Protein AF-0000000067831171 (afdb_homodimer)

Structure (mmCIF, N/CA/C/O backbone):
data_AF-0000000067831171-model_v1
#
loop_
_entity.id
_entity.type
_entity.pdbx_description
1 polymer 'Carbonic anhydrase'
#
loop_
_atom_site.group_PDB
_atom_site.id
_atom_site.type_symbol
_atom_site.label_atom_id
_atom_site.label_alt_id
_atom_site.label_comp_id
_atom_site.label_asym_id
_atom_site.label_entity_id
_atom_site.label_seq_id
_atom_site.pdbx_PDB_ins_code
_atom_site.Cartn_x
_atom_site.Cartn_y
_atom_site.Cartn_z
_atom_site.occupancy
_atom_site.B_iso_or_equiv
_atom_site.auth_seq_id
_atom_site.auth_comp_id
_atom_site.auth_asym_id
_atom_site.auth_atom_id
_atom_site.pdbx_PDB_model_num
ATOM 1 N N . MET A 1 1 ? 14.625 19.688 0.281 1 83.62 1 MET A N 1
ATOM 2 C CA . MET A 1 1 ? 13.586 20.047 -0.681 1 83.62 1 MET A CA 1
ATOM 3 C C . MET A 1 1 ? 12.711 18.844 -1.007 1 83.62 1 MET A C 1
ATOM 5 O O . MET A 1 1 ? 13.195 17.703 -1.062 1 83.62 1 MET A O 1
ATOM 9 N N . PHE A 1 2 ? 11.375 19.156 -1.141 1 91.62 2 PHE A N 1
ATOM 10 C CA . PHE A 1 2 ? 10.445 18.125 -1.581 1 91.62 2 PHE A CA 1
ATOM 11 C C . PHE A 1 2 ? 10.883 17.531 -2.922 1 91.62 2 PHE A C 1
ATOM 13 O O . PHE A 1 2 ? 11.359 18.266 -3.793 1 91.62 2 PHE A O 1
ATOM 20 N N . PRO A 1 3 ? 10.758 16.188 -3.084 1 93.25 3 PRO A N 1
ATOM 21 C CA . PRO A 1 3 ? 11.289 15.586 -4.309 1 93.25 3 PRO A CA 1
ATOM 22 C C . PRO A 1 3 ? 10.695 16.203 -5.574 1 93.25 3 PRO A C 1
ATOM 24 O O . PRO A 1 3 ? 9.477 16.25 -5.723 1 93.25 3 PRO A O 1
ATOM 27 N N . GLN A 1 4 ? 11.547 16.5 -6.492 1 91.19 4 GLN A N 1
ATOM 28 C CA . GLN A 1 4 ? 11.133 17.172 -7.723 1 91.19 4 GLN A CA 1
ATOM 29 C C . GLN A 1 4 ? 10.242 16.266 -8.562 1 91.19 4 GLN A C 1
ATOM 31 O O . GLN A 1 4 ? 9.305 16.734 -9.211 1 91.19 4 GLN A O 1
ATOM 36 N N . VAL A 1 5 ? 10.516 15 -8.562 1 91 5 VAL A N 1
ATOM 37 C CA . VAL A 1 5 ? 9.75 14.055 -9.359 1 91 5 VAL A CA 1
ATOM 38 C C . VAL A 1 5 ? 8.281 14.094 -8.938 1 91 5 VAL A C 1
ATOM 40 O O . VAL A 1 5 ? 7.383 13.984 -9.773 1 91 5 VAL A O 1
ATOM 43 N N . LEU A 1 6 ? 8.055 14.273 -7.68 1 94.56 6 LEU A N 1
ATOM 44 C CA . LEU A 1 6 ? 6.691 14.312 -7.172 1 94.56 6 LEU A CA 1
ATOM 45 C C . LEU A 1 6 ? 6.039 15.664 -7.473 1 94.56 6 LEU A C 1
ATOM 47 O O . LEU A 1 6 ? 4.867 15.719 -7.855 1 94.56 6 LEU A O 1
ATOM 51 N N . THR A 1 7 ? 6.809 16.688 -7.32 1 92 7 THR A N 1
ATOM 52 C CA . THR A 1 7 ? 6.273 18.016 -7.625 1 92 7 THR A CA 1
ATOM 53 C C . THR A 1 7 ? 5.902 18.109 -9.102 1 92 7 THR A C 1
ATOM 55 O O . THR A 1 7 ? 4.84 18.625 -9.445 1 92 7 THR A O 1
ATOM 58 N N . ASP A 1 8 ? 6.773 17.672 -9.945 1 91.25 8 ASP A N 1
ATOM 59 C CA . ASP A 1 8 ? 6.516 17.688 -11.383 1 91.25 8 ASP A CA 1
ATOM 60 C C . ASP A 1 8 ? 5.297 16.828 -11.734 1 91.25 8 ASP A C 1
ATOM 62 O O . ASP A 1 8 ? 4.461 17.234 -12.547 1 91.25 8 ASP A O 1
ATOM 66 N N . GLY A 1 9 ? 5.258 15.68 -11.156 1 92.38 9 GLY A N 1
ATOM 67 C CA . GLY A 1 9 ? 4.117 14.812 -11.391 1 92.38 9 GLY A CA 1
ATOM 68 C C . GLY A 1 9 ? 2.805 15.414 -10.938 1 92.38 9 GLY A C 1
ATOM 69 O O . GLY A 1 9 ? 1.793 15.312 -11.633 1 92.38 9 GLY A O 1
ATOM 70 N N . TYR A 1 10 ? 2.869 16.078 -9.859 1 93.94 10 TYR A N 1
ATOM 71 C CA . TYR A 1 10 ? 1.674 16.719 -9.328 1 93.94 10 TYR A CA 1
ATOM 72 C C . TYR A 1 10 ? 1.211 17.844 -10.258 1 93.94 10 TYR A C 1
ATOM 74 O O . TYR A 1 10 ? 0.01 18.016 -10.477 1 93.94 10 TYR A O 1
ATOM 82 N N . ARG A 1 11 ? 2.07 18.531 -10.781 1 90.94 11 ARG A N 1
ATOM 83 C CA . ARG A 1 11 ? 1.728 19.562 -11.75 1 90.94 11 ARG A CA 1
ATOM 84 C C . ARG A 1 11 ? 1.021 18.969 -12.961 1 90.94 11 ARG A C 1
ATOM 86 O O . ARG A 1 11 ? 0.036 19.531 -13.453 1 90.94 11 ARG A O 1
ATOM 93 N N . SER A 1 12 ? 1.526 17.906 -13.414 1 90.06 12 SER A N 1
ATOM 94 C CA . SER A 1 12 ? 0.893 17.219 -14.531 1 90.06 12 SER A CA 1
ATOM 95 C C . SER A 1 12 ? -0.513 16.75 -14.164 1 90.06 12 SER A C 1
ATOM 97 O O . SER A 1 12 ? -1.437 16.844 -14.977 1 90.06 12 SER A O 1
ATOM 99 N N . PHE A 1 13 ? -0.634 16.281 -13.031 1 90.56 13 PHE A N 1
ATOM 100 C CA . PHE A 1 13 ? -1.93 15.859 -12.516 1 90.56 13 PHE A CA 1
ATOM 101 C C . PHE A 1 13 ? -2.922 17.016 -12.531 1 90.56 13 PHE A C 1
ATOM 103 O O . PHE A 1 13 ? -4.043 16.875 -13.016 1 90.56 13 PHE A O 1
ATOM 110 N N . LEU A 1 14 ? -2.488 18.094 -12.07 1 89.56 14 LEU A N 1
ATOM 111 C CA . LEU A 1 14 ? -3.346 19.281 -12.008 1 89.56 14 LEU A CA 1
ATOM 112 C C . LEU A 1 14 ? -3.76 19.719 -13.406 1 89.56 14 LEU A C 1
ATOM 114 O O . LEU A 1 14 ? -4.898 20.156 -13.609 1 89.56 14 LEU A O 1
ATOM 118 N N . GLY A 1 15 ? -2.881 19.609 -14.25 1 88.19 15 GLY A N 1
ATOM 119 C CA . GLY A 1 15 ? -3.111 20.156 -15.578 1 88.19 15 GLY A CA 1
ATOM 120 C C . GLY A 1 15 ? -3.811 19.188 -16.516 1 88.19 15 GLY A C 1
ATOM 121 O O . GLY A 1 15 ? -4.457 19.594 -17.469 1 88.19 15 GLY A O 1
ATOM 122 N N . GLU A 1 16 ? -3.695 17.922 -16.281 1 88 16 GLU A N 1
ATOM 123 C CA . GLU A 1 16 ? -4.156 16.953 -17.266 1 88 16 GLU A CA 1
ATOM 124 C C . GLU A 1 16 ? -5.242 16.047 -16.672 1 88 16 GLU A C 1
ATOM 126 O O . GLU A 1 16 ? -6.375 16.031 -17.172 1 88 16 GLU A O 1
ATOM 131 N N . ARG A 1 17 ? -5.031 15.453 -15.625 1 85.88 17 ARG A N 1
ATOM 132 C CA . ARG A 1 17 ? -5.934 14.422 -15.125 1 85.88 17 ARG A CA 1
ATOM 133 C C . ARG A 1 17 ? -7.078 15.039 -14.328 1 85.88 17 ARG A C 1
ATOM 135 O O . ARG A 1 17 ? -8.242 14.711 -14.555 1 85.88 17 ARG A O 1
ATOM 142 N N . LEU A 1 18 ? -6.742 15.945 -13.469 1 87.69 18 LEU A N 1
ATOM 143 C CA . LEU A 1 18 ? -7.734 16.469 -12.531 1 87.69 18 LEU A CA 1
ATOM 144 C C . LEU A 1 18 ? -8.867 17.172 -13.281 1 87.69 18 LEU A C 1
ATOM 146 O O . LEU A 1 18 ? -10.039 16.953 -12.977 1 87.69 18 LEU A O 1
ATOM 150 N N . PRO A 1 19 ? -8.539 17.953 -14.242 1 88.81 19 PRO A N 1
ATOM 151 C CA . PRO A 1 19 ? -9.648 18.609 -14.938 1 88.81 19 PRO A CA 1
ATOM 152 C C . PRO A 1 19 ? -10.664 17.609 -15.492 1 88.81 19 PRO A C 1
ATOM 154 O O . PRO A 1 19 ? -11.867 17.875 -15.484 1 88.81 19 PRO A O 1
ATOM 157 N N . ASN A 1 20 ? -10.234 16.5 -15.891 1 89.06 20 ASN A N 1
ATOM 158 C CA . ASN A 1 20 ? -11.117 15.492 -16.469 1 89.06 20 ASN A CA 1
ATOM 159 C C . ASN A 1 20 ? -11.82 14.68 -15.391 1 89.06 20 ASN A C 1
ATOM 161 O O . ASN A 1 20 ? -12.852 14.047 -15.648 1 89.06 20 ASN A O 1
ATOM 165 N N . GLU A 1 21 ? -11.273 14.75 -14.188 1 91.31 21 GLU A N 1
ATOM 166 C CA . GLU A 1 21 ? -11.836 13.922 -13.125 1 91.31 21 GLU A CA 1
ATOM 167 C C . GLU A 1 21 ? -12.312 14.781 -11.953 1 91.31 21 GLU A C 1
ATOM 169 O O . GLU A 1 21 ? -12.578 14.266 -10.867 1 91.31 21 GLU A O 1
ATOM 174 N N . ARG A 1 22 ? -12.438 16.016 -12.062 1 91.5 22 ARG A N 1
ATOM 175 C CA . ARG A 1 22 ? -12.742 16.969 -10.992 1 91.5 22 ARG A CA 1
ATOM 176 C C . ARG A 1 22 ? -14.062 16.609 -10.312 1 91.5 22 ARG A C 1
ATOM 178 O O . ARG A 1 22 ? -14.148 16.594 -9.086 1 91.5 22 ARG A O 1
ATOM 185 N N . ARG A 1 23 ? -15.086 16.406 -11.086 1 92.88 23 ARG A N 1
ATOM 186 C CA . ARG A 1 23 ? -16.391 16.078 -10.531 1 92.88 23 ARG A CA 1
ATOM 187 C C . ARG A 1 23 ? -16.344 14.812 -9.695 1 92.88 23 ARG A C 1
ATOM 189 O O . ARG A 1 23 ? -16.984 14.719 -8.641 1 92.88 23 ARG A O 1
ATOM 196 N N . LYS A 1 24 ? -15.617 13.891 -10.219 1 93.12 24 LYS A N 1
ATOM 197 C CA . LYS A 1 24 ? -15.469 12.633 -9.5 1 93.12 24 LYS A CA 1
ATOM 198 C C . LYS A 1 24 ? -14.773 12.852 -8.156 1 93.12 24 LYS A C 1
ATOM 200 O O . LYS A 1 24 ? -15.227 12.328 -7.129 1 93.12 24 LYS A O 1
ATOM 205 N N . TYR A 1 25 ? -13.703 13.609 -8.102 1 93.88 25 TYR A N 1
ATOM 206 C CA . TYR A 1 25 ? -12.992 13.914 -6.871 1 93.88 25 TYR A CA 1
ATOM 207 C C . TYR A 1 25 ? -13.883 14.695 -5.906 1 93.88 25 TYR A C 1
ATOM 209 O O . TYR A 1 25 ? -13.891 14.422 -4.703 1 93.88 25 TYR A O 1
ATOM 217 N N . GLU A 1 26 ? -14.633 15.617 -6.438 1 94.12 26 GLU A N 1
ATOM 218 C CA . GLU A 1 26 ? -15.547 16.391 -5.613 1 94.12 26 GLU A CA 1
ATOM 219 C C . GLU A 1 26 ? -16.594 15.5 -4.961 1 94.12 26 GLU A C 1
ATOM 221 O O . GLU A 1 26 ? -16.844 15.594 -3.756 1 94.12 26 GLU A O 1
ATOM 226 N N . MET A 1 27 ? -17.172 14.664 -5.762 1 94.88 27 MET A N 1
ATOM 227 C CA . MET A 1 27 ? -18.203 13.758 -5.262 1 94.88 27 MET A CA 1
ATOM 228 C C . MET A 1 27 ? -17.641 12.805 -4.215 1 94.88 27 MET A C 1
ATOM 230 O O . MET A 1 27 ? -18.219 12.641 -3.143 1 94.88 27 MET A O 1
ATOM 234 N N . LEU A 1 28 ? -16.516 12.258 -4.504 1 94.56 28 LEU A N 1
ATOM 235 C CA . LEU A 1 28 ? -15.883 11.305 -3.594 1 94.56 28 LEU A CA 1
ATOM 236 C C . LEU A 1 28 ? -15.453 11.992 -2.303 1 94.56 28 LEU A C 1
ATOM 238 O O . LEU A 1 28 ? -15.477 11.383 -1.231 1 94.56 28 LEU A O 1
ATOM 242 N N . GLY A 1 29 ? -15.023 13.227 -2.451 1 93.06 29 GLY A N 1
ATOM 243 C CA . GLY A 1 29 ? -14.68 13.992 -1.265 1 93.06 29 GLY A CA 1
ATOM 244 C C . GLY A 1 29 ? -15.852 14.219 -0.333 1 93.06 29 GLY A C 1
ATOM 245 O O . GLY A 1 29 ? -15.703 14.164 0.889 1 93.06 29 GLY A O 1
ATOM 246 N N . LYS A 1 30 ? -17.031 14.375 -0.871 1 92.5 30 LYS A N 1
ATOM 247 C CA . LYS A 1 30 ? -18.234 14.695 -0.104 1 92.5 30 LYS A CA 1
ATOM 248 C C . LYS A 1 30 ? -18.938 13.422 0.374 1 92.5 30 LYS A C 1
ATOM 250 O O . LYS A 1 30 ? -19.391 13.352 1.516 1 92.5 30 LYS A O 1
ATOM 255 N N . GLU A 1 31 ? -18.938 12.453 -0.505 1 93.5 31 GLU A N 1
ATOM 256 C CA . GLU A 1 31 ? -19.781 11.289 -0.244 1 93.5 31 GLU A CA 1
ATOM 257 C C . GLU A 1 31 ? -18.969 10.141 0.346 1 93.5 31 GLU A C 1
ATOM 259 O O . GLU A 1 31 ? -19.547 9.195 0.9 1 93.5 31 GLU A O 1
ATOM 264 N N . GLY A 1 32 ? -17.703 10.234 0.22 1 94.25 32 GLY A N 1
ATOM 265 C CA . GLY A 1 32 ? -16.875 9.141 0.695 1 94.25 32 GLY A CA 1
ATOM 266 C C . GLY A 1 32 ? -16.547 8.125 -0.383 1 94.25 32 GLY A C 1
ATOM 267 O O . GLY A 1 32 ? -16.797 8.367 -1.566 1 94.25 32 GLY A O 1
ATOM 268 N N . GLN A 1 33 ? -15.961 7.035 0.021 1 94.5 33 GLN A N 1
ATOM 269 C CA . GLN A 1 33 ? -15.555 5.988 -0.912 1 94.5 33 GLN A CA 1
ATOM 270 C C . GLN A 1 33 ? -16.391 4.73 -0.729 1 94.5 33 GLN A C 1
ATOM 272 O O . GLN A 1 33 ? -16.797 4.406 0.39 1 94.5 33 GLN A O 1
ATOM 277 N N . GLU A 1 34 ? -16.594 4.023 -1.844 1 95.44 34 GLU A N 1
ATOM 278 C CA . GLU A 1 34 ? -17.281 2.734 -1.829 1 95.44 34 GLU A CA 1
ATOM 279 C C . GLU A 1 34 ? -16.688 1.78 -2.861 1 95.44 34 GLU A C 1
ATOM 281 O O . GLU A 1 34 ? -17.391 1.276 -3.732 1 95.44 34 GLU A O 1
ATOM 286 N N . PRO A 1 35 ? -15.391 1.488 -2.742 1 97.44 35 PRO A N 1
ATOM 287 C CA . PRO A 1 35 ? -14.781 0.54 -3.678 1 97.44 35 PRO A CA 1
ATOM 288 C C . PRO A 1 35 ? -15.336 -0.875 -3.529 1 97.44 35 PRO A C 1
ATOM 290 O O . PRO A 1 35 ? -15.648 -1.306 -2.416 1 97.44 35 PRO A O 1
ATOM 293 N N . GLU A 1 36 ? -15.398 -1.591 -4.602 1 97.31 36 GLU A N 1
ATOM 294 C CA . GLU A 1 36 ? -15.875 -2.969 -4.551 1 97.31 36 GLU A CA 1
ATOM 295 C C . GLU A 1 36 ? -14.719 -3.951 -4.418 1 97.31 36 GLU A C 1
ATOM 297 O O . GLU A 1 36 ? -14.922 -5.121 -4.09 1 97.31 36 GLU A O 1
ATOM 302 N N . VAL A 1 37 ? -13.484 -3.475 -4.641 1 98.5 37 VAL A N 1
ATOM 303 C CA . VAL A 1 37 ? -12.32 -4.355 -4.676 1 98.5 37 VAL A CA 1
ATOM 304 C C . VAL A 1 37 ? -11.289 -3.893 -3.648 1 98.5 37 VAL A C 1
ATOM 306 O O . VAL A 1 37 ? -10.984 -2.701 -3.562 1 98.5 37 VAL A O 1
ATOM 309 N N . LEU A 1 38 ? -10.82 -4.758 -2.799 1 98.81 38 LEU A N 1
ATOM 310 C CA . LEU A 1 38 ? -9.555 -4.621 -2.076 1 98.81 38 LEU A CA 1
ATOM 311 C C . LEU A 1 38 ? -8.422 -5.305 -2.83 1 98.81 38 LEU A C 1
ATOM 313 O O . LEU A 1 38 ? -8.5 -6.5 -3.127 1 98.81 38 LEU A O 1
ATOM 317 N N . LEU A 1 39 ? -7.457 -4.562 -3.219 1 98.88 39 LEU A N 1
ATOM 318 C CA . LEU A 1 39 ? -6.277 -5.133 -3.859 1 98.88 39 LEU A CA 1
ATOM 319 C C . LEU A 1 39 ? -5.082 -5.121 -2.912 1 98.88 39 LEU A C 1
ATOM 321 O O . LEU A 1 39 ? -4.758 -4.086 -2.328 1 98.88 39 LEU A O 1
ATOM 325 N N . ILE A 1 40 ? -4.496 -6.25 -2.664 1 98.81 40 ILE A N 1
ATOM 326 C CA . ILE A 1 40 ? -3.297 -6.398 -1.846 1 98.81 40 ILE A CA 1
ATOM 327 C C . ILE A 1 40 ? -2.092 -6.676 -2.74 1 98.81 40 ILE A C 1
ATOM 329 O O . ILE A 1 40 ? -1.961 -7.773 -3.291 1 98.81 40 ILE A O 1
ATOM 333 N N . GLY A 1 41 ? -1.218 -5.707 -2.873 1 98.75 41 GLY A N 1
ATOM 334 C CA . GLY A 1 41 ? -0.057 -5.812 -3.744 1 98.75 41 GLY A CA 1
ATOM 335 C C . GLY A 1 41 ? 1.251 -5.535 -3.027 1 98.75 41 GLY A C 1
ATOM 336 O O . GLY A 1 41 ? 1.271 -5.344 -1.811 1 98.75 41 GLY A O 1
ATOM 337 N N . CYS A 1 42 ? 2.312 -5.543 -3.801 1 98.69 42 CYS A N 1
ATOM 338 C CA . CYS A 1 42 ? 3.646 -5.332 -3.25 1 98.69 42 CYS A CA 1
ATOM 339 C C . CYS A 1 42 ? 4.004 -3.852 -3.244 1 98.69 42 CYS A C 1
ATOM 341 O O . CYS A 1 42 ? 3.531 -3.09 -4.09 1 98.69 42 CYS A O 1
ATOM 343 N N . CYS A 1 43 ? 4.852 -3.447 -2.371 1 98.56 43 CYS A N 1
ATOM 344 C CA . CYS A 1 43 ? 5.406 -2.1 -2.318 1 98.56 43 CYS A CA 1
ATOM 345 C C . CYS A 1 43 ? 6.195 -1.785 -3.582 1 98.56 43 CYS A C 1
ATOM 347 O O . CYS A 1 43 ? 6.461 -0.62 -3.881 1 98.56 43 CYS A O 1
ATOM 349 N N . ASP A 1 44 ? 6.57 -2.693 -4.375 1 98.44 44 ASP A N 1
ATOM 350 C CA . ASP A 1 44 ? 7.477 -2.621 -5.516 1 98.44 44 ASP A CA 1
ATOM 351 C C . ASP A 1 44 ? 7.09 -1.483 -6.457 1 98.44 44 ASP A C 1
ATOM 353 O O . ASP A 1 44 ? 5.922 -1.351 -6.828 1 98.44 44 ASP A O 1
ATOM 357 N N . SER A 1 45 ? 8.031 -0.673 -6.816 1 98.12 45 SER A N 1
ATOM 358 C CA . SER A 1 45 ? 7.801 0.537 -7.598 1 98.12 45 SER A CA 1
ATOM 359 C C . SER A 1 45 ? 7.398 0.2 -9.031 1 98.12 45 SER A C 1
ATOM 361 O O . SER A 1 45 ? 6.938 1.071 -9.773 1 98.12 45 SER A O 1
ATOM 363 N N . ARG A 1 46 ? 7.531 -1.017 -9.43 1 96.62 46 ARG A N 1
ATOM 364 C CA . ARG A 1 46 ? 7.301 -1.418 -10.812 1 96.62 46 ARG A CA 1
ATOM 365 C C . ARG A 1 46 ? 5.891 -1.976 -10.992 1 96.62 46 ARG A C 1
ATOM 367 O O . ARG A 1 46 ? 5.441 -2.188 -12.117 1 96.62 46 ARG A O 1
ATOM 374 N N . VAL A 1 47 ? 5.125 -2.16 -9.906 1 96.81 47 VAL A N 1
ATOM 375 C CA . VAL A 1 47 ? 3.848 -2.857 -10 1 96.81 47 VAL A CA 1
ATOM 376 C C . VAL A 1 47 ? 2.764 -2.053 -9.289 1 96.81 47 VAL A C 1
ATOM 378 O O . VAL A 1 47 ? 2.08 -2.57 -8.406 1 96.81 47 VAL A O 1
ATOM 381 N N . ALA A 1 48 ? 2.477 -0.86 -9.742 1 96.25 48 ALA A N 1
ATOM 382 C CA . ALA A 1 48 ? 1.436 -0.015 -9.164 1 96.25 48 ALA A CA 1
ATOM 383 C C . ALA A 1 48 ? 0.049 -0.472 -9.609 1 96.25 48 ALA A C 1
ATOM 385 O O . ALA A 1 48 ? -0.282 -0.412 -10.797 1 96.25 48 ALA A O 1
ATOM 386 N N . PRO A 1 49 ? -0.796 -0.83 -8.68 1 97.62 49 PRO A N 1
ATOM 387 C CA . PRO A 1 49 ? -2.096 -1.404 -9.039 1 97.62 49 PRO A CA 1
ATOM 388 C C . PRO A 1 49 ? -2.947 -0.458 -9.883 1 97.62 49 PRO A C 1
ATOM 390 O O . PRO A 1 49 ? -3.484 -0.862 -10.914 1 97.62 49 PRO A O 1
ATOM 393 N N . GLU A 1 50 ? -3.066 0.809 -9.484 1 96.06 50 GLU A N 1
ATOM 394 C CA . GLU A 1 50 ? -3.955 1.748 -10.156 1 96.06 50 GLU A CA 1
ATOM 395 C C . GLU A 1 50 ? -3.482 2.029 -11.586 1 96.06 50 GLU A C 1
ATOM 397 O O . GLU A 1 50 ? -4.289 2.357 -12.453 1 96.06 50 GLU A O 1
ATOM 402 N N . VAL A 1 51 ? -2.18 1.855 -11.812 1 94 51 VAL A N 1
ATOM 403 C CA . VAL A 1 51 ? -1.622 2.064 -13.141 1 94 51 VAL A CA 1
ATOM 404 C C . VAL A 1 51 ? -1.878 0.832 -14.008 1 94 51 VAL A C 1
ATOM 406 O O . VAL A 1 51 ? -2.383 0.946 -15.125 1 94 51 VAL A O 1
ATOM 409 N N . ILE A 1 52 ? -1.6 -0.346 -13.508 1 94.56 52 ILE A N 1
ATOM 410 C CA . ILE A 1 52 ? -1.745 -1.605 -14.234 1 94.56 52 ILE A CA 1
ATOM 411 C C . ILE A 1 52 ? -3.211 -1.82 -14.609 1 94.56 52 ILE A C 1
ATOM 413 O O . ILE A 1 52 ? -3.516 -2.268 -15.711 1 94.56 52 ILE A O 1
ATOM 417 N N . PHE A 1 53 ? -4.09 -1.43 -13.719 1 96 53 PHE A N 1
ATOM 418 C CA . PHE A 1 53 ? -5.5 -1.726 -13.938 1 96 53 PHE A CA 1
ATOM 419 C C . PHE A 1 53 ? -6.254 -0.473 -14.367 1 96 53 PHE A C 1
ATOM 421 O O . PHE A 1 53 ? -7.48 -0.492 -14.492 1 96 53 PHE A O 1
ATOM 428 N N . ASN A 1 54 ? -5.523 0.603 -14.516 1 92.75 54 ASN A N 1
ATOM 429 C CA . ASN A 1 54 ? -6.094 1.854 -15 1 92.75 54 ASN A CA 1
ATOM 430 C C . ASN A 1 54 ? -7.359 2.23 -14.234 1 92.75 54 ASN A C 1
ATOM 432 O O . ASN A 1 54 ? -8.391 2.539 -14.836 1 92.75 54 ASN A O 1
ATOM 436 N N . THR A 1 55 ? -7.266 2.135 -12.953 1 93.38 55 THR A N 1
ATOM 437 C CA . THR A 1 55 ? -8.43 2.453 -12.141 1 93.38 55 THR A CA 1
ATOM 438 C C . THR A 1 55 ? -8.453 3.938 -11.781 1 93.38 55 THR A C 1
ATOM 440 O O . THR A 1 55 ? -7.398 4.551 -11.594 1 93.38 55 THR A O 1
ATOM 443 N N . GLY A 1 56 ? -9.641 4.5 -11.742 1 90.5 56 GLY A N 1
ATOM 444 C CA . GLY A 1 56 ? -9.828 5.867 -11.273 1 90.5 56 GLY A CA 1
ATOM 445 C C . GLY A 1 56 ? -10.039 5.957 -9.773 1 90.5 56 GLY A C 1
ATOM 446 O O . GLY A 1 56 ? -10.117 4.934 -9.094 1 90.5 56 GLY A O 1
ATOM 447 N N . PRO A 1 57 ? -10.148 7.203 -9.273 1 94.06 57 PRO A N 1
ATOM 448 C CA . PRO A 1 57 ? -10.383 7.391 -7.836 1 94.06 57 PRO A CA 1
ATOM 449 C C . PRO A 1 57 ? -11.664 6.719 -7.355 1 94.06 57 PRO A C 1
ATOM 451 O O . PRO A 1 57 ? -12.703 6.809 -8.023 1 94.06 57 PRO A O 1
ATOM 454 N N . GLY A 1 58 ? -11.547 5.973 -6.27 1 95.5 58 GLY A N 1
ATOM 455 C CA . GLY A 1 58 ? -12.719 5.383 -5.645 1 95.5 58 GLY A CA 1
ATOM 456 C C . GLY A 1 58 ? -12.969 3.949 -6.066 1 95.5 58 GLY A C 1
ATOM 457 O O . GLY A 1 58 ? -13.82 3.268 -5.504 1 95.5 58 GLY A O 1
ATOM 458 N N . GLN A 1 59 ? -12.141 3.393 -6.898 1 95.75 59 GLN A N 1
ATOM 459 C CA . GLN A 1 59 ? -12.508 2.119 -7.504 1 95.75 59 GLN A CA 1
ATOM 460 C C . GLN A 1 59 ? -11.867 0.95 -6.762 1 95.75 59 GLN A C 1
ATOM 462 O O . GLN A 1 59 ? -12.453 -0.131 -6.672 1 95.75 59 GLN A O 1
ATOM 467 N N . ILE A 1 60 ? -10.625 1.122 -6.285 1 97.75 60 ILE A N 1
ATOM 468 C CA . ILE A 1 60 ? -10.023 0.016 -5.551 1 97.75 60 ILE A CA 1
ATOM 469 C C . ILE A 1 60 ? -9.383 0.538 -4.266 1 97.75 60 ILE A C 1
ATOM 471 O O . ILE A 1 60 ? -8.742 1.594 -4.266 1 97.75 60 ILE A O 1
ATOM 475 N N . PHE A 1 61 ? -9.703 -0.092 -3.123 1 98.62 61 PHE A N 1
ATOM 476 C CA . PHE A 1 61 ? -8.977 0.045 -1.865 1 98.62 61 PHE A CA 1
ATOM 477 C C . PHE A 1 61 ? -7.699 -0.783 -1.886 1 98.62 61 PHE A C 1
ATOM 479 O O . PHE A 1 61 ? -7.727 -1.968 -2.223 1 98.62 61 PHE A O 1
ATOM 486 N N . THR A 1 62 ? -6.48 -0.179 -1.574 1 98.81 62 THR A N 1
ATOM 487 C CA . THR A 1 62 ? -5.23 -0.848 -1.919 1 98.81 62 THR A CA 1
ATOM 488 C C . THR A 1 62 ? -4.32 -0.955 -0.699 1 98.81 62 THR A C 1
ATOM 490 O O . THR A 1 62 ? -4.078 0.038 -0.01 1 98.81 62 THR A O 1
ATOM 493 N N . ILE A 1 63 ? -3.9 -2.104 -0.415 1 98.75 63 ILE A N 1
ATOM 494 C CA . ILE A 1 63 ? -2.828 -2.369 0.539 1 98.75 63 ILE A CA 1
ATOM 495 C C . ILE A 1 63 ? -1.533 -2.67 -0.213 1 98.75 63 ILE A C 1
ATOM 497 O O . ILE A 1 63 ? -1.528 -3.447 -1.169 1 98.75 63 ILE A O 1
ATOM 501 N N . ARG A 1 64 ? -0.469 -2.027 0.148 1 98.56 64 ARG A N 1
ATOM 502 C CA . ARG A 1 64 ? 0.844 -2.316 -0.418 1 98.56 64 ARG A CA 1
ATOM 503 C C . ARG A 1 64 ? 1.86 -2.613 0.68 1 98.56 64 ARG A C 1
ATOM 505 O O . ARG A 1 64 ? 2.172 -1.744 1.495 1 98.56 64 ARG A O 1
ATOM 512 N N . ASN A 1 65 ? 2.346 -3.795 0.721 1 98.06 65 ASN A N 1
ATOM 513 C CA . ASN A 1 65 ? 3.398 -4.238 1.627 1 98.06 65 ASN A CA 1
ATOM 514 C C . ASN A 1 65 ? 4.438 -5.094 0.905 1 98.06 65 ASN A C 1
ATOM 516 O O . ASN A 1 65 ? 4.332 -5.316 -0.303 1 98.06 65 ASN A O 1
ATOM 520 N N . VAL A 1 66 ? 5.48 -5.496 1.66 1 97.44 66 VAL A N 1
ATOM 521 C CA . VAL A 1 66 ? 6.535 -6.289 1.038 1 97.44 66 VAL A CA 1
ATOM 522 C C . VAL A 1 66 ? 5.977 -7.648 0.617 1 97.44 66 VAL A C 1
ATOM 524 O O . VAL A 1 66 ? 5.461 -8.398 1.447 1 97.44 66 VAL A O 1
ATOM 527 N N . ALA A 1 67 ? 5.984 -7.93 -0.677 1 97.94 67 ALA A N 1
ATOM 528 C CA . ALA A 1 67 ? 5.707 -9.242 -1.264 1 97.94 67 ALA A CA 1
ATOM 529 C C . ALA A 1 67 ? 4.215 -9.555 -1.215 1 97.94 67 ALA A C 1
ATOM 531 O O . ALA A 1 67 ? 3.818 -10.719 -1.32 1 97.94 67 ALA A O 1
ATOM 532 N N . ASN A 1 68 ? 3.41 -8.516 -0.928 1 98.38 68 ASN A N 1
ATOM 533 C CA . ASN A 1 68 ? 1.964 -8.695 -0.968 1 98.38 68 ASN A CA 1
ATOM 534 C C . ASN A 1 68 ? 1.514 -9.82 -0.037 1 98.38 68 ASN A C 1
ATOM 536 O O . ASN A 1 68 ? 0.691 -10.656 -0.418 1 98.38 68 ASN A O 1
ATOM 540 N N . ILE A 1 69 ? 1.99 -9.867 1.125 1 98.12 69 ILE A N 1
ATOM 541 C CA . ILE A 1 69 ? 1.741 -10.977 2.039 1 98.12 69 ILE A CA 1
ATOM 542 C C . ILE A 1 69 ? 0.538 -10.656 2.922 1 98.12 69 ILE A C 1
ATOM 544 O O . ILE A 1 69 ? 0.406 -9.539 3.422 1 98.12 69 ILE A O 1
ATOM 548 N N . VAL A 1 70 ? -0.306 -11.641 3.094 1 98.06 70 VAL A N 1
ATOM 549 C CA . VAL A 1 70 ? -1.363 -11.625 4.098 1 98.06 70 VAL A CA 1
ATOM 550 C C . VAL A 1 70 ? -0.975 -12.523 5.273 1 98.06 70 VAL A C 1
ATOM 552 O O . VAL A 1 70 ? -0.819 -13.734 5.109 1 98.06 70 VAL A O 1
ATOM 555 N N . PRO A 1 71 ? -0.746 -11.938 6.414 1 95.94 71 PRO A N 1
ATOM 556 C CA . PRO A 1 71 ? -0.522 -12.789 7.582 1 95.94 71 PRO A CA 1
ATOM 557 C C . PRO A 1 71 ? -1.791 -13.5 8.047 1 95.94 71 PRO A C 1
ATOM 559 O O . PRO A 1 71 ? -2.9 -13.039 7.758 1 95.94 71 PRO A O 1
ATOM 562 N N . PRO A 1 72 ? -1.629 -14.68 8.727 1 95.31 72 PRO A N 1
ATOM 563 C CA . PRO A 1 72 ? -2.816 -15.25 9.367 1 95.31 72 PRO A CA 1
ATOM 564 C C . PRO A 1 72 ? -3.402 -14.344 10.445 1 95.31 72 PRO A C 1
ATOM 566 O O . PRO A 1 72 ? -2.693 -13.5 11 1 95.31 72 PRO A O 1
ATOM 569 N N . SER A 1 73 ? -4.668 -14.539 10.641 1 93.44 73 SER A N 1
ATOM 570 C CA . SER A 1 73 ? -5.312 -13.789 11.711 1 93.44 73 SER A CA 1
ATOM 571 C C . SER A 1 73 ? -4.672 -14.086 13.062 1 93.44 73 SER A C 1
ATOM 573 O O . SER A 1 73 ? -4.551 -15.25 13.453 1 93.44 73 SER A O 1
ATOM 575 N N . GLN A 1 74 ? -4.152 -13.094 13.703 1 87.75 74 GLN A N 1
ATOM 576 C CA . GLN A 1 74 ? -3.582 -13.188 15.047 1 87.75 74 GLN A CA 1
ATOM 577 C C . GLN A 1 74 ? -4.086 -12.055 15.938 1 87.75 74 GLN A C 1
ATOM 579 O O . GLN A 1 74 ? -3.41 -11.039 16.094 1 87.75 74 GLN A O 1
ATOM 584 N N . PRO A 1 75 ? -5.191 -12.234 16.562 1 81.56 75 PRO A N 1
ATOM 585 C CA . PRO A 1 75 ? -5.738 -11.172 17.422 1 81.56 75 PRO A CA 1
ATOM 586 C C . PRO A 1 75 ? -4.973 -11.023 18.734 1 81.56 75 PRO A C 1
ATOM 588 O O . PRO A 1 75 ? -5.48 -11.398 19.797 1 81.56 75 PRO A O 1
ATOM 591 N N . ASP A 1 76 ? -3.746 -10.492 18.656 1 78.25 76 ASP A N 1
ATOM 592 C CA . ASP A 1 76 ? -2.879 -10.398 19.828 1 78.25 76 ASP A CA 1
ATOM 593 C C . ASP A 1 76 ? -2.715 -8.945 20.281 1 78.25 76 ASP A C 1
ATOM 595 O O . ASP A 1 76 ? -1.895 -8.648 21.156 1 78.25 76 ASP A O 1
ATOM 599 N N . GLY A 1 77 ? -3.426 -8.031 19.656 1 73.19 77 GLY A N 1
ATOM 600 C CA . GLY A 1 77 ? -3.393 -6.629 20.031 1 73.19 77 GLY A CA 1
ATOM 601 C C . GLY A 1 77 ? -2.188 -5.891 19.484 1 73.19 77 GLY A C 1
ATOM 602 O O . GLY A 1 77 ? -2.027 -4.691 19.719 1 73.19 77 GLY A O 1
ATOM 603 N N . ALA A 1 78 ? -1.36 -6.535 18.672 1 77.94 78 ALA A N 1
ATOM 604 C CA . ALA A 1 78 ? -0.192 -5.879 18.094 1 77.94 78 ALA A CA 1
ATOM 605 C C . ALA A 1 78 ? -0.593 -4.977 16.938 1 77.94 78 ALA A C 1
ATOM 607 O O . ALA A 1 78 ? -1.776 -4.863 16.609 1 77.94 78 ALA A O 1
ATOM 608 N N . TYR A 1 79 ? 0.346 -4.207 16.438 1 78.88 79 TYR A N 1
ATOM 609 C CA . TYR A 1 79 ? 0.075 -3.246 15.375 1 78.88 79 TYR A CA 1
ATOM 610 C C . TYR A 1 79 ? 0.154 -3.914 14.008 1 78.88 79 TYR A C 1
ATOM 612 O O . TYR A 1 79 ? 1.114 -3.707 13.266 1 78.88 79 TYR A O 1
ATOM 620 N N . HIS A 1 80 ? -0.916 -4.547 13.688 1 88.19 80 HIS A N 1
ATOM 621 C CA . HIS A 1 80 ? -1.009 -5.273 12.43 1 88.19 80 HIS A CA 1
ATOM 622 C C . HIS A 1 80 ? -1.573 -4.391 11.32 1 88.19 80 HIS A C 1
ATOM 624 O O . HIS A 1 80 ? -2.781 -4.395 11.078 1 88.19 80 HIS A O 1
ATOM 630 N N . GLY A 1 81 ? -0.697 -3.77 10.625 1 92.62 81 GLY A N 1
ATOM 631 C CA . GLY A 1 81 ? -1.137 -2.84 9.602 1 92.62 81 GLY A CA 1
ATOM 632 C C . GLY A 1 81 ? -1.951 -3.504 8.5 1 92.62 81 GLY A C 1
ATOM 633 O O . GLY A 1 81 ? -3.02 -3.012 8.133 1 92.62 81 GLY A O 1
ATOM 634 N N . THR A 1 82 ? -1.477 -4.637 8.016 1 96.19 82 THR A N 1
ATOM 635 C CA . THR A 1 82 ? -2.154 -5.336 6.93 1 96.19 82 THR A CA 1
ATOM 636 C C . THR A 1 82 ? -3.514 -5.855 7.391 1 96.19 82 THR A C 1
ATOM 638 O O . THR A 1 82 ? -4.527 -5.621 6.73 1 96.19 82 THR A O 1
ATOM 641 N N . SER A 1 83 ? -3.613 -6.488 8.555 1 95.62 83 SER A N 1
ATOM 642 C CA . SER A 1 83 ? -4.855 -7.051 9.07 1 95.62 83 SER A CA 1
ATOM 643 C C . SER A 1 83 ? -5.883 -5.961 9.352 1 95.62 83 SER A C 1
ATOM 645 O O . SER A 1 83 ? -7.082 -6.164 9.148 1 95.62 83 SER A O 1
ATOM 647 N N . SER A 1 84 ? -5.43 -4.863 9.844 1 95.31 84 SER A N 1
ATOM 648 C CA . SER A 1 84 ? -6.32 -3.738 10.117 1 95.31 84 SER A CA 1
ATOM 649 C C . SER A 1 84 ? -6.965 -3.219 8.844 1 95.31 84 SER A C 1
ATOM 651 O O . SER A 1 84 ? -8.156 -2.918 8.82 1 95.31 84 SER A O 1
ATOM 653 N N . ALA A 1 85 ? -6.16 -3.102 7.832 1 97.5 85 ALA A N 1
ATOM 654 C CA . ALA A 1 85 ? -6.664 -2.623 6.547 1 97.5 85 ALA A CA 1
ATOM 655 C C . ALA A 1 85 ? -7.668 -3.607 5.953 1 97.5 85 ALA A C 1
ATOM 657 O O . ALA A 1 85 ? -8.695 -3.201 5.398 1 97.5 85 ALA A O 1
ATOM 658 N N . ILE A 1 86 ? -7.363 -4.863 6.078 1 97.88 86 ILE A N 1
ATOM 659 C CA . ILE A 1 86 ? -8.266 -5.906 5.598 1 97.88 86 ILE A CA 1
ATOM 660 C C . ILE A 1 86 ? -9.594 -5.824 6.344 1 97.88 86 ILE A C 1
ATOM 662 O O . ILE A 1 86 ? -10.664 -5.863 5.73 1 97.88 86 ILE A O 1
ATOM 666 N N . GLU A 1 87 ? -9.555 -5.715 7.645 1 96.62 87 GLU A N 1
ATOM 667 C CA . GLU A 1 87 ? -10.75 -5.605 8.477 1 96.62 87 GLU A CA 1
ATOM 668 C C . GLU A 1 87 ? -11.602 -4.414 8.055 1 96.62 87 GLU A C 1
ATOM 670 O O . GLU A 1 87 ? -12.82 -4.543 7.898 1 96.62 87 GLU A O 1
ATOM 675 N N . PHE A 1 88 ? -11 -3.297 7.859 1 96.94 88 PHE A N 1
ATOM 676 C CA . PHE A 1 88 ? -11.727 -2.1 7.453 1 96.94 88 PHE A CA 1
ATOM 677 C C . PHE A 1 88 ? -12.391 -2.307 6.098 1 96.94 88 PHE A C 1
ATOM 679 O O . PHE A 1 88 ? -13.562 -1.966 5.914 1 96.94 88 PHE A O 1
ATOM 686 N N . ALA A 1 89 ? -11.648 -2.824 5.137 1 97.94 89 ALA A N 1
ATOM 687 C CA . ALA A 1 89 ? -12.148 -3.029 3.781 1 97.94 89 ALA A CA 1
ATOM 688 C C . ALA A 1 89 ? -13.383 -3.932 3.783 1 97.94 89 ALA A C 1
ATOM 690 O O . ALA A 1 89 ? -14.367 -3.645 3.104 1 97.94 89 ALA A O 1
ATOM 691 N N . VAL A 1 90 ? -13.344 -5 4.574 1 98.12 90 VAL A N 1
ATOM 692 C CA . VAL A 1 90 ? -14.391 -6.016 4.52 1 98.12 90 VAL A CA 1
ATOM 693 C C . VAL A 1 90 ? -15.562 -5.598 5.402 1 98.12 90 VAL A C 1
ATOM 695 O O . VAL A 1 90 ? -16.719 -5.699 4.996 1 98.12 90 VAL A O 1
ATOM 698 N N . GLN A 1 91 ? -15.297 -5.051 6.57 1 96.75 91 GLN A N 1
ATOM 699 C CA . GLN A 1 91 ? -16.344 -4.852 7.566 1 96.75 91 GLN A CA 1
ATOM 700 C C . GLN A 1 91 ? -16.938 -3.451 7.461 1 96.75 91 GLN A C 1
ATOM 702 O O . GLN A 1 91 ? -18.094 -3.236 7.828 1 96.75 91 GLN A O 1
ATOM 707 N N . ALA A 1 92 ? -16.172 -2.523 7.047 1 95.25 92 ALA A N 1
ATOM 708 C CA . ALA A 1 92 ? -16.672 -1.149 6.973 1 95.25 92 ALA A CA 1
ATOM 709 C C . ALA A 1 92 ? -17.047 -0.776 5.543 1 95.25 92 ALA A C 1
ATOM 711 O O . ALA A 1 92 ? -18.156 -0.325 5.285 1 95.25 92 ALA A O 1
ATOM 712 N N . LEU A 1 93 ? -16.125 -1.001 4.578 1 96.5 93 LEU A N 1
ATOM 713 C CA . LEU A 1 93 ? -16.375 -0.61 3.195 1 96.5 93 LEU A CA 1
ATOM 714 C C . LEU A 1 93 ? -17.219 -1.662 2.475 1 96.5 93 LEU A C 1
ATOM 716 O O . LEU A 1 93 ? -17.797 -1.385 1.426 1 96.5 93 LEU A O 1
ATOM 720 N N . LYS A 1 94 ? -17.234 -2.9 3.012 1 97.5 94 LYS A N 1
ATOM 721 C CA . LYS A 1 94 ? -18.031 -4.004 2.48 1 97.5 94 LYS A CA 1
ATOM 722 C C . LYS A 1 94 ? -17.641 -4.312 1.038 1 97.5 94 LYS A C 1
ATOM 724 O O . LYS A 1 94 ? -18.516 -4.406 0.164 1 97.5 94 LYS A O 1
ATOM 729 N N . VAL A 1 95 ? -16.375 -4.453 0.786 1 98.38 95 VAL A N 1
ATOM 730 C CA . VAL A 1 95 ? -15.906 -4.82 -0.542 1 98.38 95 VAL A CA 1
ATOM 731 C C . VAL A 1 95 ? -16.469 -6.188 -0.935 1 98.38 95 VAL A C 1
ATOM 733 O O . VAL A 1 95 ? -16.797 -7 -0.07 1 98.38 95 VAL A O 1
ATOM 736 N N . LYS A 1 96 ? -16.469 -6.422 -2.232 1 98.5 96 LYS A N 1
ATOM 737 C CA . LYS A 1 96 ? -17.062 -7.66 -2.748 1 98.5 96 LYS A CA 1
ATOM 738 C C . LYS A 1 96 ? -15.969 -8.617 -3.232 1 98.5 96 LYS A C 1
ATOM 740 O O . LYS A 1 96 ? -16.219 -9.805 -3.426 1 98.5 96 LYS A O 1
ATOM 745 N N . HIS A 1 97 ? -14.797 -8.055 -3.467 1 98.56 97 HIS A N 1
ATOM 746 C CA . HIS A 1 97 ? -13.672 -8.836 -3.969 1 98.56 97 HIS A CA 1
ATOM 747 C C . HIS A 1 97 ? -12.383 -8.484 -3.23 1 98.56 97 HIS A C 1
ATOM 749 O O . HIS A 1 97 ? -12.141 -7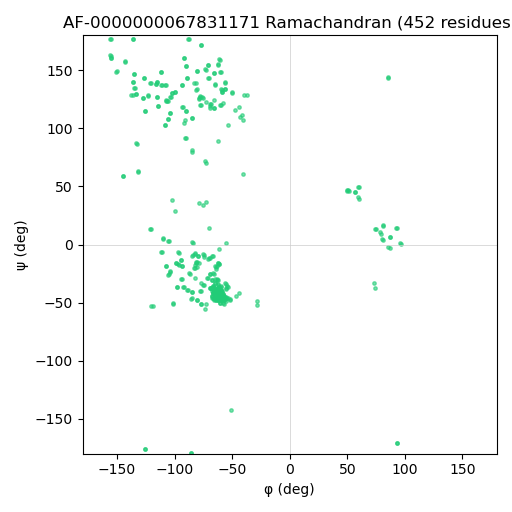.312 -2.916 1 98.56 97 HIS A O 1
ATOM 755 N N . ILE A 1 98 ? -11.578 -9.477 -2.93 1 98.88 98 ILE A N 1
ATOM 756 C CA . ILE A 1 98 ? -10.18 -9.273 -2.555 1 98.88 98 ILE A CA 1
ATOM 757 C C . ILE A 1 98 ? -9.266 -9.898 -3.605 1 98.88 98 ILE A C 1
ATOM 759 O O . ILE A 1 98 ? -9.453 -11.055 -3.984 1 98.88 98 ILE A O 1
ATOM 763 N N . VAL A 1 99 ? -8.375 -9.133 -4.098 1 98.75 99 VAL A N 1
ATOM 764 C CA . VAL A 1 99 ? -7.387 -9.617 -5.059 1 98.75 99 VAL A CA 1
ATOM 765 C C . VAL A 1 99 ? -5.992 -9.555 -4.449 1 98.75 99 VAL A C 1
ATOM 767 O O . VAL A 1 99 ? -5.531 -8.484 -4.043 1 98.75 99 VAL A O 1
ATOM 770 N N . VAL A 1 100 ? -5.332 -10.672 -4.32 1 98.88 100 VAL A N 1
ATOM 771 C CA . VAL A 1 100 ? -3.912 -10.703 -3.992 1 98.88 100 VAL A CA 1
ATOM 772 C C . VAL A 1 100 ? -3.084 -10.688 -5.273 1 98.88 100 VAL A C 1
ATOM 774 O O . VAL A 1 100 ? -3.145 -11.625 -6.074 1 98.88 100 VAL A O 1
ATOM 777 N N . LEU A 1 101 ? -2.35 -9.617 -5.445 1 98.81 101 LEU A N 1
ATOM 778 C CA . LEU A 1 101 ? -1.589 -9.422 -6.672 1 98.81 101 LEU A CA 1
ATOM 779 C C . LEU A 1 101 ? -0.094 -9.586 -6.418 1 98.81 101 LEU A C 1
ATOM 781 O O . LEU A 1 101 ? 0.558 -8.672 -5.91 1 98.81 101 LEU A O 1
ATOM 785 N N . GLY A 1 102 ? 0.463 -10.75 -6.82 1 98.69 102 GLY A N 1
ATOM 786 C CA . GLY A 1 102 ? 1.905 -10.938 -6.816 1 98.69 102 GLY A CA 1
ATOM 787 C C . GLY A 1 102 ? 2.574 -10.43 -8.078 1 98.69 102 GLY A C 1
ATOM 788 O O . GLY A 1 102 ? 1.91 -9.898 -8.969 1 98.69 102 GLY A O 1
ATOM 789 N N . HIS A 1 103 ? 3.871 -10.594 -8.109 1 98.5 103 HIS A N 1
ATOM 790 C CA . HIS A 1 103 ? 4.562 -10.141 -9.312 1 98.5 103 HIS A CA 1
ATOM 791 C C . HIS A 1 103 ? 5.875 -10.898 -9.508 1 98.5 103 HIS A C 1
ATOM 793 O O . HIS A 1 103 ? 6.414 -11.469 -8.555 1 98.5 103 HIS A O 1
ATOM 799 N N . ALA A 1 104 ? 6.355 -10.867 -10.688 1 97.62 104 ALA A N 1
ATOM 800 C CA . ALA A 1 104 ? 7.586 -11.555 -11.062 1 97.62 104 ALA A CA 1
ATOM 801 C C . ALA A 1 104 ? 8.805 -10.875 -10.438 1 97.62 104 ALA A C 1
ATOM 803 O O . ALA A 1 104 ? 8.852 -9.648 -10.336 1 97.62 104 ALA A O 1
ATOM 804 N N . THR A 1 105 ? 9.797 -11.734 -10.031 1 96.5 105 THR A N 1
ATOM 805 C CA . THR A 1 105 ? 11.078 -11.312 -9.5 1 96.5 105 THR A CA 1
ATOM 806 C C . THR A 1 105 ? 10.891 -10.469 -8.234 1 96.5 105 THR A C 1
ATOM 808 O O . THR A 1 105 ? 11.531 -9.43 -8.078 1 96.5 105 THR A O 1
ATOM 811 N N . CYS A 1 106 ? 9.992 -10.867 -7.469 1 97.25 106 CYS A N 1
ATOM 812 C CA . CYS A 1 106 ? 9.711 -10.18 -6.215 1 97.25 106 CYS A CA 1
ATOM 813 C C . CYS A 1 106 ? 10.867 -10.352 -5.23 1 97.25 106 CYS A C 1
ATOM 815 O O . CYS A 1 106 ? 11.164 -11.469 -4.805 1 97.25 106 CYS A O 1
ATOM 817 N N . GLY A 1 107 ? 11.453 -9.273 -4.805 1 94.88 107 GLY A N 1
ATOM 818 C CA . GLY A 1 107 ? 12.594 -9.32 -3.902 1 94.88 107 GLY A CA 1
ATOM 819 C C . GLY A 1 107 ? 12.273 -9.977 -2.57 1 94.88 107 GLY A C 1
ATOM 820 O O . GLY A 1 107 ? 13.094 -10.703 -2.016 1 94.88 107 GLY A O 1
ATOM 821 N N . GLY A 1 108 ? 11.125 -9.711 -1.985 1 96.06 108 GLY A N 1
ATOM 822 C CA . GLY A 1 108 ? 10.727 -10.32 -0.728 1 96.06 108 GLY A CA 1
ATOM 823 C C . GLY A 1 108 ? 10.602 -11.836 -0.813 1 96.06 108 GLY A C 1
ATOM 824 O O . GLY A 1 108 ? 11.062 -12.555 0.074 1 96.06 108 GLY A O 1
ATOM 825 N N . ILE A 1 109 ? 9.977 -12.312 -1.853 1 97.94 109 ILE A N 1
ATOM 826 C CA . ILE A 1 109 ? 9.828 -13.75 -2.053 1 97.94 109 ILE A CA 1
ATOM 827 C C . ILE A 1 109 ? 11.195 -14.383 -2.289 1 97.94 109 ILE A C 1
ATOM 829 O O . ILE A 1 109 ? 11.477 -15.477 -1.797 1 97.94 109 ILE A O 1
ATOM 833 N N . LYS A 1 110 ? 12.016 -13.68 -3.051 1 96.44 110 LYS A N 1
ATOM 834 C CA . LYS A 1 110 ? 13.375 -14.156 -3.301 1 96.44 110 LYS A CA 1
ATOM 835 C C . LYS A 1 110 ? 14.156 -14.289 -2 1 96.44 110 LYS A C 1
ATOM 837 O O . LYS A 1 110 ? 14.836 -15.289 -1.776 1 96.44 110 LYS A O 1
ATOM 842 N N . ALA A 1 111 ? 14.07 -13.305 -1.179 1 94.94 111 ALA A N 1
ATOM 843 C CA . ALA A 1 111 ? 14.766 -13.336 0.107 1 94.94 111 ALA A CA 1
ATOM 844 C C . ALA A 1 111 ? 14.281 -14.508 0.958 1 94.94 111 ALA A C 1
ATOM 846 O O . ALA A 1 111 ? 15.086 -15.172 1.612 1 94.94 111 ALA A O 1
ATOM 847 N N . ALA A 1 112 ? 13.062 -14.75 0.98 1 94.75 112 ALA A N 1
ATOM 848 C CA . ALA A 1 112 ? 12.492 -15.844 1.769 1 94.75 112 ALA A CA 1
ATOM 849 C C . ALA A 1 112 ? 12.922 -17.203 1.221 1 94.75 112 ALA A C 1
ATOM 851 O O . ALA A 1 112 ? 13.242 -18.109 1.985 1 94.75 112 ALA A O 1
ATOM 852 N N . GLY A 1 113 ? 12.875 -17.344 -0.035 1 95.31 113 GLY A N 1
ATOM 853 C CA . GLY A 1 113 ? 13.109 -18.641 -0.676 1 95.31 113 GLY A CA 1
ATOM 854 C C . GLY A 1 113 ? 14.578 -19.031 -0.703 1 95.31 113 GLY A C 1
ATOM 855 O O . GLY A 1 113 ? 14.914 -20.203 -0.595 1 95.31 113 GLY A O 1
ATOM 856 N N . PHE A 1 114 ? 15.422 -18.031 -0.852 1 94.56 114 PHE A N 1
ATOM 857 C CA . PHE A 1 114 ? 16.828 -18.328 -1.06 1 94.56 114 PHE A CA 1
ATOM 858 C C . PHE A 1 114 ? 17.656 -17.906 0.153 1 94.56 114 PHE A C 1
ATOM 860 O O . PHE A 1 114 ? 18.844 -18.234 0.257 1 94.56 114 PHE A O 1
ATOM 867 N N . GLY A 1 115 ? 17.016 -17.281 1.038 1 91.19 115 GLY A N 1
ATOM 868 C CA . GLY A 1 115 ? 17.734 -16.766 2.189 1 91.19 115 GLY A CA 1
ATOM 869 C C . GLY A 1 115 ? 18.359 -15.398 1.944 1 91.19 115 GLY A C 1
ATOM 870 O O . GLY A 1 115 ? 18.734 -15.078 0.816 1 91.19 115 GLY A O 1
ATOM 871 N N . ALA A 1 116 ? 18.359 -14.578 2.955 1 89.19 116 ALA A N 1
ATOM 872 C CA . ALA A 1 116 ? 18.984 -13.258 2.898 1 89.19 116 ALA A CA 1
ATOM 873 C C . ALA A 1 116 ? 19.5 -12.828 4.273 1 89.19 116 ALA A C 1
ATOM 875 O O . ALA A 1 116 ? 18.922 -13.195 5.297 1 89.19 116 ALA A O 1
ATOM 876 N N . GLU A 1 117 ? 20.516 -12.078 4.285 1 87.5 117 GLU A N 1
ATOM 877 C CA . GLU A 1 117 ? 21.031 -11.523 5.535 1 87.5 117 GLU A CA 1
ATOM 878 C C . GLU A 1 117 ? 20.125 -10.414 6.059 1 87.5 117 GLU A C 1
ATOM 880 O O . GLU A 1 117 ? 19.5 -9.695 5.277 1 87.5 117 GLU A O 1
ATOM 885 N N . PRO A 1 118 ? 20.141 -10.297 7.387 1 86.69 118 PRO A N 1
ATOM 886 C CA . PRO A 1 118 ? 19.359 -9.18 7.941 1 86.69 118 PRO A CA 1
ATOM 887 C C . PRO A 1 118 ? 19.844 -7.82 7.445 1 86.69 118 PRO A C 1
ATOM 889 O O . PRO A 1 118 ? 21.047 -7.629 7.234 1 86.69 118 PRO A O 1
ATOM 892 N N . LEU A 1 119 ? 18.891 -6.934 7.348 1 86.62 119 LEU A N 1
ATOM 893 C CA . LEU A 1 119 ? 19.219 -5.609 6.828 1 86.62 119 LEU A CA 1
ATOM 894 C C . LEU A 1 119 ? 19.531 -4.641 7.965 1 86.62 119 LEU A C 1
ATOM 896 O O . LEU A 1 119 ? 20.078 -3.566 7.734 1 86.62 119 LEU A O 1
ATOM 900 N N . SER A 1 120 ? 19.109 -4.988 9.164 1 84.25 120 SER A N 1
ATOM 901 C CA . SER A 1 120 ? 19.359 -4.23 10.383 1 84.25 120 SER A CA 1
ATOM 902 C C . SER A 1 120 ? 19.297 -5.125 11.617 1 84.25 120 SER A C 1
ATOM 904 O O . SER A 1 120 ? 18.922 -6.297 11.516 1 84.25 120 SER A O 1
ATOM 906 N N . SER A 1 121 ? 19.578 -4.508 12.734 1 83.06 121 SER A N 1
ATOM 907 C CA . SER A 1 121 ? 19.516 -5.258 13.984 1 83.06 121 SER A CA 1
ATOM 908 C C . SER A 1 121 ? 18.078 -5.652 14.328 1 83.06 121 SER A C 1
ATOM 910 O O . SER A 1 121 ? 17.859 -6.699 14.93 1 83.06 121 SER A O 1
ATOM 912 N N . GLY A 1 122 ? 17.172 -4.844 13.93 1 81.62 122 GLY A N 1
ATOM 913 C CA . GLY A 1 122 ? 15.773 -5.148 14.211 1 81.62 122 GLY A CA 1
ATOM 914 C C . GLY A 1 122 ? 15.234 -6.301 13.391 1 81.62 122 GLY A C 1
ATOM 915 O O . GLY A 1 122 ? 14.312 -6.996 13.812 1 81.62 122 GLY A O 1
ATOM 916 N N . ASN A 1 123 ? 15.789 -6.484 12.227 1 86.81 123 ASN A N 1
ATOM 917 C CA . ASN A 1 123 ? 15.453 -7.562 11.297 1 86.81 123 ASN A CA 1
ATOM 918 C C . ASN A 1 123 ? 13.953 -7.637 11.055 1 86.81 123 ASN A C 1
ATOM 920 O O . ASN A 1 123 ? 13.352 -8.711 11.172 1 86.81 123 ASN A O 1
ATOM 924 N N . PHE A 1 124 ? 13.297 -6.535 10.805 1 88.06 124 PHE A N 1
ATOM 925 C CA . PHE A 1 124 ? 11.859 -6.465 10.57 1 88.06 124 PHE A CA 1
ATOM 926 C C . PHE A 1 124 ? 11.477 -7.277 9.336 1 88.06 124 PHE A C 1
ATOM 928 O O . PHE A 1 124 ? 10.516 -8.047 9.367 1 88.06 124 PHE A O 1
ATOM 935 N N . ILE A 1 125 ? 12.266 -7.125 8.297 1 90.06 125 ILE A N 1
ATOM 936 C CA . ILE A 1 125 ? 11.938 -7.773 7.035 1 90.06 125 ILE A CA 1
ATOM 937 C C . ILE A 1 125 ? 12.094 -9.289 7.18 1 90.06 125 ILE A C 1
ATOM 939 O O . ILE A 1 125 ? 11.336 -10.055 6.578 1 90.06 125 ILE A O 1
ATOM 943 N N . GLY A 1 126 ? 13.117 -9.734 7.949 1 89.94 126 GLY A N 1
ATOM 944 C CA . GLY A 1 126 ? 13.273 -11.156 8.188 1 89.94 126 GLY A CA 1
ATOM 945 C C . GLY A 1 126 ? 12.062 -11.789 8.844 1 89.94 126 GLY A C 1
ATOM 946 O O . GLY A 1 126 ? 11.609 -12.852 8.422 1 89.94 126 GLY A O 1
ATOM 947 N N . SER A 1 127 ? 11.602 -11.133 9.875 1 90.12 127 SER A N 1
ATOM 948 C CA . SER A 1 127 ? 10.391 -11.602 10.539 1 90.12 127 SER A CA 1
ATOM 949 C C . SER A 1 127 ? 9.203 -11.609 9.586 1 90.12 127 SER A C 1
ATOM 951 O O . SER A 1 127 ? 8.422 -12.562 9.555 1 90.12 127 SER A O 1
ATOM 953 N N . TRP A 1 128 ? 9.039 -10.625 8.828 1 93 128 TRP A N 1
ATOM 954 C CA . TRP A 1 128 ? 7.91 -10.484 7.918 1 93 128 TRP A CA 1
ATOM 955 C C . TRP A 1 128 ? 7.941 -11.57 6.844 1 93 128 TRP A C 1
ATOM 957 O O . TRP A 1 128 ? 6.945 -12.258 6.621 1 93 128 TRP A O 1
ATOM 967 N N . VAL A 1 129 ? 9.109 -11.805 6.23 1 93.69 129 VAL A N 1
ATOM 968 C CA . VAL A 1 129 ? 9.156 -12.719 5.094 1 93.69 129 VAL A CA 1
ATOM 969 C C . VAL A 1 129 ? 9.172 -14.164 5.594 1 93.69 129 VAL A C 1
ATOM 971 O O . VAL A 1 129 ? 9.023 -15.102 4.809 1 93.69 129 VAL A O 1
ATOM 974 N N . SER A 1 130 ? 9.344 -14.32 6.898 1 93.75 130 SER A N 1
ATOM 975 C CA . SER A 1 130 ? 9.172 -15.664 7.445 1 93.75 130 SER A CA 1
ATOM 976 C C . SER A 1 130 ? 7.758 -16.188 7.219 1 93.75 130 SER A C 1
ATOM 978 O O . SER A 1 130 ? 7.516 -17.391 7.281 1 93.75 130 SER A O 1
ATOM 980 N N . LEU A 1 131 ? 6.867 -15.344 6.926 1 94.69 131 LEU A N 1
ATOM 981 C CA . LEU A 1 131 ? 5.48 -15.695 6.629 1 94.69 131 LEU A CA 1
ATOM 982 C C . LEU A 1 131 ? 5.387 -16.484 5.328 1 94.69 131 LEU A C 1
ATOM 984 O O . LEU A 1 131 ? 4.348 -17.078 5.027 1 94.69 131 LEU A O 1
ATOM 988 N N . VAL A 1 132 ? 6.457 -16.562 4.586 1 96.94 132 VAL A N 1
ATOM 989 C CA . VAL A 1 132 ? 6.5 -17.281 3.322 1 96.94 132 VAL A CA 1
ATOM 990 C C . VAL A 1 132 ? 6.797 -18.766 3.584 1 96.94 132 VAL A C 1
ATOM 992 O O . VAL A 1 132 ? 6.629 -19.594 2.699 1 96.94 132 VAL A O 1
ATOM 995 N N . GLU A 1 133 ? 7.145 -19.125 4.766 1 96.38 133 GLU A N 1
ATOM 996 C CA . GLU A 1 133 ? 7.625 -20.469 5.121 1 96.38 133 GLU A CA 1
ATOM 997 C C . GLU A 1 133 ? 6.609 -21.531 4.742 1 96.38 133 GLU A C 1
ATOM 999 O O . GLU A 1 133 ? 6.973 -22.562 4.176 1 96.38 133 GLU A O 1
ATOM 1004 N N . PRO A 1 134 ? 5.324 -21.344 5.09 1 97.69 134 PRO A N 1
ATOM 1005 C CA . PRO A 1 134 ? 4.367 -22.375 4.688 1 97.69 134 PRO A CA 1
ATOM 1006 C C . PRO A 1 134 ? 4.371 -22.641 3.182 1 97.69 134 PRO A C 1
ATOM 1008 O O . PRO A 1 134 ? 4.168 -23.766 2.742 1 97.69 134 PRO A O 1
ATOM 1011 N N . ALA A 1 135 ? 4.539 -21.609 2.387 1 97.94 135 ALA A N 1
ATOM 1012 C CA . ALA A 1 135 ? 4.598 -21.766 0.935 1 97.94 135 ALA A CA 1
ATOM 1013 C C . ALA A 1 135 ? 5.844 -22.531 0.512 1 97.94 135 ALA A C 1
ATOM 1015 O O . ALA A 1 135 ? 5.785 -23.375 -0.377 1 97.94 135 ALA A O 1
ATOM 1016 N N . THR A 1 136 ? 6.996 -22.234 1.12 1 97.69 136 THR A N 1
ATOM 1017 C CA . THR A 1 136 ? 8.219 -22.969 0.816 1 97.69 136 THR A CA 1
ATOM 1018 C C . THR A 1 136 ? 8.078 -24.438 1.179 1 97.69 136 THR A C 1
ATOM 1020 O O . THR A 1 136 ? 8.547 -25.312 0.449 1 97.69 136 THR A O 1
ATOM 1023 N N . LYS A 1 137 ? 7.473 -24.734 2.26 1 97.69 137 LYS A N 1
ATOM 1024 C CA . LYS A 1 137 ? 7.246 -26.109 2.703 1 97.69 137 LYS A CA 1
ATOM 1025 C C . LYS A 1 137 ? 6.344 -26.844 1.727 1 97.69 137 LYS A C 1
ATOM 1027 O O . LYS A 1 137 ? 6.586 -28.016 1.421 1 97.69 137 LYS A O 1
ATOM 1032 N N . LYS A 1 138 ? 5.305 -26.203 1.287 1 97.62 138 LYS A N 1
ATOM 1033 C CA . LYS A 1 138 ? 4.402 -26.812 0.309 1 97.62 138 LYS A CA 1
ATOM 1034 C C . LYS A 1 138 ? 5.16 -27.234 -0.948 1 97.62 138 LYS A C 1
ATOM 1036 O O . LYS A 1 138 ? 4.934 -28.312 -1.48 1 97.62 138 LYS A O 1
ATOM 1041 N N . LEU A 1 139 ? 6.016 -26.375 -1.426 1 97.62 139 LEU A N 1
ATOM 1042 C CA . LEU A 1 139 ? 6.801 -26.688 -2.617 1 97.62 139 LEU A CA 1
ATOM 1043 C C . LEU A 1 139 ? 7.762 -27.844 -2.35 1 97.62 139 LEU A C 1
ATOM 1045 O O . LEU A 1 139 ? 7.922 -28.734 -3.193 1 97.62 139 LEU A O 1
ATOM 1049 N N . ALA A 1 140 ? 8.375 -27.812 -1.202 1 97.06 140 ALA A N 1
ATOM 1050 C CA . ALA A 1 140 ? 9.305 -28.891 -0.841 1 97.06 140 ALA A CA 1
ATOM 1051 C C . ALA A 1 140 ? 8.586 -30.234 -0.793 1 97.06 140 ALA A C 1
ATOM 1053 O O . ALA A 1 140 ? 9.117 -31.234 -1.272 1 97.06 140 ALA A O 1
ATOM 1054 N N . GLU A 1 141 ? 7.465 -30.25 -0.229 1 97.75 141 GLU A N 1
ATOM 1055 C CA . GLU A 1 141 ? 6.668 -31.469 -0.115 1 97.75 141 GLU A CA 1
ATOM 1056 C C . GLU A 1 141 ? 6.262 -31.984 -1.489 1 97.75 141 GLU A C 1
ATOM 1058 O O . GLU A 1 141 ? 6.098 -33.188 -1.676 1 97.75 141 GLU A O 1
ATOM 1063 N N . ALA A 1 142 ? 6.105 -31.109 -2.422 1 96.62 142 ALA A N 1
ATOM 1064 C CA . ALA A 1 142 ? 5.746 -31.484 -3.785 1 96.62 142 ALA A CA 1
ATOM 1065 C C . ALA A 1 142 ? 6.984 -31.875 -4.59 1 96.62 142 ALA A C 1
ATOM 1067 O O . ALA A 1 142 ? 6.895 -32.125 -5.797 1 96.62 142 ALA A O 1
ATOM 1068 N N . GLY A 1 143 ? 8.195 -31.859 -3.982 1 96.69 143 GLY A N 1
ATOM 1069 C CA . GLY A 1 143 ? 9.422 -32.281 -4.633 1 96.69 143 GLY A CA 1
ATOM 1070 C C . GLY A 1 143 ? 10.18 -31.156 -5.301 1 96.69 143 GLY A C 1
ATOM 1071 O O . GLY A 1 143 ? 11.055 -31.391 -6.137 1 96.69 143 GLY A O 1
ATOM 1072 N N . ASP A 1 144 ? 9.797 -29.906 -4.961 1 96.44 144 ASP A N 1
ATOM 1073 C CA . ASP A 1 144 ? 10.477 -28.75 -5.527 1 96.44 144 ASP A CA 1
ATOM 1074 C C . ASP A 1 144 ? 11.633 -28.297 -4.641 1 96.44 144 ASP A C 1
ATOM 1076 O O . ASP A 1 144 ? 11.773 -28.781 -3.51 1 96.44 144 ASP A O 1
ATOM 1080 N N . SER A 1 145 ? 12.562 -27.531 -5.262 1 95.5 145 SER A N 1
ATOM 1081 C CA . SER A 1 145 ? 13.695 -26.984 -4.512 1 95.5 145 SER A CA 1
ATOM 1082 C C . SER A 1 145 ? 14.258 -25.734 -5.176 1 95.5 145 SER A C 1
ATOM 1084 O O . SER A 1 145 ? 14.016 -25.5 -6.359 1 95.5 145 SER A O 1
ATOM 1086 N N . LYS A 1 146 ? 14.992 -25.031 -4.375 1 94.75 146 LYS A N 1
ATOM 1087 C CA . LYS A 1 146 ? 15.562 -23.781 -4.836 1 94.75 146 LYS A CA 1
ATOM 1088 C C . LYS A 1 146 ? 16.547 -24 -5.984 1 94.75 146 LYS A C 1
ATOM 1090 O O . LYS A 1 146 ? 16.859 -23.078 -6.73 1 94.75 146 LYS A O 1
ATOM 1095 N N . ASP A 1 147 ? 17.047 -25.188 -6.172 1 95.38 147 ASP A N 1
ATOM 1096 C CA . ASP A 1 147 ? 18.016 -25.5 -7.211 1 95.38 147 ASP A CA 1
ATOM 1097 C C . ASP A 1 147 ? 17.328 -25.719 -8.555 1 95.38 147 ASP A C 1
ATOM 1099 O O . ASP A 1 147 ? 17.984 -25.719 -9.602 1 95.38 147 ASP A O 1
ATOM 1103 N N . LYS A 1 148 ? 16.062 -25.922 -8.586 1 96.62 148 LYS A N 1
ATOM 1104 C CA . LYS A 1 148 ? 15.312 -26.156 -9.82 1 96.62 148 LYS A CA 1
ATOM 1105 C C . LYS A 1 148 ? 14.992 -24.844 -10.531 1 96.62 148 LYS A C 1
ATOM 1107 O O . LYS A 1 148 ? 14.648 -23.844 -9.883 1 96.62 148 LYS A O 1
ATOM 1112 N N . GLU A 1 149 ? 15.117 -24.828 -11.82 1 96.44 149 GLU A N 1
ATOM 1113 C CA . GLU A 1 149 ? 14.82 -23.641 -12.633 1 96.44 149 GLU A CA 1
ATOM 1114 C C . GLU A 1 149 ? 13.375 -23.203 -12.453 1 96.44 149 GLU A C 1
ATOM 1116 O O . GLU A 1 149 ? 12.461 -24.031 -12.445 1 96.44 149 GLU A O 1
ATOM 1121 N N . GLY A 1 150 ? 13.188 -21.953 -12.258 1 97.06 150 GLY A N 1
ATOM 1122 C CA . GLY A 1 150 ? 11.852 -21.391 -12.148 1 97.06 150 GLY A CA 1
ATOM 1123 C C . GLY A 1 150 ? 11.305 -21.438 -10.734 1 97.06 150 GLY A C 1
ATOM 1124 O O . GLY A 1 150 ? 10.133 -21.125 -10.508 1 97.06 150 GLY A O 1
ATOM 1125 N N . TYR A 1 151 ? 12.094 -21.828 -9.812 1 97.94 151 TYR A N 1
ATOM 1126 C CA . TYR A 1 151 ? 11.68 -21.969 -8.422 1 97.94 151 TYR A CA 1
ATOM 1127 C C . TYR A 1 151 ? 11.062 -20.688 -7.898 1 97.94 151 TYR A C 1
ATOM 1129 O O . TYR A 1 151 ? 10.016 -20.703 -7.246 1 97.94 151 TYR A O 1
ATOM 1137 N N . LEU A 1 152 ? 11.695 -19.562 -8.164 1 97.94 152 LEU A N 1
ATOM 1138 C CA . LEU A 1 152 ? 11.203 -18.281 -7.656 1 97.94 152 LEU A CA 1
ATOM 1139 C C . LEU A 1 152 ? 9.773 -18.031 -8.125 1 97.94 152 LEU A C 1
ATOM 1141 O O . LEU A 1 152 ? 8.914 -17.641 -7.332 1 97.94 152 LEU A O 1
ATOM 1145 N N . THR A 1 153 ? 9.531 -18.25 -9.391 1 98.12 153 THR A N 1
ATOM 1146 C CA . THR A 1 153 ? 8.195 -18.031 -9.945 1 98.12 153 THR A CA 1
ATOM 1147 C C . THR A 1 153 ? 7.176 -18.953 -9.281 1 98.12 153 THR A C 1
ATOM 1149 O O . THR A 1 153 ? 6.07 -18.531 -8.945 1 98.12 153 THR A O 1
ATOM 1152 N N . ARG A 1 154 ? 7.531 -20.172 -9.156 1 98.31 154 ARG A N 1
ATOM 1153 C CA . ARG A 1 154 ? 6.625 -21.109 -8.508 1 98.31 154 ARG A CA 1
ATOM 1154 C C . ARG A 1 154 ? 6.344 -20.703 -7.066 1 98.31 154 ARG A C 1
ATOM 1156 O O . ARG A 1 154 ? 5.219 -20.844 -6.582 1 98.31 154 ARG A O 1
ATOM 1163 N N . LEU A 1 155 ? 7.371 -20.203 -6.383 1 98.62 155 LEU A N 1
ATOM 1164 C CA . LEU A 1 155 ? 7.184 -19.75 -5.012 1 98.62 155 LEU A CA 1
ATOM 1165 C C . LEU A 1 155 ? 6.285 -18.516 -4.973 1 98.62 155 LEU A C 1
ATOM 1167 O O . LEU A 1 155 ? 5.465 -18.359 -4.062 1 98.62 155 LEU A O 1
ATOM 1171 N N . GLU A 1 156 ? 6.453 -17.594 -5.926 1 98.69 156 GLU A N 1
ATOM 1172 C CA . GLU A 1 156 ? 5.566 -16.438 -6.047 1 98.69 156 GLU A CA 1
ATOM 1173 C C . GLU A 1 156 ? 4.109 -16.875 -6.176 1 98.69 156 GLU A C 1
ATOM 1175 O O . GLU A 1 156 ? 3.238 -16.344 -5.48 1 98.69 156 GLU A O 1
ATOM 1180 N N . TYR A 1 157 ? 3.857 -17.859 -7.023 1 98.69 157 TYR A N 1
ATOM 1181 C CA . TYR A 1 157 ? 2.512 -18.375 -7.215 1 98.69 157 TYR A CA 1
ATOM 1182 C C . TYR A 1 157 ? 1.988 -19.016 -5.934 1 98.69 157 TYR A C 1
ATOM 1184 O O . TYR A 1 157 ? 0.854 -18.766 -5.523 1 98.69 157 TYR A O 1
ATOM 1192 N N . THR A 1 158 ? 2.82 -19.844 -5.359 1 98.56 158 THR A N 1
ATOM 1193 C CA . THR A 1 158 ? 2.422 -20.578 -4.164 1 98.56 158 THR A CA 1
ATOM 1194 C C . THR A 1 158 ? 2.105 -19.625 -3.021 1 98.56 158 THR A C 1
ATOM 1196 O O . THR A 1 158 ? 1.181 -19.859 -2.242 1 98.56 158 THR A O 1
ATOM 1199 N N . MET A 1 159 ? 2.869 -18.547 -2.941 1 98.62 159 MET A N 1
ATOM 1200 C CA . MET A 1 159 ? 2.646 -17.594 -1.862 1 98.62 159 MET A CA 1
ATOM 1201 C C . MET A 1 159 ? 1.318 -16.859 -2.047 1 98.62 159 MET A C 1
ATOM 1203 O O . MET A 1 159 ? 0.651 -16.516 -1.069 1 98.62 159 MET A O 1
ATOM 1207 N N . ILE A 1 160 ? 0.984 -16.562 -3.277 1 98.75 160 ILE A N 1
ATOM 1208 C CA . ILE A 1 160 ? -0.331 -15.977 -3.535 1 98.75 160 ILE A CA 1
ATOM 1209 C C . ILE A 1 160 ? -1.417 -16.906 -2.99 1 98.75 160 ILE A C 1
ATOM 1211 O O . ILE A 1 160 ? -2.334 -16.453 -2.299 1 98.75 160 ILE A O 1
ATOM 1215 N N . GLY A 1 161 ? -1.308 -18.156 -3.27 1 98.5 161 GLY A N 1
ATOM 1216 C CA . GLY A 1 161 ? -2.242 -19.141 -2.729 1 98.5 161 GLY A CA 1
ATOM 1217 C C . GLY A 1 161 ? -2.256 -19.172 -1.211 1 98.5 161 GLY A C 1
ATOM 1218 O O . GLY A 1 161 ? -3.322 -19.25 -0.597 1 98.5 161 GLY A O 1
ATOM 1219 N N . GLN A 1 162 ? -1.096 -19.141 -0.628 1 98.31 162 GLN A N 1
ATOM 1220 C CA . GLN A 1 162 ? -0.983 -19.141 0.827 1 98.31 162 GLN A CA 1
ATOM 1221 C C . GLN A 1 162 ? -1.665 -17.922 1.438 1 98.31 162 GLN A C 1
ATOM 1223 O O . GLN A 1 162 ? -2.314 -18.031 2.482 1 98.31 162 GLN A O 1
ATOM 1228 N N . SER A 1 163 ? -1.445 -16.766 0.823 1 98.69 163 SER A N 1
ATOM 1229 C CA . SER A 1 163 ? -2.102 -15.547 1.298 1 98.69 163 SER A CA 1
ATOM 1230 C C . SER A 1 163 ? -3.619 -15.68 1.236 1 98.69 163 SER A C 1
ATOM 1232 O O . SER A 1 163 ? -4.324 -15.203 2.127 1 98.69 163 SER A O 1
ATOM 1234 N N . LEU A 1 164 ? -4.129 -16.297 0.193 1 98.62 164 LEU A N 1
ATOM 1235 C CA . LEU A 1 164 ? -5.562 -16.547 0.092 1 98.62 164 LEU A CA 1
ATOM 1236 C C . LEU A 1 164 ? -6.039 -17.453 1.22 1 98.62 164 LEU A C 1
ATOM 1238 O O . LEU A 1 164 ? -7.109 -17.234 1.792 1 98.62 164 LEU A O 1
ATOM 1242 N N . GLU A 1 165 ? -5.277 -18.469 1.539 1 98.25 165 GLU A N 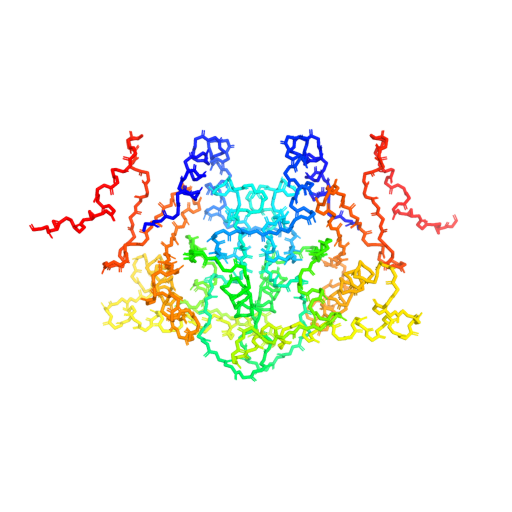1
ATOM 1243 C CA . GLU A 1 165 ? -5.602 -19.344 2.662 1 98.25 165 GLU A CA 1
ATOM 1244 C C . GLU A 1 165 ? -5.586 -18.578 3.982 1 98.25 165 GLU A C 1
ATOM 1246 O O . GLU A 1 165 ? -6.441 -18.797 4.844 1 98.25 165 GLU A O 1
ATOM 1251 N N . ASN A 1 166 ? -4.609 -17.719 4.125 1 98.12 166 ASN A N 1
ATOM 1252 C CA . ASN A 1 166 ? -4.523 -16.922 5.344 1 98.12 166 ASN A CA 1
ATOM 1253 C C . ASN A 1 166 ? -5.742 -16.016 5.5 1 98.12 166 ASN A C 1
ATOM 1255 O O . ASN A 1 166 ? -6.207 -15.773 6.617 1 98.12 166 ASN A O 1
ATOM 1259 N N . LEU A 1 167 ? -6.199 -15.445 4.395 1 98.56 167 LEU A N 1
ATOM 1260 C CA . LEU A 1 167 ? -7.41 -14.625 4.445 1 98.56 167 LEU A CA 1
ATOM 1261 C C . LEU A 1 167 ? -8.562 -15.398 5.078 1 98.56 167 LEU A C 1
ATOM 1263 O O . LEU A 1 167 ? -9.328 -14.836 5.863 1 98.56 167 LEU A O 1
ATOM 1267 N N . MET A 1 168 ? -8.625 -16.656 4.82 1 98.31 168 MET A N 1
ATOM 1268 C CA . MET A 1 168 ? -9.734 -17.484 5.289 1 98.31 168 MET A CA 1
ATOM 1269 C C . MET A 1 168 ? -9.609 -17.766 6.781 1 98.31 168 MET A C 1
ATOM 1271 O O . MET A 1 168 ? -10.539 -18.297 7.398 1 98.31 168 MET A O 1
ATOM 1275 N N . THR A 1 169 ? -8.516 -17.438 7.406 1 97.38 169 THR A N 1
ATOM 1276 C CA . THR A 1 169 ? -8.359 -17.609 8.844 1 97.38 169 THR A CA 1
ATOM 1277 C C . THR A 1 169 ? -9.055 -16.5 9.609 1 97.38 169 THR A C 1
ATOM 1279 O O . THR A 1 169 ? -9.227 -16.578 10.828 1 97.38 169 THR A O 1
ATOM 1282 N N . PHE A 1 170 ? -9.391 -15.43 8.938 1 96.69 170 PHE A N 1
ATOM 1283 C CA . PHE A 1 170 ? -10.211 -14.383 9.547 1 96.69 170 PHE A CA 1
ATOM 1284 C C . PHE A 1 170 ? -11.68 -14.789 9.555 1 96.69 170 PHE A C 1
ATOM 1286 O O . PHE A 1 170 ? -12.266 -15.039 8.5 1 96.69 170 PHE A O 1
ATOM 1293 N N . ASP A 1 171 ? -12.32 -14.773 10.688 1 96.44 171 ASP A N 1
ATOM 1294 C CA . ASP A 1 171 ? -13.703 -15.219 10.812 1 96.44 171 ASP A CA 1
ATOM 1295 C C . ASP A 1 171 ? -14.633 -14.391 9.922 1 96.44 171 ASP A C 1
ATOM 1297 O O . ASP A 1 171 ? -15.5 -14.938 9.234 1 96.44 171 ASP A O 1
ATOM 1301 N N . PHE A 1 172 ? -14.438 -13.109 9.93 1 95.75 172 PHE A N 1
ATOM 1302 C CA . PHE A 1 172 ? -15.352 -12.25 9.188 1 95.75 172 PHE A CA 1
ATOM 1303 C C . PHE A 1 172 ? -15.18 -12.445 7.684 1 95.75 172 PHE A C 1
ATOM 1305 O O . PHE A 1 172 ? -16.109 -12.195 6.906 1 95.75 172 PHE A O 1
ATOM 1312 N N . ILE A 1 173 ? -13.992 -12.891 7.234 1 98.12 173 ILE A N 1
ATOM 1313 C CA . ILE A 1 173 ? -13.781 -13.188 5.82 1 98.12 173 ILE A CA 1
ATOM 1314 C C . ILE A 1 173 ? -14.422 -14.531 5.477 1 98.12 173 ILE A C 1
ATOM 1316 O O . ILE A 1 173 ? -15.156 -14.641 4.492 1 98.12 173 ILE A O 1
ATOM 1320 N N . ARG A 1 174 ? -14.094 -15.484 6.254 1 98.06 174 ARG A N 1
ATOM 1321 C CA . ARG A 1 174 ? -14.672 -16.812 6.035 1 98.06 174 ARG A CA 1
ATOM 1322 C C . ARG A 1 174 ? -16.188 -16.734 5.938 1 98.06 174 ARG A C 1
ATOM 1324 O O . ARG A 1 174 ? -16.781 -17.297 5.012 1 98.06 174 ARG A O 1
ATOM 1331 N N . GLU A 1 175 ? -16.828 -16.047 6.863 1 97.88 175 GLU A N 1
ATOM 1332 C CA . GLU A 1 175 ? -18.266 -15.906 6.898 1 97.88 175 GLU A CA 1
ATOM 1333 C C . GLU A 1 175 ? -18.797 -15.211 5.641 1 97.88 175 GLU A C 1
ATOM 1335 O O . GLU A 1 175 ? -19.797 -15.633 5.062 1 97.88 175 GLU A O 1
ATOM 1340 N N . ALA A 1 176 ? -18.125 -14.156 5.273 1 98.12 176 ALA A N 1
ATOM 1341 C CA . ALA A 1 176 ? -18.547 -13.406 4.094 1 98.12 176 ALA A CA 1
ATOM 1342 C C . ALA A 1 176 ? -18.406 -14.242 2.83 1 98.12 176 ALA A C 1
ATOM 1344 O O . ALA A 1 176 ? -19.25 -14.18 1.938 1 98.12 176 ALA A O 1
ATOM 1345 N N . VAL A 1 177 ? -17.344 -15.023 2.703 1 98.38 177 VAL A N 1
ATOM 1346 C CA . VAL A 1 177 ? -17.109 -15.883 1.548 1 98.38 177 VAL A CA 1
ATOM 1347 C C . VAL A 1 177 ? -18.172 -16.984 1.493 1 98.38 177 VAL A C 1
ATOM 1349 O O . VAL A 1 177 ? -18.766 -17.234 0.442 1 98.38 177 VAL A O 1
ATOM 1352 N N . GLU A 1 178 ? -18.406 -17.609 2.562 1 98.19 178 GLU A N 1
ATOM 1353 C CA . GLU A 1 178 ? -19.391 -18.688 2.633 1 98.19 178 GLU A CA 1
ATOM 1354 C C . GLU A 1 178 ? -20.797 -18.188 2.324 1 98.19 178 GLU A C 1
ATOM 1356 O O . GLU A 1 178 ? -21.609 -18.906 1.751 1 98.19 178 GLU A O 1
ATOM 1361 N N . ALA A 1 179 ? -21.078 -16.953 2.633 1 98 179 ALA A N 1
ATOM 1362 C CA . ALA A 1 179 ? -22.375 -16.344 2.381 1 98 179 ALA A CA 1
ATOM 1363 C C . ALA A 1 179 ? -22.484 -15.852 0.938 1 98 179 ALA A C 1
ATOM 1365 O O . ALA A 1 179 ? -23.531 -15.391 0.51 1 98 179 ALA A O 1
ATOM 1366 N N . GLY A 1 180 ? -21.422 -15.891 0.199 1 97.56 180 GLY A N 1
ATOM 1367 C CA . GLY A 1 180 ? -21.422 -15.477 -1.196 1 97.56 180 GLY A CA 1
ATOM 1368 C C . GLY A 1 180 ? -21.312 -13.977 -1.379 1 97.56 180 GLY A C 1
ATOM 1369 O O . GLY A 1 180 ? -21.562 -13.461 -2.469 1 97.56 180 GLY A O 1
ATOM 1370 N N . LYS A 1 181 ? -20.906 -13.273 -0.342 1 98.06 181 LYS A N 1
ATOM 1371 C CA . LYS A 1 181 ? -20.859 -11.812 -0.367 1 98.06 181 LYS A CA 1
ATOM 1372 C C . LYS A 1 181 ? -19.438 -11.328 -0.7 1 98.06 181 LYS A C 1
ATOM 1374 O O . LYS A 1 181 ? -19.25 -10.156 -1.042 1 98.06 181 LYS A O 1
ATOM 1379 N N . LEU A 1 182 ? -18.469 -12.188 -0.565 1 98.5 182 LEU A N 1
ATOM 1380 C CA . LEU A 1 182 ? -17.062 -11.867 -0.796 1 98.5 182 LEU A CA 1
ATOM 1381 C C . LEU A 1 182 ? -16.375 -12.961 -1.607 1 98.5 182 LEU A C 1
ATOM 1383 O O . LEU A 1 182 ? -16.578 -14.148 -1.352 1 98.5 182 LEU A O 1
ATOM 1387 N N . HIS A 1 183 ? -15.594 -12.547 -2.611 1 98.44 183 HIS A N 1
ATOM 1388 C CA . HIS A 1 183 ? -14.844 -13.477 -3.451 1 98.44 183 HIS A CA 1
ATOM 1389 C C . HIS A 1 183 ? -13.352 -13.188 -3.395 1 98.44 183 HIS A C 1
ATOM 1391 O O . HIS A 1 183 ? -12.938 -12.023 -3.369 1 98.44 183 HIS A O 1
ATOM 1397 N N . LEU A 1 184 ? -12.586 -14.211 -3.34 1 98.62 184 LEU A N 1
ATOM 1398 C CA . LEU A 1 184 ? -11.133 -14.078 -3.248 1 98.62 184 LEU A CA 1
ATOM 1399 C C . LEU A 1 184 ? -10.469 -14.477 -4.559 1 98.62 184 LEU A C 1
ATOM 1401 O O . LEU A 1 184 ? -10.852 -15.477 -5.176 1 98.62 184 LEU A O 1
ATOM 1405 N N . HIS A 1 185 ? -9.453 -13.672 -4.977 1 98.38 185 HIS A N 1
ATOM 1406 C CA . HIS A 1 185 ? -8.773 -13.898 -6.246 1 98.38 185 HIS A CA 1
ATOM 1407 C C . HIS A 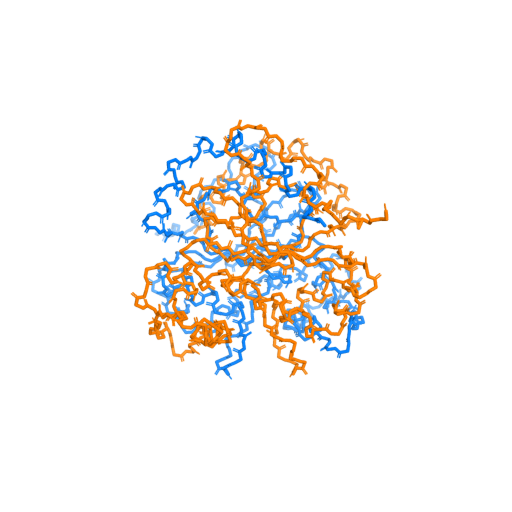1 185 ? -7.262 -13.773 -6.09 1 98.38 185 HIS A C 1
ATOM 1409 O O . HIS A 1 185 ? -6.777 -13.016 -5.242 1 98.38 185 HIS A O 1
ATOM 1415 N N . GLY A 1 186 ? -6.551 -14.555 -6.852 1 98.56 186 GLY A N 1
ATOM 1416 C CA . GLY A 1 186 ? -5.113 -14.414 -6.996 1 98.56 186 GLY A CA 1
ATOM 1417 C C . GLY A 1 186 ? -4.688 -14.023 -8.398 1 98.56 186 GLY A C 1
ATOM 1418 O O . GLY A 1 186 ? -5.27 -14.477 -9.383 1 98.56 186 GLY A O 1
ATOM 1419 N N . ALA A 1 187 ? -3.738 -13.156 -8.5 1 98.38 187 ALA A N 1
ATOM 1420 C CA . ALA A 1 187 ? -3.188 -12.742 -9.789 1 98.38 187 ALA A CA 1
ATOM 1421 C C . ALA A 1 187 ? -1.683 -12.508 -9.695 1 98.38 187 ALA A C 1
ATOM 1423 O O . ALA A 1 187 ? -1.141 -12.352 -8.602 1 98.38 187 ALA A O 1
ATOM 1424 N N . HIS A 1 188 ? -1.051 -12.586 -10.828 1 98.44 188 HIS A N 1
ATOM 1425 C CA . HIS A 1 188 ? 0.394 -12.422 -10.93 1 98.44 188 HIS A CA 1
ATOM 1426 C C . HIS A 1 188 ? 0.76 -11.562 -12.141 1 98.44 188 HIS A C 1
ATOM 1428 O O . HIS A 1 188 ? 0.291 -11.812 -13.25 1 98.44 188 HIS A O 1
ATOM 1434 N N . PHE A 1 189 ? 1.56 -10.547 -11.898 1 97.75 189 PHE A N 1
ATOM 1435 C CA . PHE A 1 189 ? 1.944 -9.617 -12.945 1 97.75 189 PHE A CA 1
ATOM 1436 C C . PHE A 1 189 ? 3.398 -9.828 -13.352 1 97.75 189 PHE A C 1
ATOM 1438 O O . PHE A 1 189 ? 4.297 -9.758 -12.516 1 97.75 189 PHE A O 1
ATOM 1445 N N . GLY A 1 190 ? 3.625 -10.062 -14.641 1 96.69 190 GLY A N 1
ATOM 1446 C CA . GLY A 1 190 ? 4.977 -10.133 -15.172 1 96.69 190 GLY A CA 1
ATOM 1447 C C . GLY A 1 190 ? 5.543 -8.773 -15.531 1 96.69 190 GLY A C 1
ATOM 1448 O O . GLY A 1 190 ? 5.215 -8.211 -16.578 1 96.69 190 GLY A O 1
ATOM 1449 N N . ILE A 1 191 ? 6.488 -8.336 -14.734 1 95.44 191 ILE A N 1
ATOM 1450 C CA . ILE A 1 191 ? 7.02 -6.988 -14.883 1 95.44 191 ILE A CA 1
ATOM 1451 C C . ILE A 1 191 ? 7.637 -6.832 -16.281 1 95.44 191 ILE A C 1
ATOM 1453 O O . ILE A 1 191 ? 7.312 -5.887 -17 1 95.44 191 ILE A O 1
ATOM 1457 N N . GLU A 1 192 ? 8.484 -7.723 -16.703 1 93.75 192 GLU A N 1
ATOM 1458 C CA . GLU A 1 192 ? 9.211 -7.621 -17.969 1 93.75 192 GLU A CA 1
ATOM 1459 C C . GLU A 1 192 ? 8.258 -7.691 -19.156 1 93.75 192 GLU A C 1
ATOM 1461 O O . GLU A 1 192 ? 8.453 -6.996 -20.156 1 93.75 192 GLU A O 1
ATOM 1466 N N . THR A 1 193 ? 7.199 -8.445 -19.031 1 91.75 193 THR A N 1
ATOM 1467 C CA . THR A 1 193 ? 6.344 -8.734 -20.188 1 91.75 193 THR A CA 1
ATOM 1468 C C . THR A 1 193 ? 5.062 -7.91 -20.125 1 91.75 193 THR A C 1
ATOM 1470 O O . THR A 1 193 ? 4.383 -7.734 -21.141 1 91.75 193 THR A O 1
ATOM 1473 N N . GLY A 1 194 ? 4.719 -7.496 -18.938 1 93.06 194 GLY A N 1
ATOM 1474 C CA . GLY A 1 194 ? 3.432 -6.852 -18.75 1 93.06 194 GLY A CA 1
ATOM 1475 C C . GLY A 1 194 ? 2.277 -7.836 -18.672 1 93.06 194 GLY A C 1
ATOM 1476 O O . GLY A 1 194 ? 1.112 -7.434 -18.656 1 93.06 194 GLY A O 1
ATOM 1477 N N . GLU A 1 195 ? 2.539 -9.086 -18.594 1 94.06 195 GLU A N 1
ATOM 1478 C CA . GLU A 1 195 ? 1.505 -10.109 -18.625 1 94.06 195 GLU A CA 1
ATOM 1479 C C . GLU A 1 195 ? 0.841 -10.273 -17.266 1 94.06 195 GLU A C 1
ATOM 1481 O O . GLU A 1 195 ? 1.522 -10.32 -16.234 1 94.06 195 GLU A O 1
ATOM 1486 N N . LEU A 1 196 ? -0.465 -10.328 -17.281 1 96.5 196 LEU A N 1
ATOM 1487 C CA . LEU A 1 196 ? -1.256 -10.648 -16.094 1 96.5 196 LEU A CA 1
ATOM 1488 C C . LEU A 1 196 ? -1.777 -12.078 -16.156 1 96.5 196 LEU A C 1
ATOM 1490 O O . LEU A 1 196 ? -2.379 -12.484 -17.156 1 96.5 196 LEU A O 1
ATOM 1494 N N . ARG A 1 197 ? -1.523 -12.82 -15.141 1 97 197 ARG A N 1
ATOM 1495 C CA . ARG A 1 197 ? -2.059 -14.172 -15.008 1 97 197 ARG A CA 1
ATOM 1496 C C . ARG A 1 197 ? -2.996 -14.273 -13.805 1 97 197 ARG A C 1
ATOM 1498 O O . ARG A 1 197 ? -2.73 -13.68 -12.758 1 97 197 ARG A O 1
ATOM 1505 N N . ILE A 1 198 ? -4.086 -14.945 -13.977 1 97.31 198 ILE A N 1
ATOM 1506 C CA . ILE A 1 198 ? -5.086 -15.086 -12.93 1 97.31 198 ILE A CA 1
ATOM 1507 C C . ILE A 1 198 ? -5.121 -16.531 -12.438 1 97.31 198 ILE A C 1
ATOM 1509 O O . ILE A 1 198 ? -5.059 -17.469 -13.234 1 97.31 198 ILE A O 1
ATOM 1513 N N . ARG A 1 199 ? -5.207 -16.641 -11.156 1 97.5 199 ARG A N 1
ATOM 1514 C CA . ARG A 1 199 ? -5.25 -17.969 -10.539 1 97.5 199 ARG A CA 1
ATOM 1515 C C . ARG A 1 199 ? -6.621 -18.609 -10.719 1 97.5 199 ARG A C 1
ATOM 1517 O O . ARG A 1 199 ? -7.648 -17.984 -10.414 1 97.5 199 ARG A O 1
ATOM 1524 N N . ASN A 1 200 ? -6.633 -19.797 -11.25 1 95.31 200 ASN A N 1
ATOM 1525 C CA . ASN A 1 200 ? -7.848 -20.594 -11.258 1 95.31 200 ASN A CA 1
ATOM 1526 C C . ASN A 1 200 ? -8.219 -21.062 -9.859 1 95.31 200 ASN A C 1
ATOM 1528 O O . ASN A 1 200 ? -7.461 -21.797 -9.219 1 95.31 200 ASN A O 1
ATOM 1532 N N . PRO A 1 201 ? -9.367 -20.672 -9.375 1 92.19 201 PRO A N 1
ATOM 1533 C CA . PRO A 1 201 ? -9.719 -21 -7.988 1 92.19 201 PRO A CA 1
ATOM 1534 C C . PRO A 1 201 ? -9.852 -22.5 -7.75 1 92.19 201 PRO A C 1
ATOM 1536 O O . PRO A 1 201 ? -9.727 -22.969 -6.617 1 92.19 201 PRO A O 1
ATOM 1539 N N . ASN A 1 202 ? -10.062 -23.328 -8.758 1 92.25 202 ASN A N 1
ATOM 1540 C CA . ASN A 1 202 ? -10.273 -24.75 -8.609 1 92.25 202 ASN A CA 1
ATOM 1541 C C . ASN A 1 202 ? -8.969 -25.531 -8.711 1 92.25 202 ASN A C 1
ATOM 1543 O O . ASN A 1 202 ? -8.734 -26.469 -7.953 1 92.25 202 ASN A O 1
ATOM 1547 N N . THR A 1 203 ? -8.07 -25.094 -9.57 1 94 203 THR A N 1
ATOM 1548 C CA . THR A 1 203 ? -6.875 -25.875 -9.828 1 94 203 THR A CA 1
ATOM 1549 C C . THR A 1 203 ? -5.652 -25.266 -9.156 1 94 203 THR A C 1
ATOM 1551 O O . THR A 1 203 ? -4.645 -25.938 -8.945 1 94 203 THR A O 1
ATOM 1554 N N . GLY A 1 204 ? -5.711 -23.938 -8.93 1 94.81 204 GLY A N 1
ATOM 1555 C CA . GLY A 1 204 ? -4.566 -23.219 -8.383 1 94.81 204 GLY A CA 1
ATOM 1556 C C . GLY A 1 204 ? -3.572 -22.781 -9.445 1 94.81 204 GLY A C 1
ATOM 1557 O O . GLY A 1 204 ? -2.586 -22.109 -9.133 1 94.81 204 GLY A O 1
ATOM 1558 N N . GLU A 1 205 ? -3.842 -23.141 -10.68 1 95.69 205 GLU A N 1
ATOM 1559 C CA . GLU A 1 205 ? -2.949 -22.781 -11.773 1 95.69 205 GLU A CA 1
ATOM 1560 C C . GLU A 1 205 ? -3.189 -21.344 -12.234 1 95.69 205 GLU A C 1
ATOM 1562 O O . GLU A 1 205 ? -4.312 -20.844 -12.172 1 95.69 205 GLU A O 1
ATOM 1567 N N . PHE A 1 206 ? -2.141 -20.75 -12.688 1 96.75 206 PHE A N 1
ATOM 1568 C CA . PHE A 1 206 ? -2.234 -19.375 -13.195 1 96.75 206 PHE A CA 1
ATOM 1569 C C . PHE A 1 206 ? -2.318 -19.359 -14.711 1 96.75 206 PHE A C 1
ATOM 1571 O O . PHE A 1 206 ? -1.507 -20 -15.391 1 96.75 206 PHE A O 1
ATOM 1578 N N . GLU A 1 207 ? -3.312 -18.594 -15.227 1 94 207 GLU A N 1
ATOM 1579 C CA . GLU A 1 207 ? -3.533 -18.516 -16.672 1 94 207 GLU A CA 1
ATOM 1580 C C . GLU A 1 207 ? -3.559 -17.078 -17.156 1 94 207 GLU A C 1
ATOM 1582 O O . GLU A 1 207 ? -4.062 -16.188 -16.453 1 94 207 GLU A O 1
ATOM 1587 N N . SER A 1 208 ? -3.031 -16.859 -18.297 1 90.88 208 SER A N 1
ATOM 1588 C CA . SER A 1 208 ? -3.006 -15.523 -18.875 1 90.88 208 SER A CA 1
ATOM 1589 C C . SER A 1 208 ? -4.414 -15.023 -19.172 1 90.88 208 SER A C 1
ATOM 1591 O O . SER A 1 208 ? -5.277 -15.789 -19.594 1 90.88 208 SER A O 1
ATOM 1593 N N . VAL A 1 209 ? -4.727 -13.781 -18.875 1 78.38 209 VAL A N 1
ATOM 1594 C CA . VAL A 1 209 ? -6.027 -13.18 -19.141 1 78.38 209 VAL A CA 1
ATOM 1595 C C . VAL A 1 209 ? -6.18 -12.922 -20.641 1 78.38 209 VAL A C 1
ATOM 1597 O O . VAL A 1 209 ? -7.273 -13.047 -21.188 1 78.38 209 VAL A O 1
ATOM 1600 N N . VAL A 1 210 ? -5.191 -12.234 -21.359 1 64.94 210 VAL A N 1
ATOM 1601 C CA . VAL A 1 210 ? -5.344 -11.852 -22.766 1 64.94 210 VAL A CA 1
ATOM 1602 C C . VAL A 1 210 ? -4.781 -12.953 -23.656 1 64.94 210 VAL A C 1
ATOM 1604 O O . VAL A 1 210 ? -3.77 -13.578 -23.328 1 64.94 210 VAL A O 1
ATOM 1607 N N . SER A 1 211 ? -5.691 -13.75 -24.281 1 48.44 211 SER A N 1
ATOM 1608 C CA . SER A 1 211 ? -5.152 -14.578 -25.359 1 48.44 211 SER A CA 1
ATOM 1609 C C . SER A 1 211 ? -4.211 -13.781 -26.25 1 48.44 211 SER A C 1
ATOM 1611 O O . SER A 1 211 ? -4.383 -12.57 -26.422 1 48.44 211 SER A O 1
ATOM 1613 N N . ARG A 1 212 ? -2.906 -14.133 -26.359 1 40.59 212 ARG A N 1
ATOM 1614 C CA . ARG A 1 212 ? -1.964 -13.461 -27.266 1 40.59 212 ARG A CA 1
ATOM 1615 C C . ARG A 1 212 ? -2.68 -12.883 -28.469 1 40.59 212 ARG A C 1
ATOM 1617 O O . ARG A 1 212 ? -2.162 -11.984 -29.141 1 40.59 212 ARG A O 1
ATOM 1624 N N . ASP A 1 213 ? -3.506 -13.633 -29.219 1 37.56 213 ASP A N 1
ATOM 1625 C CA . ASP A 1 213 ? -3.967 -13.211 -30.531 1 37.56 213 ASP A CA 1
ATOM 1626 C C . ASP A 1 213 ? -4.996 -12.094 -30.422 1 37.56 213 ASP A C 1
ATOM 1628 O O . ASP A 1 213 ? -5.688 -11.773 -31.391 1 37.56 213 ASP A O 1
ATOM 1632 N N . GLY A 1 214 ? -5.137 -11.102 -29.656 1 40.06 214 GLY A N 1
ATOM 1633 C CA . GLY A 1 214 ? -6.117 -10.031 -29.578 1 40.06 214 GLY A CA 1
ATOM 1634 C C . GLY A 1 214 ? -7.461 -10.492 -29.047 1 40.06 214 GLY A C 1
ATOM 1635 O O . GLY A 1 214 ? -8.406 -9.703 -28.969 1 40.06 214 GLY A O 1
ATOM 1636 N N . GLN A 1 215 ? -8.008 -11.758 -29.266 1 35.31 215 GLN A N 1
ATOM 1637 C CA . GLN A 1 215 ? -9.359 -12.211 -28.953 1 35.31 215 GLN A CA 1
ATOM 1638 C C . GLN A 1 215 ? -9.539 -12.398 -27.438 1 35.31 215 GLN A C 1
ATOM 1640 O O . GLN A 1 215 ? -8.609 -12.82 -26.75 1 35.31 215 GLN A O 1
ATOM 1645 N N . SER A 1 216 ? -10.555 -11.664 -26.875 1 38.41 216 SER A N 1
ATOM 1646 C CA . SER A 1 216 ? -11.125 -11.625 -25.531 1 38.41 216 SER A CA 1
ATOM 1647 C C . SER A 1 216 ? -11.25 -13.023 -24.938 1 38.41 216 SER A C 1
ATOM 1649 O O . SER A 1 216 ? -11.68 -13.953 -25.625 1 38.41 216 SER A O 1
ATOM 1651 N N . LEU A 1 217 ? -10.562 -13.5 -24.047 1 40.47 217 LEU A N 1
ATOM 1652 C CA . LEU A 1 217 ? -10.836 -14.773 -23.391 1 40.47 217 LEU A CA 1
ATOM 1653 C C . LEU A 1 217 ? -12.32 -14.922 -23.078 1 40.47 217 LEU A C 1
ATOM 1655 O O . LEU A 1 217 ? -12.953 -13.984 -22.594 1 40.47 217 LEU A O 1
ATOM 1659 N N . ALA A 1 218 ? -13.047 -15.844 -23.797 1 33.78 218 ALA A N 1
ATOM 1660 C CA . ALA A 1 218 ? -14.438 -16.266 -23.656 1 33.78 218 ALA A CA 1
ATOM 1661 C C . ALA A 1 218 ? -14.828 -16.391 -22.188 1 33.78 218 ALA A C 1
ATOM 1663 O O . ALA A 1 218 ? -14.055 -16.922 -21.375 1 33.78 218 ALA A O 1
ATOM 1664 N N . ALA A 1 219 ? -15.93 -15.789 -21.672 1 34.25 219 ALA A N 1
ATOM 1665 C CA . ALA A 1 219 ? -16.719 -15.828 -20.453 1 34.25 219 ALA A CA 1
ATOM 1666 C C . ALA A 1 219 ? -16.969 -17.266 -20 1 34.25 219 ALA A C 1
ATOM 1668 O O . ALA A 1 219 ? -17.062 -17.531 -18.797 1 34.25 219 ALA A O 1
ATOM 1669 N N . SER A 1 220 ? -17.281 -18.203 -20.891 1 31.34 220 SER A N 1
ATOM 1670 C CA . SER A 1 220 ? -17.734 -19.562 -20.594 1 31.34 220 SER A CA 1
ATOM 1671 C C . SER A 1 220 ? -16.703 -20.312 -19.766 1 31.34 220 SER A C 1
ATOM 1673 O O . SER A 1 220 ? -17.062 -21.141 -18.922 1 31.34 220 SER A O 1
ATOM 1675 N N . ALA A 1 221 ? -15.375 -20.266 -20.125 1 35.66 221 ALA A N 1
ATOM 1676 C CA . ALA A 1 221 ? -14.359 -21.047 -19.422 1 35.66 221 ALA A CA 1
ATOM 1677 C C . ALA A 1 221 ? -14.102 -20.5 -18.031 1 35.66 221 ALA A C 1
ATOM 1679 O O . ALA A 1 221 ? -13.438 -21.141 -17.203 1 35.66 221 ALA A O 1
ATOM 1680 N N . LEU A 1 222 ? -14.578 -19.344 -17.75 1 35.62 222 LEU A N 1
ATOM 1681 C CA . LEU A 1 222 ? -14.648 -18.797 -16.406 1 35.62 222 LEU A CA 1
ATOM 1682 C C . LEU A 1 222 ? -15.875 -19.312 -15.664 1 35.62 222 LEU A C 1
ATOM 1684 O O . LEU A 1 222 ? -15.953 -19.234 -14.438 1 35.62 222 LEU A O 1
ATOM 1688 N N . ILE A 1 223 ? -17.125 -19.688 -16.438 1 32.97 223 ILE A N 1
ATOM 1689 C CA . ILE A 1 223 ? -18.406 -20.172 -15.938 1 32.97 223 ILE A CA 1
ATOM 1690 C C . ILE A 1 223 ? -18.484 -21.688 -16.078 1 32.97 223 ILE A C 1
ATOM 1692 O O . ILE A 1 223 ? -18.797 -22.203 -17.156 1 32.97 223 ILE A O 1
ATOM 1696 N N . GLY A 1 224 ? -17.547 -22.625 -16.062 1 29.69 224 GLY A N 1
ATOM 1697 C CA . GLY A 1 224 ? -17.891 -23.984 -16.453 1 29.69 224 GLY A CA 1
ATOM 1698 C C . GLY A 1 224 ? -19.047 -24.547 -15.656 1 29.69 224 GLY A C 1
ATOM 1699 O O . GLY A 1 224 ? -19.297 -25.766 -15.695 1 29.69 224 GLY A O 1
ATOM 1700 N N . CYS A 1 225 ? -19.797 -23.969 -14.688 1 29.98 225 CYS A N 1
ATOM 1701 C CA . CYS A 1 225 ? -20.688 -24.922 -14.062 1 29.98 225 CYS A CA 1
ATOM 1702 C C . CYS A 1 225 ? -21.922 -25.188 -14.922 1 29.98 225 CYS A C 1
ATOM 1704 O O . CYS A 1 225 ? -22.969 -24.562 -14.711 1 29.98 225 CYS A O 1
ATOM 1706 N N . THR A 1 226 ? -22 -25.25 -16.328 1 25.56 226 THR A N 1
ATOM 1707 C CA . THR A 1 226 ? -23.359 -25.578 -16.703 1 25.56 226 THR A CA 1
ATOM 1708 C C . THR A 1 226 ? -2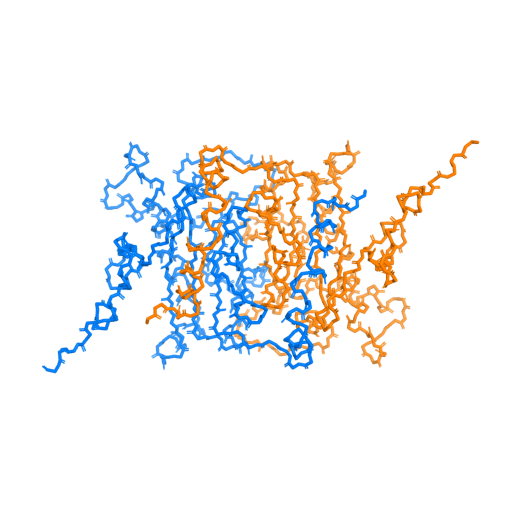3.703 -27.031 -16.328 1 25.56 226 THR A C 1
ATOM 1710 O O . THR A 1 226 ? -23.453 -27.953 -17.109 1 25.56 226 THR A O 1
ATOM 1713 N N . ALA A 1 227 ? -23.188 -27.953 -15.586 1 24.94 227 ALA A N 1
ATOM 1714 C CA . ALA A 1 227 ? -23.922 -29.219 -15.68 1 24.94 227 ALA A CA 1
ATOM 1715 C C . ALA A 1 227 ? -25.359 -29.062 -15.18 1 24.94 227 ALA A C 1
ATOM 1717 O O . ALA A 1 227 ? -25.578 -28.812 -14 1 24.94 227 ALA A O 1
ATOM 1718 N N . ALA A 1 228 ? -26.344 -28.719 -15.953 1 19.56 228 ALA A N 1
ATOM 1719 C CA . ALA A 1 228 ? -27.609 -29.406 -15.703 1 19.56 228 ALA A CA 1
ATOM 1720 C C . ALA A 1 228 ? -27.531 -30.859 -16.188 1 19.56 228 ALA A C 1
ATOM 1722 O O . ALA A 1 228 ? -27.016 -31.125 -17.266 1 19.56 228 ALA A O 1
ATOM 1723 N N . MET B 1 1 ? -15.922 -14.867 -10.539 1 83.38 1 MET B N 1
ATOM 1724 C CA . MET B 1 1 ? -15.234 -14.242 -11.672 1 83.38 1 MET B CA 1
ATOM 1725 C C . MET B 1 1 ? -14.344 -13.102 -11.211 1 83.38 1 MET B C 1
ATOM 1727 O O . MET B 1 1 ? -14.688 -12.375 -10.273 1 83.38 1 MET B O 1
ATOM 1731 N N . PHE B 1 2 ? -13.133 -13.047 -11.883 1 91.75 2 PHE B N 1
ATOM 1732 C CA . PHE B 1 2 ? -12.234 -11.922 -11.633 1 91.75 2 PHE B CA 1
ATOM 1733 C C . PHE B 1 2 ? -12.938 -10.602 -11.906 1 91.75 2 PHE B C 1
ATOM 1735 O O . PHE B 1 2 ? -13.727 -10.492 -12.852 1 91.75 2 PHE B O 1
ATOM 1742 N N . PRO B 1 3 ? -12.711 -9.578 -11.039 1 93.38 3 PRO B N 1
ATOM 1743 C CA . PRO B 1 3 ? -13.477 -8.344 -11.195 1 93.38 3 PRO B CA 1
ATOM 1744 C C . PRO B 1 3 ? -13.328 -7.73 -12.586 1 93.38 3 PRO B C 1
ATOM 1746 O O . PRO B 1 3 ? -12.211 -7.504 -13.047 1 93.38 3 PRO B O 1
ATOM 1749 N N . GLN B 1 4 ? -14.422 -7.355 -13.133 1 91.38 4 GLN B N 1
ATOM 1750 C CA . GLN B 1 4 ? -14.445 -6.824 -14.492 1 91.38 4 GLN B CA 1
ATOM 1751 C C . GLN B 1 4 ? -13.711 -5.492 -14.578 1 91.38 4 GLN B C 1
ATOM 1753 O O . GLN B 1 4 ? -13.047 -5.203 -15.578 1 91.38 4 GLN B O 1
ATOM 1758 N N . VAL B 1 5 ? -13.82 -4.695 -13.562 1 91.31 5 VAL B N 1
ATOM 1759 C CA . VAL B 1 5 ? -13.18 -3.385 -13.555 1 91.31 5 VAL B CA 1
ATOM 1760 C C . VAL B 1 5 ? -11.672 -3.545 -13.719 1 91.31 5 VAL B C 1
ATOM 1762 O O . VAL B 1 5 ? -11.023 -2.738 -14.398 1 91.31 5 VAL B O 1
ATOM 1765 N N . LEU B 1 6 ? -11.141 -4.574 -13.148 1 94.75 6 LEU B N 1
ATOM 1766 C CA . LEU B 1 6 ? -9.703 -4.809 -13.242 1 94.75 6 LEU B CA 1
ATOM 1767 C C . LEU B 1 6 ? -9.328 -5.391 -14.602 1 94.75 6 LEU B C 1
ATOM 1769 O O . LEU B 1 6 ? -8.32 -4.996 -15.195 1 94.75 6 LEU B O 1
ATOM 1773 N N . THR B 1 7 ? -10.148 -6.266 -15.062 1 92.25 7 THR B N 1
ATOM 1774 C CA . THR B 1 7 ? -9.883 -6.844 -16.375 1 92.25 7 THR B CA 1
ATOM 1775 C C . THR B 1 7 ? -9.945 -5.77 -17.453 1 92.25 7 THR B C 1
ATOM 1777 O O . THR B 1 7 ? -9.086 -5.723 -18.344 1 92.25 7 THR B O 1
ATOM 1780 N N . ASP B 1 8 ? -10.945 -4.953 -17.406 1 91.5 8 ASP B N 1
ATOM 1781 C CA . ASP B 1 8 ? -11.086 -3.867 -18.375 1 91.5 8 ASP B CA 1
ATOM 1782 C C . ASP B 1 8 ? -9.914 -2.895 -18.281 1 91.5 8 ASP B C 1
ATOM 1784 O O . ASP B 1 8 ? -9.391 -2.451 -19.297 1 91.5 8 ASP B O 1
ATOM 1788 N N . GLY B 1 9 ? -9.578 -2.561 -17.078 1 92.5 9 GLY B N 1
ATOM 1789 C CA . GLY B 1 9 ? -8.445 -1.672 -16.891 1 92.5 9 GLY B CA 1
ATOM 1790 C C . GLY B 1 9 ? -7.141 -2.246 -17.406 1 92.5 9 GLY B C 1
ATOM 1791 O O . GLY B 1 9 ? -6.348 -1.536 -18.031 1 92.5 9 GLY B O 1
ATOM 1792 N N . TYR B 1 10 ? -6.992 -3.49 -17.219 1 94.12 10 TYR B N 1
ATOM 1793 C CA . TYR B 1 10 ? -5.793 -4.16 -17.703 1 94.12 10 TYR B CA 1
ATOM 1794 C C . TYR B 1 10 ? -5.738 -4.152 -19.234 1 94.12 10 TYR B C 1
ATOM 1796 O O . TYR B 1 10 ? -4.676 -3.957 -19.828 1 94.12 10 TYR B O 1
ATOM 1804 N N . ARG B 1 11 ? -6.789 -4.32 -19.828 1 91.12 11 ARG B N 1
ATOM 1805 C CA . ARG B 1 11 ? -6.852 -4.238 -21.297 1 91.12 11 ARG B CA 1
ATOM 1806 C C . ARG B 1 11 ? -6.43 -2.857 -21.781 1 91.12 11 ARG B C 1
ATOM 1808 O O . ARG B 1 11 ? -5.691 -2.738 -22.766 1 91.12 11 ARG B O 1
ATOM 1815 N N . SER B 1 12 ? -6.902 -1.885 -21.125 1 90.19 12 SER B N 1
ATOM 1816 C CA . SER B 1 12 ? -6.512 -0.52 -21.469 1 90.19 12 SER B CA 1
ATOM 1817 C C . SER B 1 12 ? -5.012 -0.311 -21.266 1 90.19 12 SER B C 1
ATOM 1819 O O . SER B 1 12 ? -4.359 0.344 -22.094 1 90.19 12 SER B O 1
ATOM 1821 N N . PHE B 1 13 ? -4.539 -0.828 -20.266 1 90.69 13 PHE B N 1
ATOM 1822 C CA . PHE B 1 13 ? -3.107 -0.771 -19.984 1 90.69 13 PHE B CA 1
ATOM 1823 C C . PHE B 1 13 ? -2.309 -1.397 -21.125 1 90.69 13 PHE B C 1
ATOM 1825 O O . PHE B 1 13 ? -1.35 -0.799 -21.609 1 90.69 13 PHE B O 1
ATOM 1832 N N . LEU B 1 14 ? -2.73 -2.506 -21.531 1 89.62 14 LEU B N 1
ATOM 1833 C CA . LEU B 1 14 ? -2.045 -3.221 -22.594 1 89.62 14 LEU B CA 1
ATOM 1834 C C . LEU B 1 14 ? -2.086 -2.424 -23.891 1 89.62 14 LEU B C 1
ATOM 1836 O O . LEU B 1 14 ? -1.11 -2.404 -24.656 1 89.62 14 LEU B O 1
ATOM 1840 N N . GLY B 1 15 ? -3.139 -1.833 -24.094 1 88.19 15 GLY B N 1
ATOM 1841 C CA . GLY B 1 15 ? -3.346 -1.168 -25.375 1 88.19 15 GLY B CA 1
ATOM 1842 C C . GLY B 1 15 ? -2.805 0.249 -25.406 1 88.19 15 GLY B C 1
ATOM 1843 O O . GLY B 1 15 ? -2.492 0.777 -26.469 1 88.19 15 GLY B O 1
ATOM 1844 N N . GLU B 1 16 ? -2.705 0.888 -24.297 1 87.88 16 GLU B N 1
ATOM 1845 C CA . GLU B 1 16 ? -2.412 2.318 -24.297 1 87.88 16 GLU B CA 1
ATOM 1846 C C . GLU B 1 16 ? -1.104 2.613 -23.578 1 87.88 16 GLU B C 1
ATOM 1848 O O . GLU B 1 16 ? -0.174 3.172 -24.156 1 87.88 16 GLU B O 1
ATOM 1853 N N . ARG B 1 17 ? -0.941 2.191 -22.438 1 85.94 17 ARG B N 1
ATOM 1854 C CA . ARG B 1 17 ? 0.186 2.609 -21.609 1 85.94 17 ARG B CA 1
ATOM 1855 C C . ARG B 1 17 ? 1.419 1.756 -21.891 1 85.94 17 ARG B C 1
ATOM 1857 O O . ARG B 1 17 ? 2.51 2.287 -22.109 1 85.94 17 ARG B O 1
ATOM 1864 N N . LEU B 1 18 ? 1.213 0.481 -21.938 1 87.5 18 LEU B N 1
ATOM 1865 C CA . LEU B 1 18 ? 2.35 -0.43 -22.016 1 87.5 18 LEU B CA 1
ATOM 1866 C C . LEU B 1 18 ? 3.141 -0.192 -23.297 1 87.5 18 LEU B C 1
ATOM 1868 O O . LEU B 1 18 ? 4.371 -0.127 -23.266 1 87.5 18 LEU B O 1
ATOM 1872 N N . PRO B 1 19 ? 2.465 -0.043 -24.391 1 88.81 19 PRO B N 1
ATOM 1873 C CA . PRO B 1 19 ? 3.254 0.187 -25.609 1 88.81 19 PRO B CA 1
ATOM 1874 C C . PRO B 1 19 ? 4.195 1.383 -25.484 1 88.81 19 PRO B C 1
ATOM 1876 O O . PRO B 1 19 ? 5.312 1.349 -26 1 88.81 19 PRO B O 1
ATOM 1879 N N . ASN B 1 20 ? 3.824 2.357 -24.797 1 89.12 20 ASN B N 1
ATOM 1880 C CA . ASN B 1 20 ? 4.633 3.561 -24.625 1 89.12 20 ASN B CA 1
ATOM 1881 C C . ASN B 1 20 ? 5.707 3.377 -23.562 1 89.12 20 ASN B C 1
ATOM 1883 O O . ASN B 1 20 ? 6.691 4.113 -23.531 1 89.12 20 ASN B O 1
ATOM 1887 N N . GLU B 1 21 ? 5.504 2.373 -22.719 1 91.5 21 GLU B N 1
ATOM 1888 C CA . GLU B 1 21 ? 6.43 2.191 -21.609 1 91.5 21 GLU B CA 1
ATOM 1889 C C . GLU B 1 21 ? 7.098 0.818 -21.656 1 91.5 21 GLU B C 1
ATOM 1891 O O . GLU B 1 21 ? 7.711 0.381 -20.688 1 91.5 21 GLU B O 1
ATOM 1896 N N . ARG B 1 22 ? 7.027 0.104 -22.672 1 91.56 22 ARG B N 1
ATOM 1897 C CA . ARG B 1 22 ? 7.488 -1.274 -22.812 1 91.56 22 ARG B CA 1
ATOM 1898 C C . ARG B 1 22 ? 8.977 -1.386 -22.484 1 91.56 22 ARG B C 1
ATOM 1900 O O . ARG B 1 22 ? 9.391 -2.273 -21.734 1 91.56 22 ARG B O 1
ATOM 1907 N N . ARG B 1 23 ? 9.766 -0.556 -23.094 1 92.94 23 ARG B N 1
ATOM 1908 C CA . ARG B 1 23 ? 11.203 -0.599 -22.875 1 92.94 23 ARG B CA 1
ATOM 1909 C C . ARG B 1 23 ? 11.547 -0.385 -21.391 1 92.94 23 ARG B C 1
ATOM 1911 O O . ARG B 1 23 ? 12.453 -1.027 -20.859 1 92.94 23 ARG B O 1
ATOM 1918 N N . LYS B 1 24 ? 10.82 0.518 -20.828 1 93.31 24 LYS B N 1
ATOM 1919 C CA . LYS B 1 24 ? 11.031 0.792 -19.422 1 93.31 24 LYS B CA 1
ATOM 1920 C C . LYS B 1 24 ? 10.711 -0.434 -18.562 1 93.31 24 LYS B C 1
ATOM 1922 O O . LYS B 1 24 ? 11.477 -0.794 -17.672 1 93.31 24 LYS B O 1
ATOM 1927 N N . TYR B 1 25 ? 9.609 -1.106 -18.812 1 94.06 25 TYR B N 1
ATOM 1928 C CA . TYR B 1 25 ? 9.227 -2.312 -18.078 1 94.06 25 TYR B CA 1
ATOM 1929 C C . TYR B 1 25 ? 10.234 -3.432 -18.312 1 94.06 25 TYR B C 1
ATOM 1931 O O . TYR B 1 25 ? 10.609 -4.145 -17.375 1 94.06 25 TYR B O 1
ATOM 1939 N N . GLU B 1 26 ? 10.688 -3.553 -19.531 1 94.19 26 GLU B N 1
ATOM 1940 C CA . GLU B 1 26 ? 11.688 -4.566 -19.844 1 94.19 26 GLU B CA 1
ATOM 1941 C C . GLU B 1 26 ? 12.984 -4.328 -19.078 1 94.19 26 GLU B C 1
ATOM 1943 O O . GLU B 1 26 ? 13.531 -5.258 -18.469 1 94.19 26 GLU B O 1
ATOM 1948 N N . MET B 1 27 ? 13.414 -3.117 -19.094 1 94.94 27 MET B N 1
ATOM 1949 C CA . MET B 1 27 ? 14.648 -2.764 -18.391 1 94.94 27 MET B CA 1
ATOM 1950 C C . MET B 1 27 ? 14.508 -2.982 -16.891 1 94.94 27 MET B C 1
ATOM 1952 O O . MET B 1 27 ? 15.375 -3.6 -16.266 1 94.94 27 MET B O 1
ATOM 1956 N N . LEU B 1 28 ? 13.43 -2.543 -16.359 1 94.75 28 LEU B N 1
ATOM 1957 C CA . LEU B 1 28 ? 13.188 -2.674 -14.93 1 94.75 28 LEU B CA 1
ATOM 1958 C C . LEU B 1 28 ? 13.047 -4.137 -14.531 1 94.75 28 LEU B C 1
ATOM 1960 O O . LEU B 1 28 ? 13.438 -4.527 -13.43 1 94.75 28 LEU B O 1
ATOM 1964 N N . GLY B 1 29 ? 12.445 -4.898 -15.406 1 93.25 29 GLY B N 1
ATOM 1965 C CA . GLY B 1 29 ? 12.344 -6.324 -15.156 1 93.25 29 GLY B CA 1
ATOM 1966 C C . GLY B 1 29 ? 13.688 -7.02 -15.07 1 93.25 29 GLY B C 1
ATOM 1967 O O . GLY B 1 29 ? 13.883 -7.91 -14.234 1 93.25 29 GLY B O 1
ATOM 1968 N N . LYS B 1 30 ? 14.648 -6.582 -15.844 1 92.62 30 LYS B N 1
ATOM 1969 C CA . LYS B 1 30 ? 15.961 -7.211 -15.938 1 92.62 30 LYS B CA 1
ATOM 1970 C C . LYS B 1 30 ? 16.922 -6.645 -14.891 1 92.62 30 LYS B C 1
ATOM 1972 O O . LYS B 1 30 ? 17.672 -7.391 -14.266 1 92.62 30 LYS B O 1
ATOM 1977 N N . GLU B 1 31 ? 16.797 -5.348 -14.711 1 93.69 31 GLU B N 1
ATOM 1978 C CA . GLU B 1 31 ? 17.828 -4.672 -13.922 1 93.69 31 GLU B CA 1
ATOM 1979 C C . GLU B 1 31 ? 17.359 -4.457 -12.484 1 93.69 31 GLU B C 1
ATOM 1981 O O . GLU B 1 31 ? 18.172 -4.176 -11.594 1 93.69 31 GLU B O 1
ATOM 1986 N N . GLY B 1 32 ? 16.094 -4.582 -12.281 1 94.31 32 GLY B N 1
ATOM 1987 C CA . GLY B 1 32 ? 15.57 -4.32 -10.953 1 94.31 32 GLY B CA 1
ATOM 1988 C C . GLY B 1 32 ? 15.102 -2.889 -10.773 1 94.31 32 GLY B C 1
ATOM 1989 O O . GLY B 1 32 ? 14.977 -2.143 -11.742 1 94.31 32 GLY B O 1
ATOM 1990 N N . GLN B 1 33 ? 14.789 -2.549 -9.547 1 94.69 33 GLN B N 1
ATOM 1991 C CA . GLN B 1 33 ? 14.273 -1.22 -9.234 1 94.69 33 GLN B CA 1
ATOM 1992 C C . GLN B 1 33 ? 15.289 -0.421 -8.414 1 94.69 33 GLN B C 1
ATOM 1994 O O . GLN B 1 33 ? 16.016 -0.986 -7.602 1 94.69 33 GLN B O 1
ATOM 1999 N N . GLU B 1 34 ? 15.258 0.896 -8.633 1 95.5 34 GLU B N 1
ATOM 2000 C CA . GLU B 1 34 ? 16.078 1.819 -7.852 1 95.5 34 GLU B CA 1
ATOM 2001 C C . GLU B 1 34 ? 15.352 3.139 -7.617 1 95.5 34 GLU B C 1
ATOM 2003 O O . GLU B 1 34 ? 15.852 4.207 -7.969 1 95.5 34 GLU B O 1
ATOM 2008 N N . PRO B 1 35 ? 14.18 3.086 -6.969 1 97.56 35 PRO B N 1
ATOM 2009 C CA . PRO B 1 35 ? 13.469 4.328 -6.672 1 97.56 35 PRO B CA 1
ATOM 2010 C C . PRO B 1 35 ? 14.211 5.215 -5.68 1 97.56 35 PRO B C 1
ATOM 2012 O O . PRO B 1 35 ? 14.859 4.711 -4.762 1 97.56 35 PRO B O 1
ATOM 2015 N N . GLU B 1 36 ? 14.07 6.5 -5.816 1 97.31 36 GLU B N 1
ATOM 2016 C CA . GLU B 1 36 ? 14.711 7.43 -4.891 1 97.31 36 GLU B CA 1
ATOM 2017 C C . GLU B 1 36 ? 13.766 7.832 -3.766 1 97.31 36 GLU B C 1
ATOM 2019 O O . GLU B 1 36 ? 14.195 8.383 -2.75 1 97.31 36 GLU B O 1
ATOM 2024 N N . VAL B 1 37 ? 12.469 7.527 -3.924 1 98.5 37 VAL B N 1
ATOM 2025 C CA . VAL B 1 37 ? 11.461 7.984 -2.975 1 98.5 37 VAL B CA 1
ATOM 2026 C C . VAL B 1 37 ? 10.695 6.785 -2.412 1 98.5 37 VAL B C 1
ATOM 2028 O O . VAL B 1 37 ? 10.273 5.902 -3.16 1 98.5 37 VAL B O 1
ATOM 2031 N N . LEU B 1 38 ? 10.578 6.672 -1.127 1 98.81 38 LEU B N 1
ATOM 2032 C CA . LEU B 1 38 ? 9.555 5.887 -0.447 1 98.81 38 LEU B CA 1
ATOM 2033 C C . LEU B 1 38 ? 8.352 6.754 -0.091 1 98.81 38 LEU B C 1
ATOM 2035 O O . LEU B 1 38 ? 8.492 7.766 0.596 1 98.81 38 LEU B O 1
ATOM 2039 N N . LEU B 1 39 ? 7.23 6.426 -0.615 1 98.88 39 LEU B N 1
ATOM 2040 C CA . LEU B 1 39 ? 6.008 7.133 -0.259 1 98.88 39 LEU B CA 1
ATOM 2041 C C . LEU B 1 39 ? 5.121 6.27 0.632 1 98.88 39 LEU B C 1
ATOM 2043 O O . LEU B 1 39 ? 4.84 5.113 0.304 1 98.88 39 LEU B O 1
ATOM 2047 N N . ILE B 1 40 ? 4.766 6.746 1.784 1 98.81 40 ILE B N 1
ATOM 2048 C CA . ILE B 1 40 ? 3.859 6.086 2.717 1 98.81 40 ILE B CA 1
ATOM 2049 C C . ILE B 1 40 ? 2.502 6.785 2.703 1 98.81 40 ILE B C 1
ATOM 2051 O O . ILE B 1 40 ? 2.365 7.898 3.219 1 98.81 40 ILE B O 1
ATOM 2055 N N . GLY B 1 41 ? 1.518 6.137 2.141 1 98.75 41 GLY B N 1
ATOM 2056 C CA . GLY B 1 41 ? 0.187 6.707 1.999 1 98.75 41 GLY B CA 1
ATOM 2057 C C . GLY B 1 41 ? -0.903 5.832 2.586 1 98.75 41 GLY B C 1
ATOM 2058 O O . GLY B 1 41 ? -0.615 4.797 3.193 1 98.75 41 GLY B O 1
ATOM 2059 N N . CYS B 1 42 ? -2.123 6.281 2.404 1 98.69 42 CYS B N 1
ATOM 2060 C CA . CYS B 1 42 ? -3.275 5.562 2.941 1 98.69 42 CYS B CA 1
ATOM 2061 C C . CYS B 1 42 ? -3.801 4.543 1.938 1 98.69 42 CYS B C 1
ATOM 2063 O O . CYS B 1 42 ? -3.672 4.734 0.728 1 98.69 42 CYS B O 1
ATOM 2065 N N . CYS B 1 43 ? -4.426 3.527 2.4 1 98.62 43 CYS B N 1
ATOM 2066 C CA . CYS B 1 43 ? -5.109 2.533 1.579 1 98.62 43 CYS B CA 1
ATOM 2067 C C . CYS B 1 43 ? -6.246 3.17 0.787 1 98.62 43 CYS B C 1
ATOM 2069 O O . CYS B 1 43 ? -6.727 2.592 -0.189 1 98.62 43 CYS B O 1
ATOM 2071 N N . ASP B 1 44 ? -6.699 4.305 1.081 1 98.44 44 ASP B N 1
ATOM 2072 C CA . ASP B 1 44 ? -7.883 4.992 0.577 1 98.44 44 ASP B CA 1
ATOM 2073 C C . ASP B 1 44 ? -7.91 4.988 -0.95 1 98.44 44 ASP B C 1
ATOM 2075 O O . ASP B 1 44 ? -6.914 5.328 -1.594 1 98.44 44 ASP B O 1
ATOM 2079 N N . SER B 1 45 ? -9.016 4.613 -1.515 1 98.06 45 SER B N 1
ATOM 2080 C CA . SER B 1 45 ? -9.156 4.43 -2.955 1 98.06 45 SER B CA 1
ATOM 2081 C C . SER B 1 45 ? -9.117 5.766 -3.689 1 98.06 45 SER B C 1
ATOM 2083 O O . SER B 1 45 ? -8.992 5.801 -4.914 1 98.06 45 SER B O 1
ATOM 2085 N N . ARG B 1 46 ? -9.203 6.84 -2.996 1 96.56 46 ARG B N 1
ATOM 2086 C CA . ARG B 1 46 ? -9.305 8.164 -3.605 1 96.56 46 ARG B CA 1
ATOM 2087 C C . ARG B 1 46 ? -7.941 8.836 -3.682 1 96.56 46 ARG B C 1
ATOM 2089 O O . ARG B 1 46 ? -7.789 9.875 -4.336 1 96.56 46 ARG B O 1
ATOM 2096 N N . VAL B 1 47 ? -6.895 8.25 -3.086 1 96.81 47 VAL B N 1
ATOM 2097 C CA . VAL B 1 47 ? -5.613 8.938 -2.977 1 96.81 47 VAL B CA 1
ATOM 2098 C C . VAL B 1 47 ? -4.488 8.016 -3.43 1 96.81 47 VAL B C 1
ATOM 2100 O O . VAL B 1 47 ? -3.543 7.762 -2.68 1 96.81 47 VAL B O 1
ATOM 2103 N N . ALA B 1 48 ? -4.48 7.609 -4.676 1 96.19 48 ALA B N 1
ATOM 2104 C CA . ALA B 1 48 ? -3.436 6.75 -5.227 1 96.19 48 ALA B CA 1
ATOM 2105 C C . ALA B 1 48 ? -2.174 7.551 -5.539 1 96.19 48 ALA B C 1
ATOM 2107 O O . ALA B 1 48 ? -2.188 8.43 -6.398 1 96.19 48 ALA B O 1
ATOM 2108 N N . PRO B 1 49 ? -1.065 7.203 -4.93 1 97.62 49 PRO B N 1
ATOM 2109 C CA . PRO B 1 49 ? 0.151 8.008 -5.074 1 97.62 49 PRO B CA 1
ATOM 2110 C C . PRO B 1 49 ? 0.619 8.109 -6.527 1 97.62 49 PRO B C 1
ATOM 2112 O O . PRO B 1 49 ? 0.904 9.211 -7.008 1 97.62 49 PRO B O 1
ATOM 2115 N N . GLU B 1 50 ? 0.672 6.996 -7.254 1 96.12 50 GLU B N 1
ATOM 2116 C CA . GLU B 1 50 ? 1.223 6.992 -8.602 1 96.12 50 GLU B CA 1
ATOM 2117 C C . GLU B 1 50 ? 0.351 7.805 -9.562 1 96.12 50 GLU B C 1
ATOM 2119 O O . GLU B 1 50 ? 0.842 8.336 -10.555 1 96.12 50 GLU B O 1
ATOM 2124 N N . VAL B 1 51 ? -0.926 7.93 -9.219 1 94 51 VAL B N 1
ATOM 2125 C CA . VAL B 1 51 ? -1.846 8.711 -10.039 1 94 51 VAL B CA 1
ATOM 2126 C C . VAL B 1 51 ? -1.682 10.195 -9.727 1 94 51 VAL B C 1
ATOM 2128 O O . VAL B 1 51 ? -1.512 11.016 -10.633 1 94 51 VAL B O 1
ATOM 2131 N N . ILE B 1 52 ? -1.666 10.57 -8.469 1 94.5 52 ILE B N 1
ATOM 2132 C CA . ILE B 1 52 ? -1.566 11.953 -8.016 1 94.5 52 ILE B CA 1
ATOM 2133 C C . ILE B 1 52 ? -0.242 12.555 -8.477 1 94.5 52 ILE B C 1
ATOM 2135 O O . ILE B 1 52 ? -0.193 13.711 -8.906 1 94.5 52 ILE B O 1
ATOM 2139 N N . PHE B 1 53 ? 0.794 11.75 -8.461 1 96 53 PHE B N 1
ATOM 2140 C CA . PHE B 1 53 ? 2.117 12.289 -8.758 1 96 53 PHE B CA 1
ATOM 2141 C C . PHE B 1 53 ? 2.568 11.875 -10.156 1 96 53 PHE B C 1
ATOM 2143 O O . PHE B 1 53 ? 3.711 12.125 -10.539 1 96 53 PHE B O 1
ATOM 2150 N N . ASN B 1 54 ? 1.693 11.18 -10.844 1 92.75 54 ASN B N 1
ATOM 2151 C CA . ASN B 1 54 ? 1.952 10.789 -12.227 1 92.75 54 ASN B CA 1
ATOM 2152 C C . ASN B 1 54 ? 3.322 10.133 -12.375 1 92.75 54 ASN B C 1
ATOM 2154 O O . ASN B 1 54 ? 4.098 10.5 -13.258 1 92.75 54 ASN B O 1
ATOM 2158 N N . THR B 1 55 ? 3.596 9.242 -11.492 1 93.38 55 THR B N 1
ATOM 2159 C CA . THR B 1 55 ? 4.891 8.578 -11.547 1 93.38 55 THR B CA 1
ATOM 2160 C C . THR B 1 55 ? 4.824 7.336 -12.438 1 93.38 55 THR B C 1
ATOM 2162 O O . THR B 1 55 ? 3.795 6.656 -12.484 1 93.38 55 THR B O 1
ATOM 2165 N N . GLY B 1 56 ? 5.895 7.086 -13.156 1 90.69 56 GLY B N 1
ATOM 2166 C CA . GLY B 1 56 ? 6.027 5.863 -13.93 1 90.69 56 GLY B CA 1
ATOM 2167 C C . GLY B 1 56 ? 6.621 4.711 -13.141 1 90.69 56 GLY B C 1
ATOM 2168 O O . GLY B 1 56 ? 7.008 4.883 -11.984 1 90.69 56 GLY B O 1
ATOM 2169 N N . PRO B 1 57 ? 6.707 3.533 -13.789 1 94.25 57 PRO B N 1
ATOM 2170 C CA . PRO B 1 57 ? 7.293 2.371 -13.117 1 94.25 57 PRO B CA 1
ATOM 2171 C C . PRO B 1 57 ? 8.734 2.611 -12.672 1 94.25 57 PRO B C 1
ATOM 2173 O O . PRO B 1 57 ? 9.531 3.178 -13.43 1 94.25 57 PRO B O 1
ATOM 2176 N N . GLY B 1 58 ? 9.008 2.275 -11.422 1 95.56 58 GLY B N 1
ATOM 2177 C CA . GLY B 1 58 ? 10.367 2.342 -10.914 1 95.56 58 GLY B CA 1
ATOM 2178 C C . GLY B 1 58 ? 10.672 3.631 -10.18 1 95.56 58 GLY B C 1
ATOM 2179 O O . GLY B 1 58 ? 11.727 3.764 -9.555 1 95.56 58 GLY B O 1
ATOM 2180 N N . GLN B 1 59 ? 9.727 4.52 -10.047 1 95.88 59 GLN B N 1
ATOM 2181 C CA . GLN B 1 59 ? 10.078 5.855 -9.562 1 95.88 59 GLN B CA 1
ATOM 2182 C C . GLN B 1 59 ? 9.812 5.988 -8.07 1 95.88 59 GLN B C 1
ATOM 2184 O O . GLN B 1 59 ? 10.523 6.707 -7.367 1 95.88 59 GLN B O 1
ATOM 2189 N N . ILE B 1 60 ? 8.727 5.363 -7.578 1 97.81 60 ILE B N 1
ATOM 2190 C CA . ILE B 1 60 ? 8.484 5.469 -6.145 1 97.81 60 ILE B CA 1
ATOM 2191 C C . ILE B 1 60 ? 8.156 4.094 -5.57 1 97.81 60 ILE B C 1
ATOM 2193 O O . ILE B 1 60 ? 7.402 3.324 -6.18 1 97.81 60 ILE B O 1
ATOM 2197 N N . PHE B 1 61 ? 8.85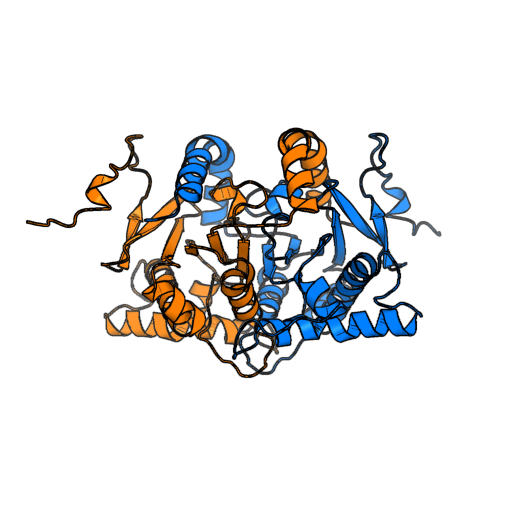2 3.701 -4.484 1 98.62 61 PHE B N 1
ATOM 2198 C CA . PHE B 1 61 ? 8.477 2.588 -3.621 1 98.62 61 PHE B CA 1
ATOM 2199 C C . PHE B 1 61 ? 7.355 2.988 -2.674 1 98.62 61 PHE B C 1
ATOM 2201 O O . PHE B 1 61 ? 7.434 4.023 -2.012 1 98.62 61 PHE B O 1
ATOM 2208 N N . THR B 1 62 ? 6.203 2.197 -2.6 1 98.81 62 THR B N 1
ATOM 2209 C CA . THR B 1 62 ? 5 2.738 -1.978 1 98.81 62 THR B CA 1
ATOM 2210 C C . THR B 1 62 ? 4.473 1.788 -0.904 1 98.81 62 THR B C 1
ATOM 2212 O O . THR B 1 62 ? 4.309 0.593 -1.153 1 98.81 62 THR B O 1
ATOM 2215 N N . ILE B 1 63 ? 4.293 2.281 0.236 1 98.75 63 ILE B N 1
ATOM 2216 C CA . ILE B 1 63 ? 3.561 1.614 1.307 1 98.75 63 ILE B CA 1
ATOM 2217 C C . ILE B 1 63 ? 2.158 2.207 1.421 1 98.75 63 ILE B C 1
ATOM 2219 O O . ILE B 1 63 ? 1.992 3.43 1.421 1 98.75 63 ILE B O 1
ATOM 2223 N N . ARG B 1 64 ? 1.159 1.382 1.45 1 98.56 64 ARG B N 1
ATOM 2224 C CA . ARG B 1 64 ? -0.211 1.829 1.674 1 98.56 64 ARG B CA 1
ATOM 2225 C C . ARG B 1 64 ? -0.85 1.079 2.838 1 98.56 64 ARG B C 1
ATOM 2227 O O . ARG B 1 64 ? -1.042 -0.137 2.768 1 98.56 64 ARG B O 1
ATOM 2234 N N . ASN B 1 65 ? -1.154 1.759 3.865 1 98 65 ASN B N 1
ATOM 2235 C CA . ASN B 1 65 ? -1.86 1.245 5.035 1 98 65 ASN B CA 1
ATOM 2236 C C . ASN B 1 65 ? -2.939 2.215 5.508 1 98 65 ASN B C 1
ATOM 2238 O O . ASN B 1 65 ? -3.133 3.275 4.91 1 98 65 ASN B O 1
ATOM 2242 N N . VAL B 1 66 ? -3.686 1.788 6.551 1 97.44 66 VAL B N 1
ATOM 2243 C CA . VAL B 1 66 ? -4.762 2.643 7.047 1 97.44 66 VAL B CA 1
ATOM 2244 C C . VAL B 1 66 ? -4.176 3.916 7.648 1 97.44 66 VAL B C 1
ATOM 2246 O O . VAL B 1 66 ? -3.363 3.854 8.578 1 97.44 66 VAL B O 1
ATOM 2249 N N . ALA B 1 67 ? -4.5 5.066 7.074 1 97.94 67 ALA B N 1
ATOM 2250 C CA . ALA B 1 67 ? -4.227 6.395 7.617 1 97.94 67 ALA B CA 1
ATOM 2251 C C . ALA B 1 67 ? -2.752 6.754 7.48 1 97.94 67 ALA B C 1
ATOM 2253 O O . ALA B 1 67 ? -2.254 7.641 8.172 1 97.94 67 ALA B O 1
ATOM 2254 N N . ASN B 1 68 ? -2.037 5.961 6.668 1 98.31 68 ASN B N 1
ATOM 2255 C CA . ASN B 1 68 ? -0.645 6.289 6.383 1 98.31 68 ASN B CA 1
ATOM 2256 C C . ASN B 1 68 ? 0.179 6.391 7.664 1 98.31 68 ASN B C 1
ATOM 2258 O O . ASN B 1 68 ? 0.969 7.32 7.828 1 98.31 68 ASN B O 1
ATOM 2262 N N . ILE B 1 69 ? 0.049 5.492 8.547 1 98.12 69 ILE B N 1
ATOM 2263 C CA . ILE B 1 69 ? 0.672 5.578 9.867 1 98.12 69 ILE B CA 1
ATOM 2264 C C . ILE B 1 69 ? 2.02 4.859 9.844 1 98.12 69 ILE B C 1
ATOM 2266 O O . ILE B 1 69 ? 2.141 3.77 9.281 1 98.12 69 ILE B O 1
ATOM 2270 N N . VAL B 1 70 ? 2.996 5.48 10.453 1 98.06 70 VAL B N 1
ATOM 2271 C CA . VAL B 1 70 ? 4.277 4.855 10.766 1 98.06 70 VAL B CA 1
ATOM 2272 C C . VAL B 1 70 ? 4.332 4.523 12.258 1 98.06 70 VAL B C 1
ATOM 2274 O O . VAL B 1 70 ? 4.289 5.418 13.102 1 98.06 70 VAL B O 1
ATOM 2277 N N . PRO B 1 71 ? 4.355 3.262 12.578 1 95.94 71 PRO B N 1
ATOM 2278 C CA . PRO B 1 71 ? 4.562 2.924 13.984 1 95.94 71 PRO B CA 1
ATOM 2279 C C . PRO B 1 71 ? 5.988 3.20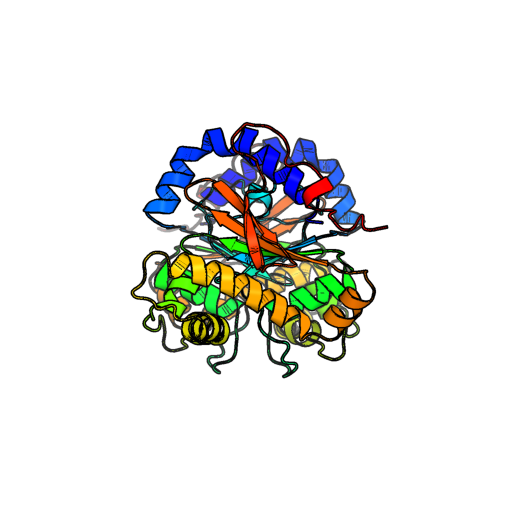3 14.453 1 95.94 71 PRO B C 1
ATOM 2281 O O . PRO B 1 71 ? 6.91 3.26 13.641 1 95.94 71 PRO B O 1
ATOM 2284 N N . PRO B 1 72 ? 6.164 3.449 15.789 1 95.31 72 PRO B N 1
ATOM 2285 C CA . PRO B 1 72 ? 7.539 3.5 16.281 1 95.31 72 PRO B CA 1
ATOM 2286 C C . PRO B 1 72 ? 8.281 2.176 16.109 1 95.31 72 PRO B C 1
ATOM 2288 O O . PRO B 1 72 ? 7.648 1.121 16 1 95.31 72 PRO B O 1
ATOM 2291 N N . SER B 1 73 ? 9.562 2.314 16.047 1 93.5 73 SER B N 1
ATOM 2292 C CA . SER B 1 73 ? 10.375 1.106 15.961 1 93.5 73 SER B CA 1
ATOM 2293 C C . SER B 1 73 ? 10.172 0.217 17.188 1 93.5 73 SER B C 1
ATOM 2295 O O . SER B 1 73 ? 10.305 0.673 18.312 1 93.5 73 SER B O 1
ATOM 2297 N N . GLN B 1 74 ? 9.727 -0.981 16.969 1 87.94 74 GLN B N 1
ATOM 2298 C CA . GLN B 1 74 ? 9.555 -1.988 18.016 1 87.94 74 GLN B CA 1
ATOM 2299 C C . GLN B 1 74 ? 10.133 -3.332 17.578 1 87.94 74 GLN B C 1
ATOM 2301 O O . GLN B 1 74 ? 9.406 -4.199 17.094 1 87.94 74 GLN B O 1
ATOM 2306 N N . PRO B 1 75 ? 11.375 -3.543 17.797 1 81.69 75 PRO B N 1
ATOM 2307 C CA . PRO B 1 75 ? 12 -4.801 17.391 1 81.69 75 PRO B CA 1
ATOM 2308 C C . PRO B 1 75 ? 11.602 -5.977 18.266 1 81.69 75 PRO B C 1
ATOM 2310 O O . PRO B 1 75 ? 12.414 -6.461 19.062 1 81.69 75 PRO B O 1
ATOM 2313 N N . ASP B 1 76 ? 10.352 -6.422 18.172 1 78.5 76 ASP B N 1
ATOM 2314 C CA . ASP B 1 76 ? 9.828 -7.465 19.047 1 78.5 76 ASP B CA 1
ATOM 2315 C C . ASP B 1 76 ? 9.602 -8.766 18.281 1 78.5 76 ASP B C 1
ATOM 2317 O O . ASP B 1 76 ? 9.031 -9.719 18.812 1 78.5 76 ASP B O 1
ATOM 2321 N N . GLY B 1 77 ? 9.992 -8.805 17.031 1 73.19 77 GLY B N 1
ATOM 2322 C CA . GLY B 1 77 ? 9.891 -10.016 16.234 1 73.19 77 GLY B CA 1
ATOM 2323 C C . GLY B 1 77 ? 8.5 -10.234 15.672 1 73.19 77 GLY B C 1
ATOM 2324 O O . GLY B 1 77 ? 8.258 -11.219 14.969 1 73.19 77 GLY B O 1
ATOM 2325 N N . ALA B 1 78 ? 7.574 -9.312 15.883 1 78 78 ALA B N 1
ATOM 2326 C CA . ALA B 1 78 ? 6.219 -9.453 15.352 1 78 78 ALA B CA 1
ATOM 2327 C C . ALA B 1 78 ? 6.176 -9.141 13.859 1 78 78 ALA B C 1
ATOM 2329 O O . ALA B 1 78 ? 7.203 -8.828 13.258 1 78 78 ALA B O 1
ATOM 2330 N N . TYR B 1 79 ? 5.059 -9.398 13.242 1 78.62 79 TYR B N 1
ATOM 2331 C CA . TYR B 1 79 ? 4.91 -9.211 11.805 1 78.62 79 TYR B CA 1
ATOM 2332 C C . TYR B 1 79 ? 4.551 -7.762 11.477 1 78.62 79 TYR B C 1
ATOM 2334 O O . TYR B 1 79 ? 3.416 -7.473 11.086 1 78.62 79 TYR B O 1
ATOM 2342 N N . HIS B 1 80 ? 5.559 -6.973 11.5 1 88.25 80 HIS B N 1
ATOM 2343 C CA . HIS B 1 80 ? 5.395 -5.547 11.242 1 88.25 80 HIS B CA 1
ATOM 2344 C C . HIS B 1 80 ? 5.535 -5.23 9.758 1 88.25 80 HIS B C 1
ATOM 2346 O O . HIS B 1 80 ? 6.625 -4.895 9.289 1 88.25 80 HIS B O 1
ATOM 2352 N N . GLY B 1 81 ? 4.438 -5.238 9.102 1 92.62 81 GLY B N 1
ATOM 2353 C CA . GLY B 1 81 ? 4.469 -5.031 7.664 1 92.62 81 GLY B CA 1
ATOM 2354 C C . GLY B 1 81 ? 5.027 -3.676 7.27 1 92.62 81 GLY B C 1
ATOM 2355 O O . GLY B 1 81 ? 5.887 -3.586 6.391 1 92.62 81 GLY B O 1
ATOM 2356 N N . THR B 1 82 ? 4.578 -2.629 7.938 1 96.19 82 THR B N 1
ATOM 2357 C CA . THR B 1 82 ? 5.016 -1.276 7.613 1 96.19 82 THR B CA 1
ATOM 2358 C C . THR B 1 82 ? 6.504 -1.104 7.91 1 96.19 82 THR B C 1
ATOM 2360 O O . THR B 1 82 ? 7.262 -0.638 7.059 1 96.19 82 THR B O 1
ATOM 2363 N N . SER B 1 83 ? 6.988 -1.541 9.07 1 95.62 83 SER B N 1
ATOM 2364 C CA . SER B 1 83 ? 8.383 -1.401 9.469 1 95.62 83 SER B CA 1
ATOM 2365 C C . SER B 1 83 ? 9.305 -2.197 8.547 1 95.62 83 SER B C 1
ATOM 2367 O O . SER B 1 83 ? 10.422 -1.763 8.25 1 95.62 83 SER B O 1
ATOM 2369 N N . SER B 1 84 ? 8.875 -3.344 8.156 1 95.38 84 SER B N 1
ATOM 2370 C CA . SER B 1 84 ? 9.656 -4.176 7.246 1 95.38 84 SER B CA 1
ATOM 2371 C C . SER B 1 84 ? 9.859 -3.482 5.902 1 95.38 84 SER B C 1
ATOM 2373 O O . SER B 1 84 ? 10.961 -3.516 5.344 1 95.38 84 SER B O 1
ATOM 2375 N N . ALA B 1 85 ? 8.805 -2.908 5.422 1 97.5 85 ALA B N 1
ATOM 2376 C CA . ALA B 1 85 ? 8.875 -2.205 4.145 1 97.5 85 ALA B CA 1
ATOM 2377 C C . ALA B 1 85 ? 9.797 -0.989 4.238 1 97.5 85 ALA B C 1
ATOM 2379 O O . ALA B 1 85 ? 10.57 -0.714 3.32 1 97.5 85 ALA B O 1
ATOM 2380 N N . ILE B 1 86 ? 9.695 -0.302 5.328 1 97.88 86 ILE B N 1
ATOM 2381 C CA . ILE B 1 86 ? 10.555 0.853 5.57 1 97.88 86 ILE B CA 1
ATOM 2382 C C . ILE B 1 86 ? 12.016 0.41 5.605 1 97.88 86 ILE B C 1
ATOM 2384 O O . ILE B 1 86 ? 12.867 1.026 4.965 1 97.88 86 ILE B O 1
ATOM 2388 N N . GLU B 1 87 ? 12.312 -0.636 6.32 1 96.62 87 GLU B N 1
ATOM 2389 C CA . GLU B 1 87 ? 13.672 -1.176 6.422 1 96.62 87 GLU B CA 1
ATOM 2390 C C . GLU B 1 87 ? 14.219 -1.539 5.047 1 96.62 87 GLU B C 1
ATOM 2392 O O . GLU B 1 87 ? 15.359 -1.189 4.719 1 96.62 87 GLU B O 1
ATOM 2397 N N . PHE B 1 88 ? 13.453 -2.207 4.27 1 96.94 88 PHE B N 1
ATOM 2398 C CA . PHE B 1 88 ? 13.891 -2.6 2.936 1 96.94 88 PHE B CA 1
ATOM 2399 C C . PHE B 1 88 ? 14.18 -1.372 2.078 1 96.94 88 PHE B C 1
ATOM 2401 O O . PHE B 1 88 ? 15.203 -1.315 1.394 1 96.94 88 PHE B O 1
ATOM 2408 N N . ALA B 1 89 ? 13.273 -0.406 2.078 1 97.94 89 ALA B N 1
ATOM 2409 C CA . ALA B 1 89 ? 13.406 0.799 1.264 1 97.94 89 ALA B CA 1
ATOM 2410 C C . ALA B 1 89 ? 14.695 1.546 1.6 1 97.94 89 ALA B C 1
ATOM 2412 O O . ALA B 1 89 ? 15.414 1.991 0.703 1 97.94 89 ALA B O 1
ATOM 2413 N N . VAL B 1 90 ? 15.016 1.658 2.885 1 98.12 90 VAL B N 1
ATOM 2414 C CA . VAL B 1 90 ? 16.125 2.496 3.322 1 98.12 90 VAL B CA 1
ATOM 2415 C C . VAL B 1 90 ? 17.438 1.71 3.232 1 98.12 90 VAL B C 1
ATOM 2417 O O . VAL B 1 90 ? 18.438 2.223 2.736 1 98.12 90 VAL B O 1
ATOM 2420 N N . GLN B 1 91 ? 17.422 0.443 3.619 1 96.81 91 GLN B N 1
ATOM 2421 C CA . GLN B 1 91 ? 18.672 -0.297 3.793 1 96.81 91 GLN B CA 1
ATOM 2422 C C . GLN B 1 91 ? 19.031 -1.064 2.527 1 96.81 91 GLN B C 1
ATOM 2424 O O . GLN B 1 91 ? 20.203 -1.329 2.275 1 96.81 91 GLN B O 1
ATOM 2429 N N . ALA B 1 92 ? 18.078 -1.46 1.787 1 95.19 92 ALA B N 1
ATOM 2430 C CA . ALA B 1 92 ? 18.359 -2.246 0.587 1 95.19 92 ALA B CA 1
ATOM 2431 C C . ALA B 1 92 ? 18.281 -1.379 -0.667 1 95.19 92 ALA B C 1
ATOM 2433 O O . ALA B 1 92 ? 19.219 -1.349 -1.467 1 95.19 92 ALA B O 1
ATOM 2434 N N . LEU B 1 93 ? 17.188 -0.623 -0.834 1 96.5 93 LEU B N 1
ATOM 2435 C CA . LEU B 1 93 ? 17 0.183 -2.035 1 96.5 93 LEU B CA 1
ATOM 2436 C C . LEU B 1 93 ? 17.734 1.514 -1.919 1 96.5 93 LEU B C 1
ATOM 2438 O O . LEU B 1 93 ? 17.969 2.188 -2.924 1 96.5 93 LEU B O 1
ATOM 2442 N N . LYS B 1 94 ? 18.047 1.929 -0.684 1 97.5 94 LYS B N 1
ATOM 2443 C CA . LYS B 1 94 ? 18.797 3.148 -0.403 1 97.5 94 LYS B CA 1
ATOM 2444 C C . LYS B 1 94 ? 18.078 4.379 -0.948 1 97.5 94 LYS B C 1
ATOM 2446 O O . LYS B 1 94 ? 18.672 5.195 -1.649 1 97.5 94 LYS B O 1
ATOM 2451 N N . VAL B 1 95 ? 16.828 4.496 -0.653 1 98.38 95 VAL B N 1
ATOM 2452 C CA . VAL B 1 95 ? 16.047 5.664 -1.062 1 98.38 95 VAL B CA 1
ATOM 2453 C C . VAL B 1 95 ? 16.656 6.922 -0.44 1 98.38 95 VAL B C 1
ATOM 2455 O O . VAL B 1 95 ? 17.297 6.855 0.605 1 98.38 95 VAL B O 1
ATOM 2458 N N . LYS B 1 96 ? 16.344 8.047 -1.06 1 98.56 96 LYS B N 1
ATOM 2459 C CA . LYS B 1 96 ? 16.906 9.312 -0.611 1 98.56 96 LYS B CA 1
ATOM 2460 C C . LYS B 1 96 ? 15.852 10.164 0.099 1 98.56 96 LYS B C 1
ATOM 2462 O O . LYS B 1 96 ? 16.188 11.117 0.8 1 98.56 96 LYS B O 1
ATOM 2467 N N . HIS B 1 97 ? 14.602 9.828 -0.15 1 98.56 97 HIS B N 1
ATOM 2468 C CA . HIS B 1 97 ? 13.492 10.57 0.43 1 98.56 97 HIS B CA 1
ATOM 2469 C C . HIS B 1 97 ? 12.414 9.625 0.963 1 98.56 97 HIS B C 1
ATOM 2471 O O . HIS B 1 97 ? 12.125 8.594 0.35 1 98.56 97 HIS B O 1
ATOM 2477 N N . ILE B 1 98 ? 11.852 9.961 2.107 1 98.88 98 ILE B N 1
ATOM 2478 C CA . ILE B 1 98 ? 10.594 9.367 2.561 1 98.88 98 ILE B CA 1
ATOM 2479 C C . ILE B 1 98 ? 9.516 10.445 2.631 1 98.88 98 ILE B C 1
ATOM 2481 O O . ILE B 1 98 ? 9.734 11.516 3.215 1 98.88 98 ILE B O 1
ATOM 2485 N N . VAL B 1 99 ? 8.438 10.203 2.006 1 98.75 99 VAL B N 1
ATOM 2486 C CA . VAL B 1 99 ? 7.297 11.117 2.045 1 98.75 99 VAL B CA 1
ATOM 2487 C C . VAL B 1 99 ? 6.121 10.438 2.746 1 98.75 99 VAL B C 1
ATOM 2489 O O . VAL B 1 99 ? 5.664 9.375 2.32 1 98.75 99 VAL B O 1
ATOM 2492 N N . VAL B 1 100 ? 5.672 10.992 3.828 1 98.88 100 VAL B N 1
ATOM 2493 C CA . VAL B 1 100 ? 4.406 10.594 4.438 1 98.88 100 VAL B CA 1
ATOM 2494 C C . VAL B 1 100 ? 3.268 11.43 3.863 1 98.88 100 VAL B C 1
ATOM 2496 O O . VAL B 1 100 ? 3.225 12.648 4.055 1 98.88 100 VAL B O 1
ATOM 2499 N N . LEU B 1 101 ? 2.391 10.766 3.172 1 98.81 101 LEU B N 1
ATOM 2500 C CA . LEU B 1 101 ? 1.306 11.445 2.479 1 98.81 101 LEU B CA 1
ATOM 2501 C C . LEU B 1 101 ? -0.031 11.18 3.162 1 98.81 101 LEU B C 1
ATOM 2503 O O . LEU B 1 101 ? -0.628 10.117 2.971 1 98.81 101 LEU B O 1
ATOM 2507 N N . GLY B 1 102 ? -0.534 12.18 3.926 1 98.69 102 GLY B N 1
ATOM 2508 C CA . GLY B 1 102 ? -1.887 12.125 4.457 1 98.69 102 GLY B CA 1
ATOM 2509 C C . GLY B 1 102 ? -2.93 12.648 3.488 1 98.69 102 GLY B C 1
ATOM 2510 O O . GLY B 1 102 ? -2.602 13.039 2.367 1 98.69 102 GLY B O 1
ATOM 2511 N N . HIS B 1 103 ? -4.148 12.617 3.945 1 98.5 103 HIS B N 1
ATOM 2512 C CA . HIS B 1 103 ? -5.191 13.133 3.062 1 98.5 103 HIS B CA 1
ATOM 2513 C C . HIS B 1 103 ? -6.402 13.602 3.857 1 98.5 103 HIS B C 1
ATOM 2515 O O . HIS B 1 103 ? -6.594 13.203 5.008 1 98.5 103 HIS B O 1
ATOM 2521 N N . ALA B 1 104 ? -7.188 14.406 3.23 1 97.62 104 ALA B N 1
ATOM 2522 C CA . ALA B 1 104 ? -8.375 14.977 3.852 1 97.62 104 ALA B CA 1
ATOM 2523 C C . ALA B 1 104 ? -9.453 13.922 4.059 1 97.62 104 ALA B C 1
ATOM 2525 O O . ALA B 1 104 ? -9.625 13.023 3.223 1 97.62 104 ALA B O 1
ATOM 2526 N N . THR B 1 105 ? -10.188 14.055 5.203 1 96.44 105 THR B N 1
ATOM 2527 C CA . THR B 1 105 ? -11.328 13.219 5.562 1 96.44 105 THR B CA 1
ATOM 2528 C C . THR B 1 105 ? -10.914 11.75 5.656 1 96.44 105 THR B C 1
ATOM 2530 O O . THR B 1 105 ? -11.609 10.867 5.148 1 96.44 105 THR B O 1
ATOM 2533 N N . CYS B 1 106 ? -9.805 11.547 6.195 1 97.25 106 CYS B N 1
ATOM 2534 C CA . CYS B 1 106 ? -9.289 10.195 6.375 1 97.25 106 CYS B CA 1
ATOM 2535 C C . CYS B 1 106 ? -10.102 9.43 7.41 1 97.25 106 CYS B C 1
ATOM 2537 O O . CYS B 1 106 ? -10.133 9.805 8.586 1 97.25 106 CYS B O 1
ATOM 2539 N N . GLY B 1 107 ? -10.68 8.344 7.039 1 94.88 107 GLY B N 1
ATOM 2540 C CA . GLY B 1 107 ? -11.516 7.555 7.934 1 94.88 107 GLY B CA 1
ATOM 2541 C C . GLY B 1 107 ? -10.773 7.031 9.148 1 94.88 107 GLY B C 1
ATOM 2542 O O . GLY B 1 107 ? -11.32 6.996 10.25 1 94.88 107 GLY B O 1
ATOM 2543 N N . GLY B 1 108 ? -9.547 6.562 8.992 1 96 108 GLY B N 1
ATOM 2544 C CA . GLY B 1 108 ? -8.758 6.082 10.109 1 96 108 GLY B CA 1
ATOM 2545 C C . GLY B 1 108 ? -8.469 7.152 11.148 1 96 108 GLY B C 1
ATOM 2546 O O . GLY B 1 108 ? -8.586 6.906 12.352 1 96 108 GLY B O 1
ATOM 2547 N N . ILE B 1 109 ? -8.086 8.32 10.688 1 97.94 109 ILE B N 1
ATOM 2548 C CA . ILE B 1 109 ? -7.82 9.43 11.594 1 97.94 109 ILE B CA 1
ATOM 2549 C C . ILE B 1 109 ? -9.109 9.852 12.289 1 97.94 109 ILE B C 1
ATOM 2551 O O . ILE B 1 109 ? -9.102 10.18 13.484 1 97.94 109 ILE B O 1
ATOM 2555 N N . LYS B 1 110 ? -10.18 9.859 11.531 1 96.5 110 LYS B N 1
ATOM 2556 C CA . LYS B 1 110 ? -11.484 10.188 12.102 1 96.5 110 LYS B CA 1
ATOM 2557 C C . LYS B 1 110 ? -11.867 9.211 13.203 1 96.5 110 LYS B C 1
ATOM 2559 O O . LYS B 1 110 ? -12.328 9.625 14.273 1 96.5 110 LYS B O 1
ATOM 2564 N N . ALA B 1 111 ? -11.688 7.969 12.953 1 94.94 111 ALA B N 1
ATOM 2565 C CA . ALA B 1 111 ? -12 6.945 13.953 1 94.94 111 ALA B CA 1
ATOM 2566 C C . ALA B 1 111 ? -11.164 7.141 15.219 1 94.94 111 ALA B C 1
ATOM 2568 O O . ALA B 1 111 ? -11.672 6.992 16.328 1 94.94 111 ALA B O 1
ATOM 2569 N N . ALA B 1 112 ? -9.961 7.434 15.07 1 94.88 112 ALA B N 1
ATOM 2570 C CA . ALA B 1 112 ? -9.07 7.637 16.219 1 94.88 112 ALA B CA 1
ATOM 2571 C C . ALA B 1 112 ? -9.461 8.883 17 1 94.88 112 ALA B C 1
ATOM 2573 O O . ALA B 1 112 ? -9.445 8.875 18.234 1 94.88 112 ALA B O 1
ATOM 2574 N N . GLY B 1 113 ? -9.734 9.922 16.328 1 95.38 113 GLY B N 1
ATOM 2575 C CA . GLY B 1 113 ? -9.977 11.211 16.953 1 95.38 113 GLY B CA 1
ATOM 2576 C C . GLY B 1 113 ? -11.328 11.312 17.625 1 95.38 113 GLY B C 1
ATOM 2577 O O . GLY B 1 113 ? -11.477 11.977 18.656 1 95.38 113 GLY B O 1
ATOM 2578 N N . PHE B 1 114 ? -12.305 10.656 17.031 1 94.69 114 PHE B N 1
ATOM 2579 C CA . PHE B 1 114 ? -13.672 10.828 17.5 1 94.69 114 PHE B CA 1
ATOM 2580 C C . PHE B 1 114 ? -14.188 9.547 18.156 1 94.69 114 PHE B C 1
ATOM 2582 O O . PHE B 1 114 ? -15.242 9.547 18.781 1 94.69 114 PHE B O 1
ATOM 2589 N N . GLY B 1 115 ? -13.398 8.562 18.062 1 91.25 115 GLY B N 1
ATOM 2590 C CA . GLY B 1 115 ? -13.852 7.277 18.578 1 91.25 115 GLY B CA 1
ATOM 2591 C C . GLY B 1 115 ? -14.672 6.484 17.594 1 91.25 115 GLY B C 1
ATOM 2592 O O . GLY B 1 115 ? -15.383 7.062 16.766 1 91.25 115 GLY B O 1
ATOM 2593 N N . ALA B 1 116 ? -14.516 5.191 17.594 1 89.31 116 ALA B N 1
ATOM 2594 C CA . ALA B 1 116 ? -15.281 4.285 16.75 1 89.31 116 ALA B CA 1
ATOM 2595 C C . ALA B 1 116 ? -15.445 2.92 17.406 1 89.31 116 ALA B C 1
ATOM 2597 O O . ALA B 1 116 ? -14.57 2.475 18.156 1 89.31 116 ALA B O 1
ATOM 2598 N N . GLU B 1 117 ? -16.516 2.295 17.141 1 87.75 117 GLU B N 1
ATOM 2599 C CA . GLU B 1 117 ? -16.734 0.937 17.625 1 87.75 117 GLU B CA 1
ATOM 2600 C C . GLU B 1 117 ? -15.867 -0.069 16.875 1 87.75 117 GLU B C 1
ATOM 2602 O O . GLU B 1 117 ? -15.57 0.12 15.695 1 87.75 117 GLU B O 1
ATOM 2607 N N . PRO B 1 118 ? -15.523 -1.132 17.594 1 87.06 118 PRO B N 1
ATOM 2608 C CA . PRO B 1 118 ? -14.781 -2.178 16.891 1 87.06 118 PRO B CA 1
ATOM 2609 C C . PRO B 1 118 ? -15.547 -2.762 15.719 1 87.06 118 PRO B C 1
ATOM 2611 O O . PRO B 1 118 ? -16.781 -2.885 15.773 1 87.06 118 PRO B O 1
ATOM 2614 N N . LEU B 1 119 ? -14.781 -3.152 14.734 1 87.12 119 LEU B N 1
ATOM 2615 C CA . LEU B 1 119 ? -15.391 -3.678 13.523 1 87.12 119 LEU B CA 1
ATOM 2616 C C . LEU B 1 119 ? -15.508 -5.195 13.586 1 87.12 119 LEU B C 1
ATOM 2618 O O . LEU B 1 119 ? -16.25 -5.797 12.805 1 87.12 119 LEU B O 1
ATOM 2622 N N . SER B 1 120 ? -14.75 -5.805 14.453 1 85 120 SER B N 1
ATOM 2623 C CA . SER B 1 120 ? -14.758 -7.246 14.703 1 85 120 SER B CA 1
ATOM 2624 C C . SER B 1 120 ? -14.234 -7.57 16.094 1 85 120 SER B C 1
ATOM 2626 O O . SER B 1 120 ? -13.766 -6.684 16.812 1 85 120 SER B O 1
ATOM 2628 N N . SER B 1 121 ? -14.281 -8.844 16.391 1 83.5 121 SER B N 1
ATOM 2629 C CA . SER B 1 121 ? -13.789 -9.281 17.703 1 83.5 121 SER B CA 1
ATOM 2630 C C . SER B 1 121 ? -12.281 -9.102 17.812 1 83.5 121 SER B C 1
ATOM 2632 O O . SER B 1 121 ? -11.766 -8.828 18.891 1 83.5 121 SER B O 1
ATOM 2634 N N . GLY B 1 122 ? -11.609 -9.219 16.719 1 82 122 GLY B N 1
ATOM 2635 C CA . GLY B 1 122 ? -10.164 -9.055 16.734 1 82 122 GLY B CA 1
ATOM 2636 C C . GLY B 1 122 ? -9.734 -7.621 16.953 1 82 122 GLY B C 1
ATOM 2637 O O . GLY B 1 122 ? -8.648 -7.367 17.484 1 82 122 GLY B O 1
ATOM 2638 N N . ASN B 1 123 ? -10.555 -6.699 16.531 1 87.31 123 ASN B N 1
ATOM 2639 C CA . ASN B 1 123 ? -10.344 -5.262 16.688 1 87.31 123 ASN B CA 1
ATOM 2640 C C . ASN B 1 123 ? -8.969 -4.84 16.188 1 87.31 123 ASN B C 1
ATOM 2642 O O . ASN B 1 123 ? -8.227 -4.152 16.891 1 87.31 123 ASN B O 1
ATOM 2646 N N . PHE B 1 124 ? -8.547 -5.297 15.031 1 88.31 124 PHE B N 1
ATOM 2647 C CA . PHE B 1 124 ? -7.246 -4.984 14.445 1 88.31 124 PHE B CA 1
ATOM 2648 C C . PHE B 1 124 ? -7.113 -3.486 14.195 1 88.31 124 PHE B C 1
ATOM 2650 O O . PHE B 1 124 ? -6.086 -2.887 14.523 1 88.31 124 PHE B O 1
ATOM 2657 N N . ILE B 1 125 ? -8.164 -2.912 13.664 1 90.12 125 ILE B N 1
ATOM 2658 C CA . ILE B 1 125 ? -8.117 -1.503 13.289 1 90.12 125 ILE B CA 1
ATOM 2659 C C . ILE B 1 125 ? -8.031 -0.637 14.539 1 90.12 125 ILE B C 1
ATOM 2661 O O . ILE B 1 125 ? -7.375 0.406 14.539 1 90.12 125 ILE B O 1
ATOM 2665 N N . GLY B 1 126 ? -8.75 -1.048 15.617 1 90 126 GLY B N 1
ATOM 2666 C CA . GLY B 1 126 ? -8.664 -0.309 16.875 1 90 126 GLY B CA 1
ATOM 2667 C C . GLY B 1 126 ? -7.25 -0.238 17.422 1 90 126 GLY B C 1
ATOM 2668 O O . GLY B 1 126 ? -6.793 0.83 17.828 1 90 126 GLY B O 1
ATOM 2669 N N . SER B 1 127 ? -6.609 -1.378 17.422 1 90.31 127 SER B N 1
ATOM 2670 C CA . SER B 1 127 ? -5.219 -1.413 17.859 1 90.31 127 SER B CA 1
ATOM 2671 C C . SER B 1 127 ? -4.336 -0.552 16.953 1 90.31 127 SER B C 1
ATOM 2673 O O . SER B 1 127 ? -3.484 0.193 17.438 1 90.31 127 SER B O 1
ATOM 2675 N N . TRP B 1 128 ? -4.508 -0.612 15.711 1 93.06 128 TRP B N 1
ATOM 2676 C CA . TRP B 1 128 ? -3.693 0.116 14.75 1 93.06 128 TRP B CA 1
ATOM 2677 C C . TRP B 1 128 ? -3.879 1.622 14.906 1 93.06 128 TRP B C 1
ATOM 2679 O O . TRP B 1 128 ? -2.9 2.365 15.016 1 93.06 128 TRP B O 1
ATOM 2689 N N . VAL B 1 129 ? -5.125 2.092 15.016 1 93.88 129 VAL B N 1
ATOM 2690 C CA . VAL B 1 129 ? -5.367 3.531 15.023 1 93.88 129 VAL B CA 1
ATOM 2691 C C . VAL B 1 129 ? -5.07 4.105 16.406 1 93.88 129 VAL B C 1
ATOM 2693 O O . VAL B 1 129 ? -5.023 5.324 16.578 1 93.88 129 VAL B O 1
ATOM 2696 N N . SER B 1 130 ? -4.859 3.215 17.359 1 93.88 130 SER B N 1
ATOM 2697 C CA . SER B 1 130 ? -4.387 3.711 18.656 1 93.88 130 SER B CA 1
ATOM 2698 C C . SER B 1 130 ? -3.033 4.398 18.531 1 93.88 130 SER B C 1
ATOM 2700 O O . SER B 1 130 ? -2.637 5.176 19.391 1 93.88 130 SER B O 1
ATOM 2702 N N . LEU B 1 131 ? -2.355 4.176 17.469 1 94.75 131 LEU B N 1
ATOM 2703 C CA . LEU B 1 131 ? -1.07 4.801 17.188 1 94.75 131 LEU B CA 1
ATOM 2704 C C . LEU B 1 131 ? -1.236 6.297 16.953 1 94.75 131 LEU B C 1
ATOM 2706 O O . LEU B 1 131 ? -0.253 7.039 16.922 1 94.75 131 LEU B O 1
ATOM 2710 N N . VAL B 1 132 ? -2.453 6.758 16.828 1 97 132 VAL B N 1
ATOM 2711 C CA . VAL B 1 132 ? -2.746 8.172 16.609 1 97 132 VAL B CA 1
ATOM 2712 C C . VAL B 1 132 ? -2.777 8.906 17.953 1 97 132 VAL B C 1
ATOM 2714 O O . VAL B 1 132 ? -2.75 10.141 17.984 1 97 132 VAL B O 1
ATOM 2717 N N . GLU B 1 133 ? -2.736 8.234 19.047 1 96.5 133 GLU B N 1
ATOM 2718 C CA . GLU B 1 133 ? -2.934 8.781 20.375 1 96.5 133 GLU B CA 1
ATOM 2719 C C . GLU B 1 133 ? -1.935 9.898 20.672 1 96.5 133 GLU B C 1
ATOM 2721 O O . GLU B 1 133 ? -2.307 10.953 21.188 1 96.5 133 GLU B O 1
ATOM 2726 N N . PRO B 1 134 ? -0.644 9.68 20.406 1 97.75 134 PRO B N 1
ATOM 2727 C CA . PRO B 1 134 ? 0.29 10.781 20.656 1 97.75 134 PRO B CA 1
ATOM 2728 C C . PRO B 1 134 ? -0.092 12.07 19.938 1 97.75 134 PRO B C 1
ATOM 2730 O O . PRO B 1 134 ? 0.123 13.164 20.453 1 97.75 134 PRO B O 1
ATOM 2733 N N . ALA B 1 135 ? -0.594 11.969 18.719 1 98 135 ALA B N 1
ATOM 2734 C CA . ALA B 1 135 ? -1.021 13.141 17.969 1 98 135 ALA B CA 1
ATOM 2735 C C . ALA B 1 135 ? -2.23 13.805 18.609 1 98 135 ALA B C 1
ATOM 2737 O O . ALA B 1 135 ? -2.307 15.031 18.688 1 98 135 ALA B O 1
ATOM 2738 N N . THR B 1 136 ? -3.199 13.008 19.078 1 97.69 136 THR B N 1
ATOM 2739 C CA . THR B 1 136 ? -4.359 13.562 19.766 1 97.69 136 THR B CA 1
ATOM 2740 C C . THR B 1 136 ? -3.938 14.273 21.047 1 97.69 136 THR B C 1
ATOM 2742 O O . THR B 1 136 ? -4.477 15.336 21.375 1 97.69 136 THR B O 1
ATOM 2745 N N . LYS B 1 137 ? -3.035 13.742 21.766 1 97.75 137 LYS B N 1
ATOM 2746 C CA . LYS B 1 137 ? -2.529 14.344 23 1 97.75 137 LYS B CA 1
ATOM 2747 C C . LYS B 1 137 ? -1.841 15.68 22.703 1 97.75 137 LYS B C 1
ATOM 2749 O O . LYS B 1 137 ? -2.014 16.641 23.453 1 97.75 137 LYS B O 1
ATOM 2754 N N . LYS B 1 138 ? -1.052 15.703 21.688 1 97.62 138 LYS B N 1
ATOM 2755 C CA . LYS B 1 138 ? -0.382 16.938 21.297 1 97.62 138 LYS B CA 1
ATOM 2756 C C . LYS B 1 138 ? -1.393 18.062 21.031 1 97.62 138 LYS B C 1
ATOM 2758 O O . LYS B 1 138 ? -1.187 19.203 21.453 1 97.62 138 LYS B O 1
ATOM 2763 N N . LEU B 1 139 ? -2.439 17.75 20.344 1 97.69 139 LEU B N 1
ATOM 2764 C CA . LEU B 1 139 ? -3.471 18.734 20.047 1 97.69 139 LEU B CA 1
ATOM 2765 C C . LEU B 1 139 ? -4.172 19.172 21.328 1 97.69 139 LEU B C 1
ATOM 2767 O O . LEU B 1 139 ? -4.449 20.359 21.516 1 97.69 139 LEU B O 1
ATOM 2771 N N . ALA B 1 140 ? -4.457 18.234 22.172 1 97.06 140 ALA B N 1
ATOM 2772 C CA . ALA B 1 140 ? -5.109 18.547 23.438 1 97.06 140 ALA B CA 1
ATOM 2773 C C . ALA B 1 140 ? -4.246 19.484 24.281 1 97.06 140 ALA B C 1
ATOM 2775 O O . ALA B 1 140 ? -4.758 20.438 24.875 1 97.06 140 ALA B O 1
ATOM 2776 N N . GLU B 1 141 ? -3.02 19.219 24.344 1 97.75 141 GLU B N 1
ATOM 2777 C CA . GLU B 1 141 ? -2.078 20.031 25.094 1 97.75 141 GLU B CA 1
ATOM 2778 C C . GLU B 1 141 ? -1.995 21.453 24.531 1 97.75 141 GLU B C 1
ATOM 2780 O O . GLU B 1 141 ? -1.739 22.406 25.281 1 97.75 141 GLU B O 1
ATOM 2785 N N . ALA B 1 142 ? -2.207 21.578 23.266 1 96.62 142 ALA B N 1
ATOM 2786 C CA . ALA B 1 142 ? -2.188 22.891 22.625 1 96.62 142 ALA B CA 1
ATOM 2787 C C . ALA B 1 142 ? -3.541 23.578 22.75 1 96.62 142 ALA B C 1
ATOM 2789 O O . ALA B 1 142 ? -3.752 24.656 22.172 1 96.62 142 ALA B O 1
ATOM 2790 N N . GLY B 1 143 ? -4.539 22.969 23.438 1 96.75 143 GLY B N 1
ATOM 2791 C CA . GLY B 1 143 ? -5.832 23.578 23.688 1 96.75 143 GLY B CA 1
ATOM 2792 C C . GLY B 1 143 ? -6.875 23.234 22.641 1 96.75 143 GLY B C 1
ATOM 2793 O O . GLY B 1 143 ? -7.906 23.906 22.547 1 96.75 143 GLY B O 1
ATOM 2794 N N . ASP B 1 144 ? -6.59 22.219 21.828 1 96.5 144 ASP B N 1
ATOM 2795 C CA . ASP B 1 144 ? -7.531 21.781 20.797 1 96.5 144 ASP B CA 1
ATOM 2796 C C . ASP B 1 144 ? -8.453 20.688 21.312 1 96.5 144 ASP B C 1
ATOM 2798 O O . ASP B 1 144 ? -8.219 20.141 22.391 1 96.5 144 ASP B O 1
ATOM 2802 N N . SER B 1 145 ? -9.594 20.516 20.609 1 95.62 145 SER B N 1
ATOM 2803 C CA . SER B 1 145 ? -10.531 19.469 20.969 1 95.62 145 SER B CA 1
ATOM 2804 C C . SER B 1 145 ? -11.398 19.062 19.781 1 95.62 145 SER B C 1
ATOM 2806 O O . SER B 1 145 ? -11.523 19.812 18.812 1 95.62 145 SER B O 1
ATOM 2808 N N . LYS B 1 146 ? -11.984 17.922 19.953 1 94.88 146 LYS B N 1
ATOM 2809 C CA . LYS B 1 146 ? -12.805 17.375 18.891 1 94.88 146 LYS B CA 1
ATOM 2810 C C . LYS B 1 146 ? -14.031 18.25 18.625 1 94.88 146 LYS B C 1
ATOM 2812 O O . LYS B 1 146 ? -14.648 18.156 17.562 1 94.88 146 LYS B O 1
ATOM 2817 N N . ASP B 1 147 ? -14.398 19.094 19.531 1 95.44 147 ASP B N 1
ATOM 2818 C CA . ASP B 1 147 ? -15.578 19.953 19.406 1 95.44 147 ASP B CA 1
ATOM 2819 C C . ASP B 1 147 ? -15.266 21.188 18.562 1 95.44 147 ASP B C 1
ATOM 2821 O O . ASP B 1 147 ? -16.172 21.891 18.109 1 95.44 147 ASP B O 1
ATOM 2825 N N . LYS B 1 148 ? -14.039 21.484 18.328 1 96.69 148 LYS B N 1
ATOM 2826 C CA . LYS B 1 148 ? -13.633 22.656 17.547 1 96.69 148 LYS B CA 1
ATOM 2827 C C . LYS B 1 148 ? -13.68 22.359 16.062 1 96.69 148 LYS B C 1
ATOM 2829 O O . LYS B 1 148 ? -13.289 21.281 15.625 1 96.69 148 LYS B O 1
ATOM 2834 N N . GLU B 1 149 ? -14.148 23.281 15.297 1 96.44 149 GLU B N 1
ATOM 2835 C CA . GLU B 1 149 ? -14.227 23.156 13.844 1 96.44 149 GLU B CA 1
ATOM 2836 C C . GLU B 1 149 ? -12.844 22.922 13.234 1 96.44 149 GLU B C 1
ATOM 2838 O O . GLU B 1 149 ? -11.875 23.578 13.609 1 96.44 149 GLU B O 1
ATOM 2843 N N . GLY B 1 150 ? -12.758 21.984 12.375 1 97.06 150 GLY B N 1
ATOM 2844 C CA . GLY B 1 150 ? -11.508 21.703 11.672 1 97.06 150 GLY B CA 1
ATOM 2845 C C . GLY B 1 150 ? -10.602 20.75 12.414 1 97.06 150 GLY B C 1
ATOM 2846 O O . GLY B 1 150 ? -9.461 20.516 12 1 97.06 150 GLY B O 1
ATOM 2847 N N . TYR B 1 151 ? -11.078 20.219 13.484 1 98 151 TYR B N 1
ATOM 2848 C CA . TYR B 1 151 ? -10.281 19.344 14.328 1 98 151 TYR B CA 1
ATOM 2849 C C . TYR B 1 151 ? -9.711 18.172 13.516 1 98 151 TYR B C 1
ATOM 2851 O O . TYR B 1 151 ? -8.531 17.844 13.656 1 98 151 TYR B O 1
ATOM 2859 N N . LEU B 1 152 ? -10.523 17.562 12.695 1 97.94 152 LEU B N 1
ATOM 2860 C CA . LEU B 1 152 ? -10.07 16.422 11.922 1 97.94 152 LEU B CA 1
ATOM 2861 C C . LEU B 1 152 ? -8.867 16.781 11.055 1 97.94 152 LEU B C 1
ATOM 2863 O O . LEU B 1 152 ? -7.887 16.031 11.016 1 97.94 152 LEU B O 1
ATOM 2867 N N . THR B 1 153 ? -8.945 17.891 10.391 1 98.12 153 THR B N 1
ATOM 2868 C CA . THR B 1 153 ? -7.855 18.328 9.523 1 98.12 153 THR B CA 1
ATOM 2869 C C . THR B 1 153 ? -6.586 18.562 10.336 1 98.12 153 THR B C 1
ATOM 2871 O O . THR B 1 153 ? -5.496 18.172 9.922 1 98.12 153 THR B O 1
ATOM 2874 N N . ARG B 1 154 ? -6.742 19.234 11.422 1 98.31 154 ARG B N 1
ATOM 2875 C CA 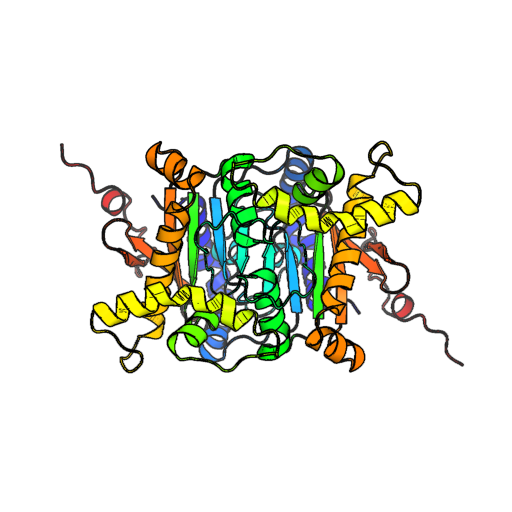. ARG B 1 154 ? -5.582 19.484 12.266 1 98.31 154 ARG B CA 1
ATOM 2876 C C . ARG B 1 154 ? -4.98 18.172 12.766 1 98.31 154 ARG B C 1
ATOM 2878 O O . ARG B 1 154 ? -3.758 18.047 12.867 1 98.31 154 ARG B O 1
ATOM 2885 N N . LEU B 1 155 ? -5.84 17.203 13.094 1 98.62 155 LEU B N 1
ATOM 2886 C CA . LEU B 1 155 ? -5.348 15.906 13.531 1 98.62 155 LEU B CA 1
ATOM 2887 C C . LEU B 1 155 ? -4.633 15.188 12.391 1 98.62 155 LEU B C 1
ATOM 2889 O O . LEU B 1 155 ? -3.625 14.516 12.617 1 98.62 155 LEU B O 1
ATOM 2893 N N . GLU B 1 156 ? -5.16 15.266 11.18 1 98.69 156 GLU B N 1
ATOM 2894 C CA . GLU B 1 156 ? -4.496 14.711 10.008 1 98.69 156 GLU B CA 1
ATOM 2895 C C . GLU B 1 156 ? -3.084 15.273 9.859 1 98.69 156 GLU B C 1
ATOM 2897 O O . GLU B 1 156 ? -2.129 14.523 9.656 1 98.69 156 GLU B O 1
ATOM 2902 N N . TYR B 1 157 ? -2.947 16.578 10 1 98.69 157 TYR B N 1
ATOM 2903 C CA . TYR B 1 157 ? -1.646 17.234 9.906 1 98.69 157 TYR B CA 1
ATOM 2904 C C . TYR B 1 157 ? -0.722 16.766 11.023 1 98.69 157 TYR B C 1
ATOM 2906 O O . TYR B 1 157 ? 0.44 16.438 10.781 1 98.69 157 TYR B O 1
ATOM 2914 N N . THR B 1 158 ? -1.261 16.781 12.219 1 98.56 158 THR B N 1
ATOM 2915 C CA . THR B 1 158 ? -0.464 16.422 13.383 1 98.56 158 THR B CA 1
ATOM 2916 C C . THR B 1 158 ? 0.028 14.984 13.289 1 98.56 158 THR B C 1
ATOM 2918 O O . THR B 1 158 ? 1.152 14.68 13.688 1 98.56 158 THR B O 1
ATOM 2921 N N . MET B 1 159 ? -0.814 14.117 12.742 1 98.62 159 MET B N 1
ATOM 2922 C CA . MET B 1 159 ? -0.43 12.719 12.633 1 98.62 159 MET B CA 1
ATOM 2923 C C . MET B 1 159 ? 0.697 12.539 11.617 1 98.62 159 MET B C 1
ATOM 2925 O O . MET B 1 159 ? 1.556 11.672 11.781 1 98.62 159 MET B O 1
ATOM 2929 N N . ILE B 1 160 ? 0.647 13.297 10.547 1 98.81 160 ILE B N 1
ATOM 2930 C CA . ILE B 1 160 ? 1.76 13.273 9.609 1 98.81 160 ILE B CA 1
ATOM 2931 C C . ILE B 1 160 ? 3.061 13.609 10.336 1 98.81 160 ILE B C 1
ATOM 2933 O O . ILE B 1 160 ? 4.066 12.914 10.18 1 98.81 160 ILE B O 1
ATOM 2937 N N . GLY B 1 161 ? 3.035 14.633 11.133 1 98.5 161 GLY B N 1
ATOM 2938 C CA . GLY B 1 161 ? 4.195 14.984 11.938 1 98.5 161 GLY B CA 1
ATOM 2939 C C . GLY B 1 161 ? 4.621 13.883 12.883 1 98.5 161 GLY B C 1
ATOM 2940 O O . GLY B 1 161 ? 5.816 13.609 13.031 1 98.5 161 GLY B O 1
ATOM 2941 N N . GLN B 1 162 ? 3.668 13.273 13.523 1 98.31 162 GLN B N 1
ATOM 2942 C CA . GLN B 1 162 ? 3.955 12.188 14.453 1 98.31 162 GLN B CA 1
ATOM 2943 C C . GLN B 1 162 ? 4.621 11.016 13.734 1 98.31 162 GLN B C 1
ATOM 2945 O O . GLN B 1 162 ? 5.535 10.383 14.273 1 98.31 162 GLN B O 1
ATOM 2950 N N . SER B 1 163 ? 4.105 10.672 12.547 1 98.69 163 SER B N 1
ATOM 2951 C CA . SER B 1 163 ? 4.711 9.609 11.758 1 98.69 163 SER B CA 1
ATOM 2952 C C . SER B 1 163 ? 6.16 9.93 11.406 1 98.69 163 SER B C 1
ATOM 2954 O O . SER B 1 163 ? 7.016 9.047 11.406 1 98.69 163 SER B O 1
ATOM 2956 N N . LEU B 1 164 ? 6.441 11.18 11.094 1 98.62 164 LEU B N 1
ATOM 2957 C CA . LEU B 1 164 ? 7.812 11.602 10.836 1 98.62 164 LEU B CA 1
ATOM 2958 C C . LEU B 1 164 ? 8.68 11.422 12.07 1 98.62 164 LEU B C 1
ATOM 2960 O O . LEU B 1 164 ? 9.828 10.984 11.977 1 98.62 164 LEU B O 1
ATOM 2964 N N . GLU B 1 165 ? 8.164 11.75 13.227 1 98.25 165 GLU B N 1
ATOM 2965 C CA . GLU B 1 165 ? 8.883 11.531 14.477 1 98.25 165 GLU B CA 1
ATOM 2966 C C . GLU B 1 165 ? 9.133 10.039 14.719 1 98.25 165 GLU B C 1
ATOM 2968 O O . GLU B 1 165 ? 10.211 9.656 15.172 1 98.25 165 GLU B O 1
ATOM 2973 N N . ASN B 1 166 ? 8.133 9.242 14.43 1 98.19 166 ASN B N 1
ATOM 2974 C CA . ASN B 1 166 ? 8.281 7.805 14.602 1 98.19 166 ASN B CA 1
ATOM 2975 C C . ASN B 1 166 ? 9.375 7.246 13.695 1 98.19 166 ASN B C 1
ATOM 2977 O O . ASN B 1 166 ? 10.094 6.32 14.086 1 98.19 166 ASN B O 1
ATOM 2981 N N . LEU B 1 167 ? 9.453 7.758 12.477 1 98.56 167 LEU B N 1
ATOM 2982 C CA . LEU B 1 167 ? 10.516 7.34 11.57 1 98.56 167 LEU B CA 1
ATOM 2983 C C . LEU B 1 167 ? 11.883 7.52 12.219 1 98.56 167 LEU B C 1
ATOM 2985 O O . LEU B 1 167 ? 12.766 6.664 12.078 1 98.56 167 LEU B O 1
ATOM 2989 N N . MET B 1 168 ? 12.023 8.547 12.992 1 98.31 168 MET B N 1
ATOM 2990 C CA . MET B 1 168 ? 13.312 8.883 13.594 1 98.31 168 MET B CA 1
ATOM 2991 C C . MET B 1 168 ? 13.633 7.941 14.75 1 98.31 168 MET B C 1
ATOM 2993 O O . MET B 1 168 ? 14.75 7.949 15.266 1 98.31 168 MET B O 1
ATOM 2997 N N . THR B 1 169 ? 12.719 7.109 15.172 1 97.38 169 THR B N 1
ATOM 2998 C CA . THR B 1 169 ? 12.977 6.141 16.234 1 97.38 169 THR B CA 1
ATOM 2999 C C . THR B 1 169 ? 13.711 4.922 15.68 1 97.38 169 THR B C 1
ATOM 3001 O O . THR B 1 169 ? 14.219 4.098 16.438 1 97.38 169 THR B O 1
ATOM 3004 N N . PHE B 1 170 ? 13.719 4.77 14.383 1 96.75 170 PHE B N 1
ATOM 3005 C CA . PHE B 1 170 ? 14.531 3.734 13.758 1 96.75 170 PHE B CA 1
ATOM 3006 C C . PHE B 1 170 ? 15.992 4.172 13.672 1 96.75 170 PHE B C 1
ATOM 3008 O O . PHE B 1 170 ? 16.297 5.195 13.062 1 96.75 170 PHE B O 1
ATOM 3015 N N . ASP B 1 171 ? 16.906 3.395 14.164 1 96.5 171 ASP B N 1
ATOM 3016 C CA . ASP B 1 171 ? 18.312 3.768 14.203 1 96.5 171 ASP B CA 1
ATOM 3017 C C . ASP B 1 171 ? 18.859 3.998 12.789 1 96.5 171 ASP B C 1
ATOM 3019 O O . ASP B 1 171 ? 19.562 4.977 12.547 1 96.5 171 ASP B O 1
ATOM 3023 N N . PHE B 1 172 ? 18.516 3.139 11.898 1 95.75 172 PHE B N 1
ATOM 3024 C CA . PHE B 1 172 ? 19.078 3.24 10.562 1 95.75 172 PHE B CA 1
ATOM 3025 C C . PHE B 1 172 ? 18.531 4.465 9.836 1 95.75 172 PHE B C 1
ATOM 3027 O O . PHE B 1 172 ? 19.172 4.992 8.93 1 95.75 172 PHE B O 1
ATOM 3034 N N . ILE B 1 173 ? 17.328 4.941 10.219 1 98.19 173 ILE B N 1
ATOM 3035 C CA . ILE B 1 173 ? 16.781 6.16 9.633 1 98.19 173 ILE B CA 1
ATOM 3036 C C . ILE B 1 173 ? 17.469 7.379 10.25 1 98.19 173 ILE B C 1
ATOM 3038 O O . ILE B 1 173 ? 17.906 8.281 9.531 1 98.19 173 ILE B O 1
ATOM 3042 N N . ARG B 1 174 ? 17.484 7.383 11.508 1 98.12 174 ARG B N 1
ATOM 3043 C CA . ARG B 1 174 ? 18.141 8.484 12.203 1 98.12 174 ARG B CA 1
ATOM 3044 C C . ARG B 1 174 ? 19.562 8.703 11.68 1 98.12 174 ARG B C 1
ATOM 3046 O O . ARG B 1 174 ? 19.938 9.836 11.375 1 98.12 174 ARG B O 1
ATOM 3053 N N . GLU B 1 175 ? 20.312 7.637 11.555 1 97.88 175 GLU B N 1
ATOM 3054 C CA . GLU B 1 175 ? 21.703 7.699 11.078 1 97.88 175 GLU B CA 1
ATOM 3055 C C . GLU B 1 175 ? 21.766 8.25 9.656 1 97.88 175 GLU B C 1
ATOM 3057 O O . GLU B 1 175 ? 22.625 9.078 9.352 1 97.88 175 GLU B O 1
ATOM 3062 N N . ALA B 1 176 ? 20.891 7.738 8.836 1 98.12 176 ALA B N 1
ATOM 3063 C CA . ALA B 1 176 ? 20.891 8.18 7.441 1 98.12 176 ALA B CA 1
ATOM 3064 C C . ALA B 1 176 ? 20.516 9.648 7.332 1 98.12 176 ALA B C 1
ATOM 3066 O O . ALA B 1 176 ? 21.078 10.383 6.512 1 98.12 176 ALA B O 1
ATOM 3067 N N . VAL B 1 177 ? 19.578 10.125 8.117 1 98.38 177 VAL B N 1
ATOM 3068 C CA . VAL B 1 177 ? 19.141 11.523 8.109 1 98.38 177 VAL B CA 1
ATOM 3069 C C . VAL B 1 177 ? 20.266 12.422 8.617 1 98.38 177 VAL B C 1
ATOM 3071 O O . VAL B 1 177 ? 20.578 13.438 7.996 1 98.38 177 VAL B O 1
ATOM 3074 N N . GLU B 1 178 ? 20.875 12.062 9.664 1 98.25 178 GLU B N 1
ATOM 3075 C CA . GLU B 1 178 ? 21.953 12.852 10.25 1 98.25 178 GLU B CA 1
ATOM 3076 C C . GLU B 1 178 ? 23.156 12.922 9.305 1 98.25 178 GLU B C 1
ATOM 3078 O O . GLU B 1 178 ? 23.859 13.93 9.281 1 98.25 178 GLU B O 1
ATOM 3083 N N . ALA B 1 179 ? 23.344 11.914 8.5 1 98 179 ALA B N 1
ATOM 3084 C CA . ALA B 1 179 ? 24.438 11.859 7.539 1 98 179 ALA B CA 1
ATOM 3085 C C . ALA B 1 179 ? 24.094 12.633 6.27 1 98 179 ALA B C 1
ATOM 3087 O O . ALA B 1 179 ? 24.922 12.773 5.375 1 98 179 ALA B O 1
ATOM 3088 N N . GLY B 1 180 ? 22.891 13.07 6.137 1 97.62 180 GLY B N 1
ATOM 3089 C CA . GLY B 1 180 ? 22.453 13.844 4.977 1 97.62 180 GLY B CA 1
ATOM 3090 C C . GLY B 1 180 ? 22.125 12.984 3.779 1 97.62 180 GLY B C 1
ATOM 3091 O O . GLY B 1 180 ? 22 13.484 2.66 1 97.62 180 GLY B O 1
ATOM 3092 N N . LYS B 1 181 ? 21.938 11.703 3.998 1 98.06 181 LYS B N 1
ATOM 3093 C CA . LYS B 1 181 ? 21.688 10.758 2.912 1 98.06 181 LYS B CA 1
ATOM 3094 C C . LYS B 1 181 ? 20.188 10.508 2.727 1 98.06 181 LYS B C 1
ATOM 3096 O O . LYS B 1 181 ? 19.766 9.977 1.699 1 98.06 181 LYS B O 1
ATOM 3101 N N . LEU B 1 182 ? 19.406 10.836 3.719 1 98.5 182 LEU B N 1
ATOM 3102 C CA . LEU B 1 182 ? 17.953 10.625 3.717 1 98.5 182 LEU B CA 1
ATOM 3103 C C . LEU B 1 182 ? 17.219 11.859 4.219 1 98.5 182 LEU B C 1
ATOM 3105 O O . LEU B 1 182 ? 17.641 12.477 5.207 1 98.5 182 LEU B O 1
ATOM 3109 N N . HIS B 1 183 ? 16.156 12.242 3.502 1 98.5 183 HIS B N 1
ATOM 3110 C CA . HIS B 1 183 ? 15.328 13.383 3.881 1 98.5 183 HIS B CA 1
ATOM 3111 C C . HIS B 1 183 ? 13.883 12.969 4.102 1 98.5 183 HIS B C 1
ATOM 3113 O O . HIS B 1 183 ? 13.352 12.133 3.361 1 98.5 183 HIS B O 1
ATOM 3119 N N . LEU B 1 184 ? 13.289 13.5 5.105 1 98.69 184 LEU B N 1
ATOM 3120 C CA . LEU B 1 184 ? 11.914 13.164 5.457 1 98.69 184 LEU B CA 1
ATOM 3121 C C . LEU B 1 184 ? 10.977 14.312 5.133 1 98.69 184 LEU B C 1
ATOM 3123 O O . LEU B 1 184 ? 11.297 15.477 5.391 1 98.69 184 LEU B O 1
ATOM 3127 N N . HIS B 1 185 ? 9.805 13.977 4.555 1 98.44 185 HIS B N 1
ATOM 3128 C CA . HIS B 1 185 ? 8.836 14.977 4.129 1 98.44 185 HIS B CA 1
ATOM 3129 C C . HIS B 1 185 ? 7.418 14.586 4.543 1 98.44 185 HIS B C 1
ATOM 3131 O O . HIS B 1 185 ? 7.094 13.398 4.625 1 98.44 185 HIS B O 1
ATOM 3137 N N . GLY B 1 186 ? 6.625 15.578 4.836 1 98.56 186 GLY B N 1
ATOM 3138 C CA . GLY B 1 186 ? 5.191 15.414 5.035 1 98.56 186 GLY B CA 1
ATOM 3139 C C . GLY B 1 186 ? 4.359 16.141 3.996 1 98.56 186 GLY B C 1
ATOM 3140 O O . GLY B 1 186 ? 4.707 17.25 3.58 1 98.56 186 GLY B O 1
ATOM 3141 N N . ALA B 1 187 ? 3.324 15.539 3.545 1 98.38 187 ALA B N 1
ATOM 3142 C CA . ALA B 1 187 ? 2.4 16.156 2.598 1 98.38 187 ALA B CA 1
ATOM 3143 C C . ALA B 1 187 ? 0.96 15.742 2.889 1 98.38 187 ALA B C 1
ATOM 3145 O O . ALA B 1 187 ? 0.72 14.75 3.586 1 98.38 187 ALA B O 1
ATOM 3146 N N . HIS B 1 188 ? 0.056 16.562 2.434 1 98.44 188 HIS B N 1
ATOM 3147 C CA . HIS B 1 188 ? -1.373 16.344 2.633 1 98.44 188 HIS B CA 1
ATOM 3148 C C . HIS B 1 188 ? -2.154 16.625 1.354 1 98.44 188 HIS B C 1
ATOM 3150 O O . HIS B 1 188 ? -1.979 17.672 0.734 1 98.44 188 HIS B O 1
ATOM 3156 N N . PHE B 1 189 ? -2.975 15.688 0.965 1 97.75 189 PHE B N 1
ATOM 3157 C CA . PHE B 1 189 ? -3.744 15.805 -0.269 1 97.75 189 PHE B CA 1
ATOM 3158 C C . PHE B 1 189 ? -5.215 16.062 0.033 1 97.75 189 PHE B C 1
ATOM 3160 O O . PHE B 1 189 ? -5.855 15.289 0.739 1 97.75 189 PHE B O 1
ATOM 3167 N N . GLY B 1 190 ? -5.746 17.156 -0.516 1 96.69 190 GLY B N 1
ATOM 3168 C CA . GLY B 1 190 ? -7.172 17.422 -0.425 1 96.69 190 GLY B CA 1
ATOM 3169 C C . GLY B 1 190 ? -7.984 16.734 -1.5 1 96.69 190 GLY B C 1
ATOM 3170 O O . GLY B 1 190 ? -8.031 17.188 -2.645 1 96.69 190 GLY B O 1
ATOM 3171 N N . ILE B 1 191 ? -8.727 15.734 -1.079 1 95.44 191 ILE B N 1
ATOM 3172 C CA . ILE B 1 191 ? -9.445 14.891 -2.029 1 95.44 191 ILE B CA 1
ATOM 3173 C C . ILE B 1 191 ? -10.43 15.742 -2.83 1 95.44 191 ILE B C 1
ATOM 3175 O O . ILE B 1 191 ? -10.438 15.703 -4.062 1 95.44 191 ILE B O 1
ATOM 3179 N N . GLU B 1 192 ? -11.242 16.531 -2.197 1 93.69 192 GLU B N 1
ATOM 3180 C CA . GLU B 1 192 ? -12.297 17.312 -2.846 1 93.69 192 GLU B CA 1
ATOM 3181 C C . GLU B 1 192 ? -11.703 18.359 -3.783 1 93.69 192 GLU B C 1
ATOM 3183 O O . GLU B 1 192 ? -12.25 18.625 -4.859 1 93.69 192 GLU B O 1
ATOM 3188 N N . THR B 1 193 ? -10.57 18.891 -3.445 1 91.75 193 THR B N 1
ATOM 3189 C CA . THR B 1 193 ? -10.031 20.047 -4.164 1 91.75 193 THR B CA 1
ATOM 3190 C C . THR B 1 193 ? -8.898 19.625 -5.09 1 91.75 193 THR B C 1
ATOM 3192 O O . THR B 1 193 ? -8.547 20.344 -6.023 1 91.75 193 THR B O 1
ATOM 3195 N N . GLY B 1 194 ? -8.289 18.516 -4.762 1 93.12 194 GLY B N 1
ATOM 3196 C CA . GLY B 1 194 ? -7.09 18.109 -5.473 1 93.12 194 GLY B CA 1
ATOM 3197 C C . GLY B 1 194 ? -5.848 18.859 -5.016 1 93.12 194 GLY B C 1
ATOM 3198 O O . GLY B 1 194 ? -4.781 18.719 -5.621 1 93.12 194 GLY B O 1
ATOM 3199 N N . GLU B 1 195 ? -5.918 19.578 -3.959 1 94.06 195 GLU B N 1
ATOM 3200 C CA . GLU B 1 195 ? -4.812 20.406 -3.496 1 94.06 195 GLU B CA 1
ATOM 3201 C C . GLU B 1 195 ? -3.789 19.578 -2.721 1 94.06 195 GLU B C 1
ATOM 3203 O O . GLU B 1 195 ? -4.156 18.766 -1.872 1 94.06 195 GLU B O 1
ATOM 3208 N N . LEU B 1 196 ? -2.539 19.781 -3.051 1 96.5 196 LEU B N 1
ATOM 3209 C CA . LEU B 1 196 ? -1.424 19.219 -2.303 1 96.5 196 LEU B CA 1
ATOM 3210 C C . LEU B 1 196 ? -0.766 20.266 -1.419 1 96.5 196 LEU B C 1
ATOM 3212 O O . LEU B 1 196 ? -0.413 21.344 -1.895 1 96.5 196 LEU B O 1
ATOM 3216 N N . ARG B 1 197 ? -0.634 19.969 -0.168 1 97 197 ARG B N 1
ATOM 3217 C CA . ARG B 1 197 ? 0.084 20.828 0.772 1 97 197 ARG B CA 1
ATOM 3218 C C . ARG B 1 197 ? 1.312 20.125 1.328 1 97 197 ARG B C 1
ATOM 3220 O O . ARG B 1 197 ? 1.27 18.922 1.608 1 97 197 ARG B O 1
ATOM 3227 N N . ILE B 1 198 ? 2.391 20.828 1.432 1 97.38 198 ILE B N 1
ATOM 3228 C CA . ILE B 1 198 ? 3.648 20.266 1.91 1 97.38 198 ILE B CA 1
ATOM 3229 C C . ILE B 1 198 ? 3.992 20.859 3.275 1 97.38 198 ILE B C 1
ATOM 3231 O O . ILE B 1 198 ? 3.832 22.047 3.498 1 97.38 198 ILE B O 1
ATOM 3235 N N . ARG B 1 199 ? 4.438 19.984 4.113 1 97.56 199 ARG B N 1
ATOM 3236 C CA . ARG B 1 199 ? 4.812 20.406 5.461 1 97.56 199 ARG B CA 1
ATOM 3237 C C . ARG B 1 199 ? 6.152 21.125 5.457 1 97.56 199 ARG B C 1
ATOM 3239 O O . ARG B 1 199 ? 7.137 20.625 4.914 1 97.56 199 ARG B O 1
ATOM 3246 N N . ASN B 1 200 ? 6.156 22.312 6.02 1 95.38 200 ASN B N 1
ATOM 3247 C CA . ASN B 1 200 ? 7.41 23 6.289 1 95.38 200 ASN B CA 1
ATOM 3248 C C . ASN B 1 200 ? 8.211 22.312 7.391 1 95.38 200 ASN B C 1
ATOM 3250 O O . ASN B 1 200 ? 7.742 22.219 8.531 1 95.38 200 ASN B O 1
ATOM 3254 N N . PRO B 1 201 ? 9.383 21.828 7.082 1 92.31 201 PRO B N 1
ATOM 3255 C CA . PRO B 1 201 ? 10.125 21.062 8.078 1 92.31 201 PRO B CA 1
ATOM 3256 C C . PRO B 1 201 ? 10.516 21.891 9.297 1 92.31 201 PRO B C 1
ATOM 3258 O O . PRO B 1 201 ? 10.758 21.328 10.375 1 92.31 201 PRO B O 1
ATOM 3261 N N . ASN B 1 202 ? 10.531 23.203 9.227 1 92.38 202 ASN B N 1
ATOM 3262 C CA . ASN B 1 202 ? 10.961 24.062 10.328 1 92.38 202 ASN B CA 1
ATOM 3263 C C . ASN B 1 202 ? 9.781 24.484 11.195 1 92.38 202 ASN B C 1
ATOM 3265 O O . ASN B 1 202 ? 9.891 24.531 12.422 1 92.38 202 ASN B O 1
ATOM 3269 N N . THR B 1 203 ? 8.641 24.719 10.594 1 94 203 THR B N 1
ATOM 3270 C CA . THR B 1 203 ? 7.527 25.281 11.359 1 94 203 THR B CA 1
ATOM 3271 C C . THR B 1 203 ? 6.469 24.219 11.633 1 94 203 THR B C 1
ATOM 3273 O O . THR B 1 203 ? 5.648 24.359 12.539 1 94 203 THR B O 1
ATOM 3276 N N . GLY B 1 204 ? 6.402 23.188 10.75 1 94.88 204 GLY B N 1
ATOM 3277 C CA . GLY B 1 204 ? 5.371 22.172 10.867 1 94.88 204 GLY B CA 1
ATOM 3278 C C . GLY B 1 204 ? 4.082 22.547 10.156 1 94.88 204 GLY B C 1
ATOM 3279 O O . GLY B 1 204 ? 3.143 21.75 10.109 1 94.88 204 GLY B O 1
ATOM 3280 N N . GLU B 1 205 ? 4.059 23.734 9.602 1 95.75 205 GLU B N 1
ATOM 3281 C CA . GLU B 1 205 ? 2.865 24.188 8.898 1 95.75 205 GLU B CA 1
ATOM 3282 C C . GLU B 1 205 ? 2.793 23.625 7.488 1 95.75 205 GLU B C 1
ATOM 3284 O O . GLU B 1 205 ? 3.826 23.391 6.855 1 95.75 205 GLU B O 1
ATOM 3289 N N . PHE B 1 206 ? 1.598 23.438 7.043 1 96.81 206 PHE B N 1
ATOM 3290 C CA . PHE B 1 206 ? 1.385 22.922 5.691 1 96.81 206 PHE B CA 1
ATOM 3291 C C . PHE B 1 206 ? 1.057 24.062 4.73 1 96.81 206 PHE B C 1
ATOM 3293 O O . PHE B 1 206 ? 0.181 24.875 5.004 1 96.81 206 PHE B O 1
ATOM 3300 N N . GLU B 1 207 ? 1.776 24.062 3.57 1 94.19 207 GLU B N 1
ATOM 3301 C CA . GLU B 1 207 ? 1.593 25.109 2.574 1 94.19 207 GLU B CA 1
ATOM 3302 C C . GLU B 1 207 ? 1.305 24.516 1.197 1 94.19 207 GLU B C 1
ATOM 3304 O O . GLU B 1 207 ? 1.869 23.484 0.828 1 94.19 207 GLU B O 1
ATOM 3309 N N . SER B 1 208 ? 0.46 25.172 0.481 1 91 208 SER B N 1
ATOM 3310 C CA . SER B 1 208 ? 0.115 24.719 -0.86 1 91 208 SER B CA 1
ATOM 3311 C C . SER B 1 208 ? 1.319 24.781 -1.793 1 91 208 SER B C 1
ATOM 3313 O O . SER B 1 208 ? 2.121 25.719 -1.719 1 91 208 SER B O 1
ATOM 3315 N N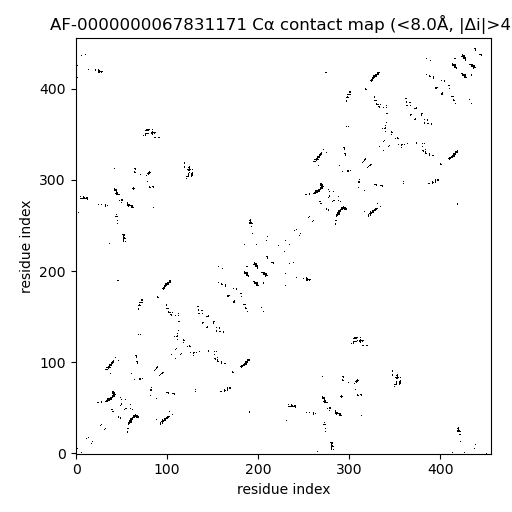 . VAL B 1 209 ? 1.543 23.797 -2.633 1 78.44 209 VAL B N 1
ATOM 3316 C CA . VAL B 1 209 ? 2.641 23.75 -3.594 1 78.44 209 VAL B CA 1
ATOM 3317 C C . VAL B 1 209 ? 2.354 24.719 -4.746 1 78.44 209 VAL B C 1
ATOM 3319 O O . VAL B 1 209 ? 3.266 25.359 -5.27 1 78.44 209 VAL B O 1
ATOM 3322 N N . VAL B 1 210 ? 1.179 24.625 -5.484 1 64.88 210 VAL B N 1
ATOM 3323 C CA . VAL B 1 210 ? 0.906 25.422 -6.672 1 64.88 210 VAL B CA 1
ATOM 3324 C C . VAL B 1 210 ? 0.197 26.719 -6.277 1 64.88 210 VAL B C 1
ATOM 3326 O O . VAL B 1 210 ? -0.63 26.719 -5.363 1 64.88 210 VAL B O 1
ATOM 3329 N N . SER B 1 211 ? 0.965 27.859 -6.363 1 48.22 211 SER B N 1
ATOM 3330 C CA . SER B 1 211 ? 0.195 29.094 -6.285 1 48.22 211 SER B CA 1
ATOM 3331 C C . SER B 1 211 ? -1.018 29.047 -7.207 1 48.22 211 SER B C 1
ATOM 3333 O O . SER B 1 211 ? -0.981 28.406 -8.258 1 48.22 211 SER B O 1
ATOM 3335 N N . ARG B 1 212 ? -2.248 29.078 -6.723 1 40.69 212 ARG B N 1
ATOM 3336 C CA . ARG B 1 212 ? -3.451 29.094 -7.551 1 40.69 212 ARG B CA 1
ATOM 3337 C C . ARG B 1 212 ? -3.18 29.75 -8.898 1 40.69 212 ARG B C 1
ATOM 3339 O O . ARG B 1 212 ? -3.938 29.562 -9.852 1 40.69 212 ARG B O 1
ATOM 3346 N N . ASP B 1 213 ? -2.541 30.969 -9.016 1 37 213 ASP B N 1
ATOM 3347 C CA . ASP B 1 213 ? -2.541 31.75 -10.25 1 37 213 ASP B CA 1
ATOM 3348 C C . ASP B 1 213 ? -1.596 31.141 -11.281 1 37 213 ASP B C 1
ATOM 3350 O O . ASP B 1 213 ? -1.293 31.766 -12.297 1 37 213 ASP B O 1
ATOM 3354 N N . GLY B 1 214 ? -1.226 29.969 -11.609 1 39.69 214 GLY B N 1
ATOM 3355 C CA . GLY B 1 214 ? -0.331 29.422 -12.625 1 39.69 214 GLY B CA 1
ATOM 3356 C C . GLY B 1 214 ? 1.136 29.641 -12.297 1 39.69 214 GLY B C 1
ATOM 3357 O O . GLY B 1 214 ? 2.01 29.297 -13.094 1 39.69 214 GLY B O 1
ATOM 3358 N N . GLN B 1 215 ? 1.719 30.781 -11.68 1 35.41 215 GLN B N 1
ATOM 3359 C CA . GLN B 1 215 ? 3.113 31.172 -11.484 1 35.41 215 GLN B CA 1
ATOM 3360 C C . GLN B 1 215 ? 3.82 30.203 -10.531 1 35.41 215 GLN B C 1
ATOM 3362 O O . GLN B 1 215 ? 3.221 29.734 -9.57 1 35.41 215 GLN B O 1
ATOM 3367 N N . SER B 1 216 ? 5.008 29.625 -11.109 1 37.03 216 SER B N 1
ATOM 3368 C CA . SER B 1 216 ? 6.031 28.75 -10.547 1 37.03 216 SER B CA 1
ATOM 3369 C C . SER B 1 216 ? 6.398 29.172 -9.125 1 37.03 216 SER B C 1
ATOM 3371 O O . SER B 1 216 ? 6.613 30.359 -8.867 1 37.03 216 SER B O 1
ATOM 3373 N N . LEU B 1 217 ? 6.16 28.562 -8.141 1 39.34 217 LEU B N 1
ATOM 3374 C CA . LEU B 1 217 ? 6.691 28.891 -6.824 1 39.34 217 LEU B CA 1
ATOM 3375 C C . LEU B 1 217 ? 8.211 29 -6.863 1 39.34 217 LEU B C 1
ATOM 3377 O O . LEU B 1 217 ? 8.883 28.125 -7.426 1 39.34 217 LEU B O 1
ATOM 3381 N N . ALA B 1 218 ? 8.82 30.266 -6.871 1 32.34 218 ALA B N 1
ATOM 3382 C CA . ALA B 1 218 ? 10.25 30.578 -6.812 1 32.34 218 ALA B CA 1
ATOM 3383 C C . ALA B 1 218 ? 10.977 29.609 -5.891 1 32.34 218 ALA B C 1
ATOM 3385 O O . ALA B 1 218 ? 10.508 29.328 -4.785 1 32.34 218 ALA B O 1
ATOM 3386 N N . ALA B 1 219 ? 12.047 28.984 -6.336 1 35.59 219 ALA B N 1
ATOM 3387 C CA . ALA B 1 219 ? 13.062 28.188 -5.652 1 35.59 219 ALA B CA 1
ATOM 3388 C C . ALA B 1 219 ? 13.555 28.891 -4.391 1 35.59 219 ALA B C 1
ATOM 3390 O O . ALA B 1 219 ? 14.078 28.234 -3.479 1 35.59 219 ALA B O 1
ATOM 3391 N N . SER B 1 220 ? 13.836 30.25 -4.445 1 29.78 220 SER B N 1
ATOM 3392 C CA . SER B 1 220 ? 14.508 31.078 -3.447 1 29.78 220 SER B CA 1
ATOM 3393 C C . SER B 1 220 ? 13.812 30.984 -2.094 1 29.78 220 SER B C 1
ATOM 3395 O O . SER B 1 220 ? 14.461 31.078 -1.049 1 29.78 220 SER B O 1
ATOM 3397 N N . ALA B 1 221 ? 12.453 31.125 -2.016 1 34.41 221 ALA B N 1
ATOM 3398 C CA . ALA B 1 221 ? 11.711 31.234 -0.762 1 34.41 221 ALA B CA 1
ATOM 3399 C C . ALA B 1 221 ? 11.625 29.875 -0.058 1 34.41 221 ALA B C 1
ATOM 3401 O O . ALA B 1 221 ? 11.148 29.797 1.077 1 34.41 221 ALA B O 1
ATOM 3402 N N . LEU B 1 222 ? 11.977 28.828 -0.668 1 33.47 222 LEU B N 1
ATOM 3403 C CA . LEU B 1 222 ? 12.25 27.516 -0.091 1 33.47 222 LEU B CA 1
ATOM 3404 C C . LEU B 1 222 ? 13.625 27.484 0.574 1 33.47 222 LEU B C 1
ATOM 3406 O O . LEU B 1 222 ? 13.891 26.641 1.425 1 33.47 222 LEU B O 1
ATOM 3410 N N . ILE B 1 223 ? 14.688 28.25 0.056 1 32.75 223 ILE B N 1
ATOM 3411 C CA . ILE B 1 223 ? 16.062 28.328 0.535 1 32.75 223 ILE B CA 1
ATOM 3412 C C . ILE B 1 223 ? 16.25 29.625 1.317 1 32.75 223 ILE B C 1
ATOM 3414 O O . ILE B 1 223 ? 16.438 30.688 0.727 1 32.75 223 ILE B O 1
ATOM 3418 N N . GLY B 1 224 ? 15.391 30.234 2.15 1 29.36 224 GLY B N 1
ATOM 3419 C CA . GLY B 1 224 ? 15.742 31.562 2.611 1 29.36 224 GLY B CA 1
ATOM 3420 C C . GLY B 1 224 ? 17.031 31.594 3.408 1 29.36 224 GLY B C 1
ATOM 3421 O O . GLY B 1 224 ? 17.312 32.562 4.102 1 29.36 224 GLY B O 1
ATOM 3422 N N . CYS B 1 225 ? 17.828 30.609 3.787 1 29.23 225 CYS B N 1
ATOM 3423 C CA . CYS B 1 225 ? 18.75 31.141 4.789 1 29.23 225 CYS B CA 1
ATOM 3424 C C . CYS B 1 225 ? 19.562 32.312 4.23 1 29.23 225 CYS B C 1
ATOM 3426 O O . CYS B 1 225 ? 20.047 32.219 3.1 1 29.23 225 CYS B O 1
ATOM 3428 N N . THR B 1 226 ? 19.5 33.562 4.867 1 25.22 226 THR B N 1
ATOM 3429 C CA . THR B 1 226 ? 20.312 34.75 5.094 1 25.22 226 THR B CA 1
ATOM 3430 C C . THR B 1 226 ? 21.766 34.344 5.387 1 25.22 226 THR B C 1
ATOM 3432 O O . THR B 1 226 ? 22.062 33.781 6.441 1 25.22 226 THR B O 1
ATOM 3435 N N . ALA B 1 227 ? 22.484 33.812 4.82 1 21.7 227 ALA B N 1
ATOM 3436 C CA . ALA B 1 227 ? 23.797 34.031 5.453 1 21.7 227 ALA B CA 1
ATOM 3437 C C . ALA B 1 227 ? 24.062 35.5 5.676 1 21.7 227 ALA B C 1
ATOM 3439 O O . ALA B 1 227 ? 23.391 36.375 5.094 1 21.7 227 ALA B O 1
ATOM 3440 N N . ALA B 1 228 ? 25.594 35.938 5.422 1 19.94 228 ALA B N 1
ATOM 3441 C CA . ALA B 1 228 ? 26.656 36.875 5.762 1 19.94 228 ALA B CA 1
ATOM 3442 C C . ALA B 1 228 ? 26.484 38.188 5.004 1 19.94 228 ALA B C 1
ATOM 3444 O O . ALA B 1 228 ? 26.125 38.188 3.822 1 19.94 228 ALA B O 1
#

Radius of gyration: 21.5 Å; Cα contacts (8 Å, |Δi|>4): 877; chains: 2; bounding box: 54×69×56 Å

pLDDT: mean 89.84, std 17.21, range [19.56, 98.88]

Sequence (456 aa):
MFPQVLTDGYRSFLGERLPNERRKYEMLGKEGQEPEVLLIGCCDSRVAPEVIFNTGPGQIFTIRNVANIVPPSQPDGAYHGTSSAIEFAVQALKVKHIVVLGHATCGGIKAAGFGAEPLSSGNFIGSWVSLVEPATKKLAEAGDSKDKEGYLTRLEYTMIGQSLENLMTFDFIREAVEAGKLHLHGAHFGIETGELRIRNPNTGEFESVVSRDGQSLAASALIGCTAAMFPQVLTDGYRSFLGERLPNERRKYEMLGKEGQEPEVLLIGCCDSRVAPEVIFNTGPGQIFTIRNVANIVPPSQPDGAYHGTSSAIEFAVQALKVKHIVVLGHATCGGIKAAGFGAEPLSSGNFIGSWVSLVEPATKKLAEAGDSKDKEGYLTRLEYTMIGQSLENLMTFDFIREAVEAGKLHLHGAHFGIETGELRIRNPNTGEFESVVSRDGQSLAASALIGCTAA

Organism: Methylorubrum extorquens (strain ATCC 14718 / DSM 1338 / JCM 2805 / NCIMB 9133 / AM1) (NCBI:txid272630)

Nearest PDB structures (foldseek):
  5swc-assembly1_D  TM=9.315E-01  e=1.174E-19  Synechocystis sp. PCC 6803 substr. Kazusa
  5swc-assembly1_E  TM=8.820E-01  e=6.388E-20  Synechocystis sp. PCC 6803 substr. Kazusa
  1ekj-assembly2_G  TM=8.456E-01  e=4.761E-19  Pisum sativum
  4o1j-assembly1_A  TM=8.902E-01  e=2.073E-17  Sordaria macrospora
  2w3n-assembly1_C  TM=8.221E-01  e=2.272E-14  Cryptococcus neoformans

Secondary structure (DSSP, 8-state):
---HHHHHHHHHIIIIIHHHHHHHHHHHHHH----SEEEEEE--TT--HHHHTT--TTSEEEEEEGGG--PPP--SSS--HHHHHHHIIIIIS--SEEEEEEETT-HHHHHHHH----SSSS-HHHHHHGGGHHHHHHHHHTT--TTSTTHHHHHHHHHHHHHHHHHTTSHHHHHHHHTTS-EEEEEEEETTTTEEEEE-TTT--EEESS-TTS----GGGG------/---HHHHHHHHHIIIIIHHHHHHHHHHHHHH----SEEEEEE--TT--HHHHTT--TTSEEEEEEGGG--PPP--SSS--HHHHHHHIIIIIS--SEEEEEEETT-HHHHHHHH----SSSS-HHHHHHGGGHHHHHHHHHTT--TTSTTHHHHHHHHHHHHHHHHHTTSHHHHHHHHTTS-EEEEEEEETTTTEEEEE-TTT--EEESS-TTS----TTTTS-----

Foldseek 3Di:
DPDPVVVVVVVCCVVPVCVVCVVVCVCCVVPPAQAQEEEQEEPDPLCDPCVLVVDDPRHYHYHYYQQSAAAADDPPVDDDPRVVSVCCCCPPSNHAEYEREGEPPRPLLVCLQVNDDAPDPVSPSVVVSVSLVVLNVVQVVVVDHPPDPCNSVSSSLSRQVVRQVSLCNDPSSVVCVVVNRHDYWYWYAYSVVRWIWTADPPPSDTHTQQDVPRDGPDPCVVVVPPPD/DPDPVVVVVVVCCVVPVCVVCVVVVVCCVVPPAQAQEEEQEEPDPLCDPCVLVVDDPRHYHYHYYQQSAAAADDPPVDDDPRVVSVCCCCPPSNHAEYEREGEPPRPLLVCLQVNDDAPDPVSPSVVVSVSLVVLNVVCVVVVDHPPDPCNSVSSSLSRQVVRQVSLCNDPSSVVCVVVNRHDYWYWYAYSVVRWIWTADPPPSDTHTLDDVPRDHDDPCVNVVDDDD

InterPro domains:
  IPR001765 Carbonic anhydrase [PF00484] (38-196)
  IPR001765 Carbonic anhydrase [PTHR11002] (6-203)
  IPR001765 Carbonic anhydrase [SM00947] (30-200)
  IPR015892 Carbonic anhydrase, prokaryotic-like, conserved site [PS00705] (87-107)
  IPR036874 Carbonic anhydrase superfamily [G3DSA:3.40.1050.10] (3-209)
  IPR036874 Carbonic anhydrase superfamily [SSF53056] (4-210)
  IPR045066 Beta carbonic anhydrases, cladeB [cd00884] (9-198)

Solvent-accessible surface area (backbone atoms only — not comparable to full-atom values): 24404 Å² total; per-residue (Å²): 129,81,61,60,69,46,55,55,14,32,50,47,23,60,71,56,50,39,72,78,39,43,68,59,32,36,48,38,49,75,73,46,74,69,26,47,32,36,36,33,22,32,22,52,29,66,57,50,64,54,61,53,21,55,52,59,74,31,48,44,31,37,37,22,30,62,56,31,68,47,69,62,65,68,75,73,68,55,65,33,44,64,59,15,40,50,49,42,42,51,63,69,49,53,27,40,32,39,36,34,36,40,47,58,89,40,65,48,54,45,34,50,69,71,57,68,79,72,79,50,91,57,29,37,44,58,42,39,36,51,72,45,46,69,34,54,49,53,40,43,75,73,73,48,50,80,86,43,87,62,34,64,60,54,47,44,54,40,37,40,54,46,24,56,55,20,49,50,58,28,65,74,47,37,54,32,38,76,70,68,58,33,45,82,45,38,34,36,37,32,47,48,76,68,46,50,24,38,41,36,89,88,79,66,48,71,41,67,55,68,44,88,82,77,54,74,63,66,68,57,83,75,51,66,80,72,79,126,126,81,61,61,69,46,55,54,14,33,52,48,23,60,70,56,49,39,71,78,37,41,68,57,32,35,47,38,49,74,74,46,75,69,26,49,31,35,37,32,23,32,22,53,26,67,57,50,63,53,62,52,20,55,52,59,75,30,48,43,31,37,38,21,30,61,57,32,68,47,69,61,66,68,75,74,70,54,65,32,42,64,58,15,40,52,48,43,40,50,64,70,51,53,27,39,32,38,36,36,36,40,48,58,88,38,63,48,53,45,32,51,71,70,57,69,78,71,80,50,94,58,31,37,45,58,41,40,35,52,72,45,47,68,33,55,50,53,39,43,74,74,71,47,50,80,88,41,88,62,35,66,60,53,47,46,52,40,37,40,52,45,24,56,54,20,48,52,58,28,65,73,46,37,52,33,38,76,70,68,57,33,46,82,44,38,33,37,36,32,48,48,76,68,45,49,24,39,41,36,91,87,80,67,47,70,40,68,61,69,49,88,82,77,59,77,69,67,70,58,80,79,55,59,85,73,78,134